Protein AF-A0A926VWY4-F1 (afdb_monomer)

Nearest PDB structures (foldseek):
  1dct-assembly2_B  TM=6.879E-01  e=4.043E-22  Haemophilus influenzae biotype aegyptius
  2uyc-assembly1_A  TM=7.105E-01  e=2.912E-19  Haemophilus haemolyticus
  2uz4-assembly1_A  TM=7.169E-01  e=7.790E-19  Haemophilus parahaemolyticus
  2z6u-assembly1_A  TM=7.206E-01  e=7.127E-18  Haemophilus parahaemolyticus
  10mh-assembly1_A  TM=6.781E-01  e=3.293E-19  Haemophilus haemolyticus

Sequence (406 aa):
MQIKHINSSSYYQRINQSSPTCIDLFCGAGGLTLGFCQAGGIPVGAVDSDKISIATYRQMFPMCQEVHCGSIEAWQPNTKIEQVDVVIGGPPCQGFSQARGLRFVDDPRNHLYKHFVRLVNHFQPTWIVMENVPGIKSIGKGVILQQIYEDFEAIGYWLDCKVINMADYGVPQSRKRAIFVGSRIATSFNWPEPTHHPRKKIISPDDSTQLSLFENKLPYQSVLDALGDLPWPMGQYFSHRANSQMRGPRNRKVDTEPAFTLRIRGDEFALCQFPAQGAFIPGALPDVDFVYRYTTNSFQQMMREEPPAWIEGYVQPPVCNRAIEELIGTRRLAVREQARLQTFPDWYTFTGNPYAQGKQIGNAVPPLFAKQLFEAIFKQLGNSKRIQRQICGTTESILQEVLVST

pLDDT: mean 75.48, std 20.29, range [22.09, 98.5]

Radius of gyration: 23.61 Å; Cα contacts (8 Å, |Δi|>4): 722; chains: 1; bounding box: 56×58×90 Å

Solvent-accessible surface area (backbone atoms only — not comparable to full-atom values): 22960 Å² total; per-residue (Å²): 133,85,83,71,87,70,80,60,56,78,47,55,75,71,52,56,98,80,46,51,28,27,32,30,41,53,33,48,49,28,25,49,57,47,4,32,41,74,48,56,31,44,56,45,34,35,32,28,63,50,65,48,27,44,54,22,28,48,69,77,41,72,75,37,75,40,76,48,78,35,58,72,83,79,60,71,87,63,88,81,71,84,73,44,43,26,39,36,33,41,58,79,72,76,47,60,84,72,57,77,89,62,63,65,87,77,38,80,59,42,52,64,50,54,50,50,54,51,48,46,63,70,58,61,31,52,32,38,38,41,44,42,58,53,60,54,60,59,34,65,83,28,52,52,43,51,49,52,51,50,60,37,43,76,69,55,28,39,73,49,77,49,76,44,50,40,22,29,50,55,35,24,18,56,35,64,29,26,41,34,43,31,19,59,83,44,93,72,78,76,71,68,75,70,48,21,39,83,58,74,75,93,71,70,93,82,56,62,82,59,53,70,78,42,76,87,44,42,61,32,29,8,27,30,59,62,45,65,41,53,54,85,54,51,62,70,62,27,70,56,27,69,93,78,88,66,92,57,56,80,36,67,82,29,70,59,38,42,27,72,60,65,53,55,72,35,72,49,41,42,64,49,97,70,91,55,93,51,77,73,68,82,30,60,71,38,51,86,65,75,62,63,49,72,74,86,48,71,65,44,42,61,33,60,52,81,69,60,80,81,58,77,83,88,88,83,86,76,80,91,83,72,82,79,72,86,77,70,28,31,31,36,51,40,63,69,57,51,29,35,43,35,47,44,40,72,81,64,74,71,42,72,56,72,52,55,32,20,26,36,50,31,68,39,49,38,19,58,49,32,18,50,49,37,43,38,48,48,57,53,52,53,53,52,55,50,51,52,51,53,52,52,54,48,52,52,50,53,52,50,56,55,66,75,74,111

Mean predicted aligned error: 11.75 Å

Secondary structure (DSSP, 8-state):
-------THHHHTTS-TTPPEEEEET-TT-HHHHHHHHTT-EEEEEEES-HHHHHHHHHH-TT-SEEEES-TTT----TT----SEEEE----GGGGG-SSS-GGG-GGGHHHHHHHHHHHHH--SEEEEEE-GGGGTGGGGHHHHHHHHHHHHTT-EEEEEEEEGGGGT-SEE-EEEEEEEESS-S---PPPP-EEPPPP---TT-HHHHGGGTT-EEPPPHHHHHTTSPPPSS--B-----SS------TT-SS-PEEPPPTT---EE--SS---S---PPPPPP----PPPP-SHHHHHHTSPPPTTS-----------------SBEEPPHHHHHHHTT--TT----S-HHHHHHHHHHSPPHHHHHHHHHHHHHHHHHHHHHHHHHHHHHHHHHHHHHH--

Foldseek 3Di:
DDDPPDPLVVVVVVQDPPAAEEEEEQCFLNQLVLLLVLLRHAYQYYEHQDPQSLVNNCQQRVVHNYYYHRQLVPDDDDPPCPAHQEYEYEQDPQQQPDPDPDQLVPPPRNVSVVSSLVVCLVRVHQKYKYKFAPCQCPGPNRSSVVVVQVSQVVSQKAKDWDFDQCLLLQQLERGTMIMMMIGNPDNDFDFQGRQEDADDPPDDPPPVVVCVVCVRHHYGQALCLLPVQWADFAFDFDADDDPDPDPAADGNPPRGHGGYQQDLQLQHKHDDDDDDDDDDDAGDAGDQDIFTHPNPDPLLVLLAPDRNPSQDDDDDDDDPDDDRDRDHHMHGDFLQSLCSSLQHHPSRDGGDDRRSSSNSSSPHRRSSSSNSRSNSVVVVVVVVVVVVVVVVVVVVVVVVVVVVVD

Structure (mmCIF, N/CA/C/O backbone):
data_AF-A0A926VWY4-F1
#
_entry.id   AF-A0A926VWY4-F1
#
loop_
_atom_site.group_PDB
_atom_site.id
_atom_site.type_symbol
_atom_site.label_atom_id
_atom_site.label_alt_id
_atom_site.label_comp_id
_atom_site.label_asym_id
_atom_site.label_entity_id
_atom_site.label_seq_id
_atom_site.pdbx_PDB_ins_code
_atom_site.Cartn_x
_atom_site.Cartn_y
_atom_site.Cartn_z
_atom_site.occupancy
_atom_site.B_iso_or_equiv
_atom_site.auth_seq_id
_atom_site.auth_comp_id
_atom_site.auth_asym_id
_atom_site.auth_atom_id
_atom_site.pdbx_PDB_model_num
ATOM 1 N N . MET A 1 1 ? -3.341 -28.690 -12.240 1.00 31.02 1 MET A N 1
ATOM 2 C CA . MET A 1 1 ? -2.192 -28.807 -11.321 1.00 31.02 1 MET A CA 1
ATOM 3 C C . MET A 1 1 ? -2.778 -28.919 -9.922 1.00 31.02 1 MET A C 1
ATOM 5 O O . MET A 1 1 ? -3.416 -27.977 -9.477 1.00 31.02 1 MET A O 1
ATOM 9 N N . GLN A 1 2 ? -2.756 -30.118 -9.333 1.00 22.09 2 GLN A N 1
ATOM 10 C CA . GLN A 1 2 ? -3.337 -30.370 -8.009 1.00 22.09 2 GLN A CA 1
ATOM 11 C C . GLN A 1 2 ? -2.581 -29.534 -6.973 1.00 22.09 2 GLN A C 1
ATOM 13 O O . GLN A 1 2 ? -1.359 -29.638 -6.888 1.00 22.09 2 GLN A O 1
ATOM 18 N N . ILE A 1 3 ? -3.313 -28.702 -6.231 1.00 25.59 3 ILE A N 1
ATOM 19 C CA . ILE A 1 3 ? -2.804 -27.935 -5.093 1.00 25.59 3 ILE A CA 1
ATOM 20 C C . ILE A 1 3 ? -2.349 -28.970 -4.065 1.00 25.59 3 ILE A C 1
ATOM 22 O O . ILE A 1 3 ? -3.174 -29.619 -3.420 1.00 25.59 3 ILE A O 1
ATOM 26 N N . LYS A 1 4 ? -1.039 -29.209 -3.978 1.00 29.47 4 LYS A N 1
ATOM 27 C CA . LYS A 1 4 ? -0.486 -30.023 -2.901 1.00 29.47 4 LYS A CA 1
ATOM 28 C C . LYS A 1 4 ? -0.718 -29.236 -1.617 1.00 29.47 4 LYS A C 1
ATOM 30 O O . LYS A 1 4 ? -0.356 -28.069 -1.537 1.00 29.47 4 LYS A O 1
ATOM 35 N N . HIS A 1 5 ? -1.354 -29.864 -0.633 1.00 32.44 5 HIS A N 1
ATOM 36 C CA . HIS A 1 5 ? -1.450 -29.329 0.720 1.00 32.44 5 HIS A CA 1
ATOM 37 C C . HIS A 1 5 ? -0.031 -29.147 1.271 1.00 32.44 5 HIS A C 1
ATOM 39 O O . HIS A 1 5 ? 0.561 -30.087 1.798 1.00 32.44 5 HIS A O 1
ATOM 45 N N . ILE A 1 6 ? 0.541 -27.955 1.107 1.00 36.84 6 ILE A N 1
ATOM 46 C CA . ILE A 1 6 ? 1.761 -27.585 1.809 1.00 36.84 6 ILE A CA 1
ATOM 47 C C . ILE A 1 6 ? 1.380 -27.249 3.240 1.00 36.84 6 ILE A C 1
ATOM 49 O O . ILE A 1 6 ? 0.461 -26.478 3.515 1.00 36.84 6 ILE A O 1
ATOM 53 N N . ASN A 1 7 ? 2.102 -27.893 4.147 1.00 37.28 7 ASN A N 1
ATOM 54 C CA . ASN A 1 7 ? 1.994 -27.727 5.579 1.00 37.28 7 ASN A CA 1
ATOM 55 C C . ASN A 1 7 ? 2.410 -26.287 5.916 1.00 37.28 7 ASN A C 1
ATOM 57 O O . ASN A 1 7 ? 3.594 -25.961 5.977 1.00 37.28 7 ASN A O 1
ATOM 61 N N . SER A 1 8 ? 1.422 -25.414 6.091 1.00 44.34 8 SER A N 1
ATOM 62 C CA . SER A 1 8 ? 1.573 -23.986 6.380 1.00 44.34 8 SER A CA 1
ATOM 63 C C . SER A 1 8 ? 2.276 -23.699 7.721 1.00 44.34 8 SER A C 1
ATOM 65 O O . SER A 1 8 ? 2.591 -22.558 8.041 1.00 44.34 8 SER A O 1
ATOM 67 N N . SER A 1 9 ? 2.601 -24.735 8.492 1.00 41.34 9 SER A N 1
ATOM 68 C CA . SER A 1 9 ? 3.060 -24.709 9.880 1.00 41.34 9 SER A CA 1
ATOM 69 C C . SER A 1 9 ? 4.358 -23.932 10.169 1.00 41.34 9 SER A C 1
ATOM 71 O O . SER A 1 9 ? 4.504 -23.425 11.278 1.00 41.34 9 SER A O 1
ATOM 73 N N . SER A 1 10 ? 5.287 -23.754 9.221 1.00 41.62 10 SER A N 1
ATOM 74 C CA . SER A 1 10 ? 6.591 -23.112 9.508 1.00 41.62 10 SER A CA 1
ATOM 75 C C . SER A 1 10 ? 6.549 -21.577 9.609 1.00 41.62 10 SER A C 1
ATOM 77 O O . SER A 1 10 ? 7.376 -20.980 10.303 1.00 41.62 10 SER A O 1
ATOM 79 N N . TYR A 1 11 ? 5.570 -20.914 8.982 1.00 40.91 11 TYR A N 1
ATOM 80 C CA . TYR A 1 11 ? 5.253 -19.515 9.300 1.00 40.91 11 TYR A CA 1
ATOM 81 C C . TYR A 1 11 ? 4.360 -19.411 10.533 1.00 40.91 11 TYR A C 1
ATOM 83 O O . TYR A 1 11 ? 4.587 -18.534 11.359 1.00 40.91 11 TYR A O 1
ATOM 91 N N . TYR A 1 12 ? 3.414 -20.339 10.709 1.00 43.44 12 TYR A N 1
ATOM 92 C CA . TYR A 1 12 ? 2.507 -20.380 11.865 1.00 43.44 12 TYR A CA 1
ATOM 93 C C . TYR A 1 12 ? 3.249 -20.534 13.200 1.00 43.44 12 TYR A C 1
ATOM 95 O O . TYR A 1 12 ? 2.729 -20.126 14.228 1.00 43.44 12 TYR A O 1
ATOM 103 N N . GLN A 1 13 ? 4.476 -21.061 13.201 1.00 41.72 13 GLN A N 1
ATOM 104 C CA . GLN A 1 13 ? 5.339 -21.063 14.388 1.00 41.72 13 GLN A CA 1
ATOM 105 C C . GLN A 1 13 ? 5.922 -19.679 14.730 1.00 41.72 13 GLN A C 1
ATOM 107 O O . GLN A 1 13 ? 6.315 -19.454 15.871 1.00 41.72 13 GLN A O 1
ATOM 112 N N . ARG A 1 14 ? 5.985 -18.747 13.765 1.00 44.28 14 ARG A N 1
ATOM 113 C CA . ARG A 1 14 ? 6.448 -17.361 13.958 1.00 44.28 14 ARG A CA 1
ATOM 114 C C . ARG A 1 14 ? 5.313 -16.365 14.185 1.00 44.28 14 ARG A C 1
ATOM 116 O O . ARG A 1 14 ? 5.540 -15.367 14.864 1.00 44.28 14 ARG A O 1
ATOM 123 N N . ILE A 1 15 ? 4.114 -16.613 13.650 1.00 50.50 15 ILE A N 1
ATOM 124 C CA . ILE A 1 15 ? 2.941 -15.797 13.982 1.00 50.50 15 ILE A CA 1
ATOM 125 C C . ILE A 1 15 ? 2.374 -16.263 15.312 1.00 50.50 15 ILE A C 1
ATOM 127 O O . ILE A 1 15 ? 1.890 -17.383 15.451 1.00 50.50 15 ILE A O 1
ATOM 131 N N . ASN A 1 16 ? 2.435 -15.390 16.302 1.00 55.38 16 ASN A N 1
ATOM 132 C CA . ASN A 1 16 ? 1.881 -15.683 17.607 1.00 55.38 16 ASN A CA 1
ATOM 133 C C . ASN A 1 16 ? 0.344 -15.606 17.530 1.00 55.38 16 ASN A C 1
ATOM 135 O O . ASN A 1 16 ? -0.188 -14.787 16.779 1.00 55.38 16 ASN A O 1
ATOM 139 N N . GLN A 1 17 ? -0.387 -16.375 18.344 1.00 58.16 17 GLN A N 1
ATOM 140 C CA . GLN A 1 17 ? -1.860 -16.271 18.437 1.00 58.16 17 GLN A CA 1
ATOM 141 C C . GLN A 1 17 ? -2.344 -14.848 18.801 1.00 58.16 17 GLN A C 1
ATOM 143 O O . GLN A 1 17 ? -3.520 -14.531 18.678 1.00 58.16 17 GLN A O 1
ATOM 148 N N . SER A 1 18 ? -1.431 -13.974 19.234 1.00 71.81 18 SER A N 1
ATOM 149 C CA . SER A 1 18 ? -1.663 -12.566 19.547 1.00 71.81 18 SER A CA 1
ATOM 150 C C . SER A 1 18 ? -1.438 -11.585 18.385 1.00 71.81 18 SER A C 1
ATOM 152 O O . SER A 1 18 ? -1.490 -10.375 18.626 1.00 71.81 18 SER A O 1
ATOM 154 N N . SER A 1 19 ? -1.105 -12.050 17.176 1.00 86.12 19 SER A N 1
ATOM 155 C CA . SER A 1 19 ? -0.839 -11.154 16.043 1.00 86.12 19 SER A CA 1
ATOM 156 C C . SER A 1 19 ? -2.083 -10.358 15.638 1.00 86.12 19 SER A C 1
ATOM 158 O O . SER A 1 19 ? -3.175 -10.924 15.604 1.00 86.12 19 SER A O 1
ATOM 160 N N . PRO A 1 20 ? -1.939 -9.062 15.301 1.00 92.44 20 PRO A N 1
ATOM 161 C CA . PRO A 1 20 ? -3.075 -8.246 14.899 1.00 92.44 20 PRO A CA 1
ATOM 162 C C . PRO A 1 20 ? -3.738 -8.770 13.626 1.00 92.44 20 PRO A C 1
ATOM 164 O O . PRO A 1 20 ? -3.048 -9.091 12.655 1.00 92.44 20 PRO A O 1
ATOM 167 N N . THR A 1 21 ? -5.067 -8.812 13.613 1.00 94.44 21 THR A N 1
ATOM 168 C CA . THR A 1 21 ? -5.852 -9.222 12.441 1.00 94.44 21 THR A CA 1
ATOM 169 C C . THR A 1 21 ? -6.376 -8.024 11.654 1.00 94.44 21 THR A C 1
ATOM 171 O O . THR A 1 21 ? -6.655 -6.971 12.238 1.00 94.44 21 THR A O 1
ATOM 174 N N . CYS A 1 22 ? -6.545 -8.166 10.335 1.00 96.25 22 CYS A N 1
ATOM 175 C CA . CYS A 1 22 ? -7.210 -7.139 9.534 1.00 96.25 22 CYS A CA 1
ATOM 176 C C . CYS A 1 22 ? -8.236 -7.636 8.520 1.00 96.25 22 CYS A C 1
ATOM 178 O O . CYS A 1 22 ? -8.184 -8.771 8.042 1.00 96.25 22 CYS A O 1
ATOM 180 N N . ILE A 1 23 ? -9.138 -6.721 8.162 1.00 96.94 23 ILE A N 1
ATOM 181 C CA . ILE A 1 23 ? -9.960 -6.812 6.956 1.00 96.94 23 ILE A CA 1
ATOM 182 C C . ILE A 1 23 ? -9.523 -5.732 5.967 1.00 96.94 23 ILE A C 1
ATOM 184 O O . ILE A 1 23 ? -9.471 -4.561 6.343 1.00 96.94 23 ILE A O 1
ATOM 188 N N . ASP A 1 24 ? -9.261 -6.119 4.716 1.00 97.75 24 ASP A N 1
ATOM 189 C CA . ASP A 1 24 ? -8.902 -5.209 3.621 1.00 97.75 24 ASP A CA 1
ATOM 190 C C . ASP A 1 24 ? -10.097 -4.946 2.687 1.00 97.75 24 ASP A C 1
ATOM 192 O O . ASP A 1 24 ? -10.535 -5.808 1.918 1.00 97.75 24 ASP A O 1
ATOM 196 N N . LEU A 1 25 ? -10.653 -3.740 2.779 1.00 97.12 25 LEU A N 1
ATOM 197 C CA . LEU A 1 25 ? -11.761 -3.260 1.963 1.00 97.12 25 LEU A CA 1
ATOM 198 C C . LEU A 1 25 ? -11.216 -2.588 0.700 1.00 97.12 25 LEU A C 1
ATOM 200 O O . LEU A 1 25 ? -10.432 -1.647 0.787 1.00 97.12 25 LEU A O 1
ATOM 204 N N . PHE A 1 26 ? -11.690 -3.004 -0.477 1.00 96.38 26 PHE A N 1
ATOM 205 C CA . PHE A 1 26 ? -11.123 -2.574 -1.766 1.00 96.38 26 PHE A CA 1
ATOM 206 C C . PHE A 1 26 ? -9.661 -3.021 -1.903 1.00 96.38 26 PHE A C 1
ATOM 208 O O . PHE A 1 26 ? -8.770 -2.226 -2.210 1.00 96.38 26 PHE A O 1
ATOM 215 N N . CYS A 1 27 ? -9.414 -4.301 -1.614 1.00 96.81 27 CYS A N 1
ATOM 216 C CA . CYS A 1 27 ? -8.068 -4.816 -1.385 1.00 96.81 27 CYS A CA 1
ATOM 217 C C . CYS A 1 27 ? -7.164 -4.783 -2.626 1.00 96.81 27 CYS A C 1
ATOM 219 O O . CYS A 1 27 ? -5.935 -4.802 -2.501 1.00 96.81 27 CYS A O 1
ATOM 221 N N . GLY A 1 28 ? -7.731 -4.725 -3.835 1.00 96.31 28 GLY A N 1
ATOM 222 C CA . GLY A 1 28 ? -6.988 -4.808 -5.084 1.00 96.31 28 GLY A CA 1
ATOM 223 C C . GLY A 1 28 ? -6.045 -6.013 -5.100 1.00 96.31 28 GLY A C 1
ATOM 224 O O . GLY A 1 28 ? -6.392 -7.113 -4.676 1.00 96.31 28 GLY A O 1
ATOM 225 N N . ALA A 1 29 ? -4.820 -5.809 -5.584 1.00 95.69 29 ALA A N 1
ATOM 226 C CA . ALA A 1 29 ? -3.770 -6.825 -5.513 1.00 95.69 29 ALA A CA 1
ATOM 227 C C . ALA A 1 29 ? -3.087 -6.896 -4.135 1.00 95.69 29 ALA A C 1
ATOM 229 O O . ALA A 1 29 ? -2.033 -7.493 -4.026 1.00 95.69 29 ALA A O 1
ATOM 230 N N . GLY A 1 30 ? -3.626 -6.261 -3.090 1.00 97.19 30 GLY A N 1
ATOM 231 C CA . GLY A 1 30 ? -3.175 -6.422 -1.707 1.00 97.19 30 GLY A CA 1
ATOM 232 C C . GLY A 1 30 ? -1.842 -5.760 -1.357 1.00 97.19 30 GLY A C 1
ATOM 233 O O . GLY A 1 30 ? -1.101 -6.287 -0.534 1.00 97.19 30 GLY A O 1
ATOM 234 N N . GLY A 1 31 ? -1.520 -4.597 -1.934 1.00 97.12 31 GLY A N 1
ATOM 235 C CA . GLY A 1 31 ? -0.318 -3.840 -1.540 1.00 97.12 31 GLY A CA 1
ATOM 236 C C . GLY A 1 31 ? -0.353 -3.359 -0.082 1.00 97.12 31 GLY A C 1
ATOM 237 O O . GLY A 1 31 ? 0.636 -3.483 0.639 1.00 97.12 31 GLY A O 1
ATOM 238 N N . LEU A 1 32 ? -1.520 -2.885 0.378 1.00 97.38 32 LEU A N 1
ATOM 239 C CA . LEU A 1 32 ? -1.731 -2.487 1.773 1.00 97.38 32 LEU A CA 1
ATOM 240 C C . LEU A 1 32 ? -1.717 -3.714 2.701 1.00 97.38 32 LEU A C 1
ATOM 242 O O . LEU A 1 32 ? -0.988 -3.712 3.694 1.00 97.38 32 LEU A O 1
ATOM 246 N N . THR A 1 33 ? -2.426 -4.788 2.322 1.00 98.12 33 THR A N 1
ATOM 247 C CA . THR A 1 33 ? -2.353 -6.093 3.004 1.00 98.12 33 THR A CA 1
ATOM 248 C C . THR A 1 33 ? -0.912 -6.602 3.122 1.00 98.12 33 THR A C 1
ATOM 250 O O . TH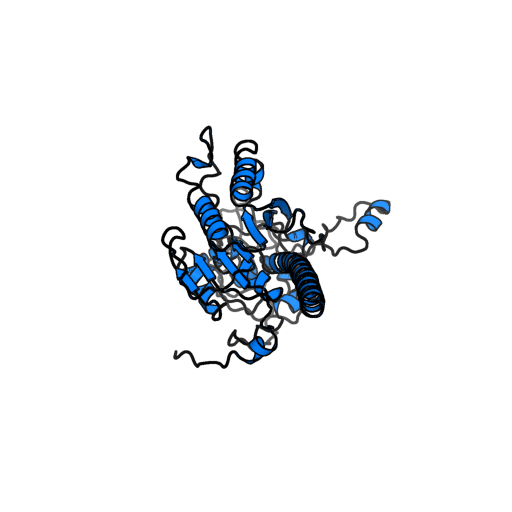R A 1 33 ? -0.521 -7.072 4.189 1.00 98.12 33 THR A O 1
ATOM 253 N N . LEU A 1 34 ? -0.089 -6.506 2.070 1.00 96.75 34 LEU A N 1
ATOM 254 C CA . LEU A 1 34 ? 1.285 -7.003 2.122 1.00 96.75 34 LEU A CA 1
ATOM 255 C C . LEU A 1 34 ? 2.106 -6.269 3.183 1.00 96.75 34 LEU A C 1
ATOM 257 O O . LEU A 1 34 ? 2.781 -6.918 3.978 1.00 96.75 34 LEU A O 1
ATOM 261 N N . GLY A 1 35 ? 2.013 -4.937 3.237 1.00 96.00 35 GLY A N 1
ATOM 262 C CA . GLY A 1 35 ? 2.673 -4.161 4.285 1.00 96.00 35 GLY A CA 1
ATOM 263 C C . GLY A 1 35 ? 2.189 -4.539 5.689 1.00 96.00 35 GLY A C 1
ATOM 264 O O . GLY A 1 35 ? 3.000 -4.667 6.602 1.00 96.00 35 GLY A O 1
ATOM 265 N N . PHE A 1 36 ? 0.888 -4.802 5.857 1.00 96.38 36 PHE A N 1
ATOM 266 C CA . PHE A 1 36 ? 0.321 -5.290 7.121 1.00 96.38 36 PHE A CA 1
ATOM 267 C C . PHE A 1 36 ? 0.923 -6.640 7.543 1.00 96.38 36 PHE A C 1
ATOM 269 O O . PHE A 1 36 ? 1.339 -6.811 8.690 1.00 96.38 36 PHE A O 1
ATOM 276 N N . CYS A 1 37 ? 1.038 -7.580 6.600 1.00 93.44 37 CYS A N 1
ATOM 277 C CA . CYS A 1 37 ? 1.657 -8.886 6.835 1.00 93.44 37 CYS A CA 1
ATOM 278 C C . CYS A 1 37 ? 3.146 -8.751 7.182 1.00 93.44 37 CYS A C 1
ATOM 280 O O . CYS A 1 37 ? 3.634 -9.399 8.106 1.00 93.44 37 CYS A O 1
ATOM 282 N N . GLN A 1 38 ? 3.870 -7.879 6.475 1.00 90.62 38 GLN A N 1
ATOM 283 C CA . GLN A 1 38 ? 5.291 -7.612 6.720 1.00 90.62 38 GLN A CA 1
ATOM 284 C C . GLN A 1 38 ? 5.553 -6.955 8.083 1.00 90.62 38 GLN A C 1
ATOM 286 O O . GLN A 1 38 ? 6.647 -7.109 8.621 1.00 90.62 38 GLN A O 1
ATOM 291 N N . ALA A 1 39 ? 4.568 -6.252 8.648 1.00 92.25 39 ALA A N 1
ATOM 292 C CA . ALA A 1 39 ? 4.615 -5.737 10.016 1.00 92.25 39 ALA A CA 1
ATOM 293 C C . ALA A 1 39 ? 4.309 -6.817 11.081 1.00 92.25 39 ALA A C 1
ATOM 295 O O . ALA A 1 39 ? 4.422 -6.546 12.275 1.00 92.25 39 ALA A O 1
ATOM 296 N N . GLY A 1 40 ? 3.923 -8.035 10.673 1.00 90.31 40 GLY A N 1
ATOM 297 C CA . GLY A 1 40 ? 3.622 -9.170 11.559 1.00 90.31 40 GLY A CA 1
ATOM 298 C C . GLY A 1 40 ? 2.129 -9.444 11.793 1.00 90.31 40 GLY A C 1
ATOM 299 O O . GLY A 1 40 ? 1.786 -10.183 12.721 1.00 90.31 40 GLY A O 1
ATOM 300 N N . GLY A 1 41 ? 1.245 -8.838 10.995 1.00 91.56 41 GLY A N 1
ATOM 301 C CA . GLY A 1 41 ? -0.203 -9.024 11.083 1.00 91.56 41 GLY A CA 1
ATOM 302 C C . GLY A 1 41 ? -0.741 -10.145 10.189 1.00 91.56 41 GLY A C 1
ATOM 303 O O . GLY A 1 41 ? -0.041 -10.660 9.320 1.00 91.56 41 GLY A O 1
ATOM 304 N N . ILE A 1 42 ? -2.008 -10.509 10.394 1.00 92.44 42 ILE A N 1
ATOM 305 C CA . ILE A 1 42 ? -2.722 -11.556 9.651 1.00 92.44 42 ILE A CA 1
ATOM 306 C C . ILE A 1 42 ? -3.968 -10.976 8.953 1.00 92.44 42 ILE A C 1
ATOM 308 O O . ILE A 1 42 ? -4.858 -10.465 9.636 1.00 92.44 42 ILE A O 1
ATOM 312 N N . PRO A 1 43 ? -4.108 -11.082 7.622 1.00 94.06 43 PRO A N 1
ATOM 313 C CA . PRO A 1 43 ? -5.361 -10.759 6.952 1.00 94.06 43 PRO A CA 1
ATOM 314 C C . PRO A 1 43 ? -6.380 -11.878 7.180 1.00 94.06 43 PRO A C 1
ATOM 316 O O . PRO A 1 43 ? -6.080 -13.051 6.955 1.00 94.06 43 PRO A O 1
ATOM 319 N N . VAL A 1 44 ? -7.587 -11.522 7.620 1.00 94.25 44 VAL A N 1
ATOM 320 C CA . VAL A 1 44 ? -8.682 -12.474 7.883 1.00 94.25 44 VAL A CA 1
ATOM 321 C C . VAL A 1 44 ? -9.867 -12.293 6.938 1.00 94.25 44 VAL A C 1
ATOM 323 O O . VAL A 1 44 ? -10.578 -13.260 6.675 1.00 94.25 44 VAL A O 1
ATOM 326 N N . GLY A 1 45 ? -10.044 -11.095 6.379 1.00 95.19 45 GLY A N 1
ATOM 327 C CA . GLY A 1 45 ? -11.084 -10.810 5.395 1.00 95.19 45 GLY A CA 1
ATOM 328 C C . GLY A 1 45 ? -10.604 -9.859 4.304 1.00 95.19 45 GLY A C 1
ATOM 329 O O . GLY A 1 45 ? -9.788 -8.975 4.556 1.00 95.19 45 GLY A O 1
ATOM 330 N N . ALA A 1 46 ? -11.123 -10.008 3.090 1.00 96.81 46 ALA A N 1
ATOM 331 C CA . ALA A 1 46 ? -10.861 -9.076 2.002 1.00 96.81 46 ALA A CA 1
ATOM 332 C C . ALA A 1 46 ? -12.025 -8.994 1.013 1.00 96.81 46 ALA A C 1
ATOM 334 O O . ALA A 1 46 ? -12.709 -9.989 0.762 1.00 96.81 46 ALA A O 1
ATOM 335 N N . VAL A 1 47 ? -12.216 -7.822 0.406 1.00 96.44 47 VAL A N 1
ATOM 336 C CA . VAL A 1 47 ? -13.239 -7.610 -0.625 1.00 96.44 47 VAL A CA 1
ATOM 337 C C . VAL A 1 47 ? -12.74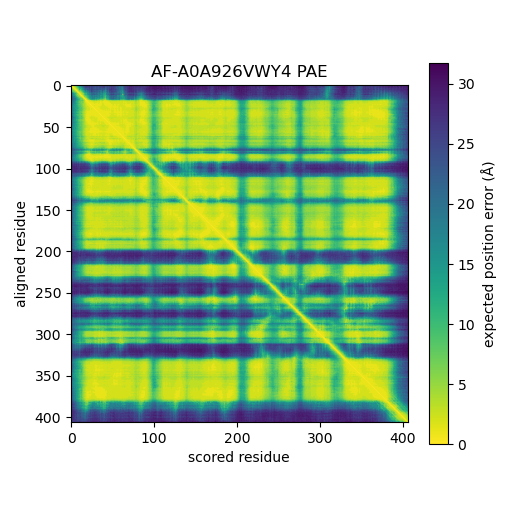4 -6.706 -1.748 1.00 96.44 47 VAL A C 1
ATOM 339 O O . VAL A 1 47 ? -12.213 -5.624 -1.506 1.00 96.44 47 VAL A O 1
ATOM 342 N N . ASP A 1 48 ? -12.971 -7.133 -2.988 1.00 96.94 48 ASP A N 1
ATOM 343 C CA . ASP A 1 48 ? -12.801 -6.316 -4.189 1.00 96.94 48 ASP A CA 1
ATOM 344 C C . ASP A 1 48 ? -13.711 -6.827 -5.319 1.00 96.94 48 ASP A C 1
ATOM 346 O O . ASP A 1 48 ? -14.058 -8.009 -5.400 1.00 96.94 48 ASP A O 1
ATOM 350 N N . SER A 1 49 ? -14.085 -5.917 -6.215 1.00 95.31 49 SER A N 1
ATOM 351 C CA . SER A 1 49 ? -14.926 -6.194 -7.383 1.00 95.31 49 SER A CA 1
ATOM 352 C C . SER A 1 49 ? -14.126 -6.661 -8.609 1.00 95.31 49 SER A C 1
ATOM 354 O O . SER A 1 49 ? -14.681 -7.299 -9.509 1.00 95.31 49 SER A O 1
ATOM 356 N N . ASP A 1 50 ? -12.822 -6.374 -8.664 1.00 95.06 50 ASP A N 1
ATOM 357 C CA . ASP A 1 50 ? -11.942 -6.724 -9.776 1.00 95.06 50 ASP A CA 1
ATOM 358 C C . ASP A 1 50 ? -11.465 -8.180 -9.657 1.00 95.06 50 ASP A C 1
ATOM 360 O O . ASP A 1 50 ? -10.588 -8.529 -8.867 1.00 95.06 50 ASP A O 1
ATOM 364 N N . LYS A 1 51 ? -12.044 -9.050 -10.492 1.00 97.00 51 LYS A N 1
ATOM 365 C CA . LYS A 1 51 ? -11.791 -10.503 -10.478 1.00 97.00 51 LYS A CA 1
ATOM 366 C C . LYS A 1 51 ? -10.310 -10.871 -10.623 1.00 97.00 51 LYS A C 1
ATOM 368 O O . LYS A 1 51 ? -9.876 -11.863 -10.044 1.00 97.00 51 LYS A O 1
ATOM 373 N N . ILE A 1 52 ? -9.551 -10.099 -11.404 1.00 96.50 52 ILE A N 1
ATOM 374 C CA . ILE A 1 52 ? -8.120 -10.343 -11.636 1.00 96.50 52 ILE A CA 1
ATOM 375 C C . ILE A 1 52 ? -7.328 -9.993 -10.373 1.00 96.50 52 ILE A C 1
ATOM 377 O O . ILE A 1 52 ? -6.538 -10.800 -9.895 1.00 96.50 52 ILE A O 1
ATOM 381 N N . SER A 1 53 ? -7.599 -8.833 -9.777 1.00 96.81 53 SER A N 1
ATOM 382 C CA . SER A 1 53 ? -7.003 -8.433 -8.501 1.00 96.81 53 SER A CA 1
ATOM 383 C C . SER A 1 53 ? -7.280 -9.452 -7.392 1.00 96.81 53 SER A C 1
ATOM 385 O O . SER A 1 53 ? -6.356 -9.851 -6.692 1.00 96.81 53 SER A O 1
ATOM 387 N N . ILE A 1 54 ? -8.510 -9.971 -7.300 1.00 97.56 54 ILE A N 1
ATOM 388 C CA . ILE A 1 54 ? -8.858 -11.027 -6.337 1.00 97.56 54 ILE A CA 1
ATOM 389 C C . ILE A 1 54 ? -8.117 -12.339 -6.610 1.00 97.56 54 ILE A C 1
ATOM 391 O O . ILE A 1 54 ? -7.724 -13.023 -5.664 1.00 97.56 54 ILE A O 1
ATOM 395 N N . ALA A 1 55 ? -7.911 -12.713 -7.875 1.00 96.75 55 ALA A N 1
ATOM 396 C CA . ALA A 1 55 ? -7.120 -13.896 -8.206 1.00 96.75 55 ALA A CA 1
ATOM 397 C C . ALA A 1 55 ? -5.673 -13.751 -7.706 1.00 96.75 55 ALA A C 1
ATOM 399 O O . ALA A 1 55 ? -5.158 -14.668 -7.068 1.00 96.75 55 ALA A O 1
ATOM 400 N N . THR A 1 56 ? -5.064 -12.576 -7.898 1.00 96.38 56 THR A N 1
ATOM 401 C CA . THR A 1 56 ? -3.758 -12.242 -7.311 1.00 96.38 56 THR A CA 1
ATOM 402 C C . THR A 1 56 ? -3.803 -12.279 -5.784 1.00 96.38 56 THR A C 1
ATOM 404 O O . THR A 1 56 ? -2.983 -12.946 -5.164 1.00 96.38 56 THR A O 1
ATOM 407 N N . TYR A 1 57 ? -4.791 -11.631 -5.163 1.00 97.19 57 TYR A N 1
ATOM 408 C CA . TYR A 1 57 ? -4.926 -11.580 -3.707 1.00 97.19 57 TYR A CA 1
ATOM 409 C C . TYR A 1 57 ? -4.995 -12.985 -3.092 1.00 97.19 57 TYR A C 1
ATOM 411 O O . TYR A 1 57 ? -4.257 -13.292 -2.162 1.00 97.19 57 TYR A O 1
ATOM 419 N N . ARG A 1 58 ? -5.831 -13.876 -3.642 1.00 95.25 58 ARG A N 1
ATOM 420 C CA . ARG A 1 58 ? -5.969 -15.261 -3.158 1.00 95.25 58 ARG A CA 1
ATOM 421 C C . ARG A 1 58 ? -4.679 -16.063 -3.288 1.00 95.25 58 ARG A C 1
ATOM 423 O O . ARG A 1 58 ? -4.385 -16.864 -2.409 1.00 95.25 58 ARG A O 1
ATOM 430 N N . GLN A 1 59 ? -3.925 -15.851 -4.366 1.00 92.00 59 GLN A N 1
ATOM 431 C CA . GLN A 1 59 ? -2.632 -16.505 -4.557 1.00 92.00 59 GLN A CA 1
ATOM 432 C C . GLN A 1 59 ? -1.608 -16.039 -3.514 1.00 92.00 59 GLN A C 1
ATOM 434 O O . GLN A 1 59 ? -0.842 -16.847 -3.000 1.00 92.00 59 GLN A O 1
ATOM 439 N N . MET A 1 60 ? -1.601 -14.744 -3.196 1.00 92.69 60 MET A N 1
ATOM 440 C CA . MET A 1 60 ? -0.584 -14.141 -2.331 1.00 92.69 60 MET A CA 1
ATOM 441 C C . MET A 1 60 ? -0.918 -14.241 -0.835 1.00 92.69 60 MET A C 1
ATOM 443 O O . MET A 1 60 ? -0.010 -14.278 -0.001 1.00 92.69 60 MET A O 1
ATOM 447 N N . PHE A 1 61 ? -2.206 -14.343 -0.494 1.00 93.31 61 PHE A N 1
ATOM 448 C CA . PHE A 1 61 ? -2.716 -14.441 0.876 1.00 93.31 61 PHE A CA 1
ATOM 449 C C . PHE A 1 61 ? -3.645 -15.659 1.046 1.00 93.31 61 PHE A C 1
ATOM 451 O O . PHE A 1 61 ? -4.813 -15.496 1.407 1.00 93.31 61 PHE A O 1
ATOM 458 N N . PRO A 1 62 ? -3.152 -16.897 0.830 1.00 90.00 62 PRO A N 1
ATOM 459 C CA . PRO A 1 62 ? -3.971 -18.113 0.918 1.00 90.00 62 PRO A CA 1
ATOM 460 C C . PRO A 1 62 ? -4.531 -18.375 2.326 1.00 90.00 62 PRO A C 1
ATOM 462 O O . PRO A 1 62 ? -5.456 -19.164 2.488 1.00 90.00 62 PRO A O 1
ATOM 465 N N . MET A 1 63 ? -3.974 -17.713 3.343 1.00 83.50 63 MET A N 1
ATOM 466 C CA . MET A 1 63 ? -4.428 -17.778 4.734 1.00 83.50 63 MET A CA 1
ATOM 467 C C . MET A 1 63 ? -5.620 -16.864 5.053 1.00 83.50 63 MET A C 1
ATOM 469 O O . MET A 1 63 ? -6.204 -16.997 6.126 1.00 83.50 63 MET A O 1
ATOM 473 N N . CYS A 1 64 ? -5.963 -15.928 4.161 1.00 90.94 64 CYS A N 1
ATOM 474 C CA . CYS A 1 64 ? -7.097 -15.037 4.367 1.00 90.94 64 CYS A CA 1
ATOM 475 C C . CYS A 1 64 ? -8.392 -15.857 4.346 1.00 90.94 64 CYS A C 1
ATOM 477 O O . CYS A 1 64 ? -8.705 -16.515 3.351 1.00 90.94 64 CYS A O 1
ATOM 479 N N . GLN A 1 65 ? -9.113 -15.854 5.468 1.00 89.25 65 GLN A N 1
ATOM 480 C CA . GLN A 1 65 ? -10.213 -16.788 5.720 1.00 89.25 65 GLN A CA 1
ATOM 481 C C . GLN A 1 65 ? -11.389 -16.549 4.773 1.00 89.25 65 GLN A C 1
ATOM 483 O O . GLN A 1 65 ? -12.023 -17.497 4.305 1.00 89.25 65 GLN A O 1
ATOM 488 N N . GLU A 1 66 ? -11.669 -15.279 4.484 1.00 92.00 66 GLU A N 1
ATOM 489 C CA . GLU A 1 66 ? -12.767 -14.877 3.621 1.00 92.00 66 GLU A CA 1
ATOM 490 C C . GLU A 1 66 ? -12.307 -13.850 2.584 1.00 92.00 66 GLU A C 1
ATOM 492 O O . GLU A 1 66 ? -11.905 -12.740 2.915 1.00 92.00 66 GLU A O 1
ATOM 497 N N . VAL A 1 67 ? -12.401 -14.206 1.300 1.00 94.44 67 VAL A N 1
ATOM 498 C CA . VAL A 1 67 ? -12.081 -13.298 0.189 1.00 94.44 67 VAL A CA 1
ATOM 499 C C . VAL A 1 67 ? -13.282 -13.187 -0.744 1.00 94.44 67 VAL A C 1
ATOM 501 O O . VAL A 1 67 ? -13.531 -14.083 -1.566 1.00 94.44 67 VAL A O 1
ATOM 504 N N . HIS A 1 68 ? -14.015 -12.080 -0.636 1.00 95.19 68 HIS A N 1
ATOM 505 C CA . HIS A 1 68 ? -15.186 -11.790 -1.454 1.00 95.19 68 HIS A CA 1
ATOM 506 C C . HIS A 1 68 ? -14.790 -11.180 -2.802 1.00 95.19 68 HIS A C 1
ATOM 508 O O . HIS A 1 68 ? -14.116 -10.156 -2.873 1.00 95.19 68 HIS A O 1
ATOM 514 N N . CYS A 1 69 ? -15.249 -11.813 -3.884 1.00 95.69 69 CYS A N 1
ATOM 515 C CA . CYS A 1 69 ? -15.090 -11.314 -5.245 1.00 95.69 69 CYS A CA 1
ATOM 516 C C . CYS A 1 69 ? -16.412 -10.703 -5.711 1.00 95.69 69 CYS A C 1
ATOM 518 O O . CYS A 1 69 ? -17.271 -11.418 -6.231 1.00 95.69 69 CYS A O 1
ATOM 520 N N . GLY A 1 70 ? -16.582 -9.400 -5.532 1.00 93.69 70 GLY A N 1
ATOM 521 C CA . GLY A 1 70 ? -17.848 -8.734 -5.802 1.00 93.69 70 GLY A CA 1
ATOM 522 C C . GLY A 1 70 ? -17.906 -7.324 -5.236 1.00 93.69 70 GLY A C 1
ATOM 523 O O . GLY A 1 70 ? -16.914 -6.773 -4.763 1.00 93.69 70 GLY A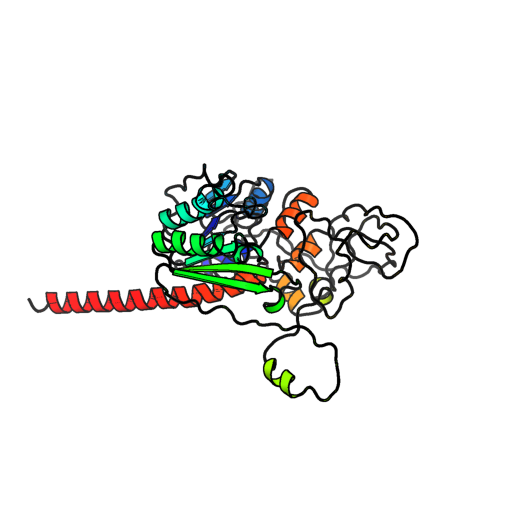 O 1
ATOM 524 N N . SER A 1 71 ? -19.085 -6.723 -5.334 1.00 92.38 71 SER A N 1
ATOM 525 C CA . SER A 1 71 ? -19.333 -5.397 -4.780 1.00 92.38 71 SER A CA 1
ATOM 526 C C . SER A 1 71 ? -19.395 -5.475 -3.248 1.00 92.38 71 SER A C 1
ATOM 528 O O . SER A 1 71 ? -19.946 -6.416 -2.674 1.00 92.38 71 SER A O 1
ATOM 530 N N . ILE A 1 72 ? -18.825 -4.472 -2.579 1.00 92.56 72 ILE A N 1
ATOM 531 C CA . ILE A 1 72 ? -18.806 -4.379 -1.112 1.00 92.56 72 ILE A CA 1
ATOM 532 C C . ILE A 1 72 ? -20.222 -4.256 -0.527 1.00 92.56 72 ILE A C 1
ATOM 534 O O . ILE A 1 72 ? -20.475 -4.644 0.613 1.00 92.56 72 ILE A O 1
ATOM 538 N N . GLU A 1 73 ? -21.165 -3.742 -1.315 1.00 91.44 73 GLU A N 1
ATOM 539 C CA . GLU A 1 73 ? -22.574 -3.598 -0.956 1.00 91.44 73 GLU A CA 1
ATOM 540 C C . GLU A 1 73 ? -23.238 -4.957 -0.725 1.00 91.44 73 GLU A C 1
ATOM 542 O O . GLU A 1 73 ? -23.963 -5.123 0.259 1.00 91.44 73 GLU A O 1
ATOM 547 N N . ALA A 1 74 ? -22.937 -5.920 -1.603 1.00 88.81 74 ALA A N 1
ATOM 548 C CA . ALA A 1 74 ? -23.449 -7.286 -1.555 1.00 88.81 74 ALA A CA 1
ATOM 549 C C . ALA A 1 74 ? -22.690 -8.181 -0.566 1.00 88.81 74 ALA A C 1
ATOM 551 O O . ALA A 1 74 ? -23.171 -9.263 -0.224 1.00 88.81 74 ALA A O 1
ATOM 552 N N . TRP A 1 75 ? -21.512 -7.753 -0.108 1.00 89.94 75 TRP A N 1
ATOM 553 C CA . TRP A 1 75 ? -20.746 -8.532 0.848 1.00 89.94 75 TRP A CA 1
ATOM 554 C C . TRP A 1 75 ? -21.388 -8.479 2.238 1.00 89.94 75 TRP A C 1
ATOM 556 O O . TRP A 1 75 ? -21.507 -7.416 2.855 1.00 89.94 75 TRP A O 1
ATOM 566 N N . GLN A 1 76 ? -21.791 -9.654 2.717 1.00 84.81 76 GLN A N 1
ATOM 567 C CA . GLN A 1 76 ? -22.192 -9.916 4.093 1.00 84.81 76 GLN A CA 1
ATOM 568 C C . GLN A 1 76 ? -21.130 -10.834 4.698 1.00 84.81 76 GLN A C 1
ATOM 570 O O . GLN A 1 76 ? -21.084 -12.007 4.321 1.00 84.81 76 GLN A O 1
ATOM 575 N N . PRO A 1 77 ? -20.245 -10.308 5.559 1.00 77.69 77 PRO A N 1
ATOM 576 C CA . PRO A 1 77 ? -19.190 -11.111 6.153 1.00 77.69 77 PRO A CA 1
ATOM 577 C C . PRO A 1 77 ? -19.767 -12.290 6.936 1.00 77.69 77 PRO A C 1
ATOM 579 O O . PRO A 1 77 ? -20.764 -12.142 7.644 1.00 77.69 77 PRO A O 1
ATOM 582 N N . ASN A 1 78 ? -19.161 -13.466 6.790 1.00 72.44 78 ASN A N 1
ATOM 583 C CA . ASN A 1 78 ? -19.631 -14.676 7.451 1.00 72.44 78 ASN A CA 1
ATOM 584 C C . ASN A 1 78 ? -19.231 -14.690 8.940 1.00 72.44 78 ASN A C 1
ATOM 586 O O . ASN A 1 78 ? -18.295 -14.012 9.360 1.00 72.44 78 ASN A O 1
ATOM 590 N N . THR A 1 79 ? -19.866 -15.555 9.735 1.00 62.25 79 THR A N 1
ATOM 591 C CA . THR A 1 79 ? -19.580 -15.754 11.170 1.00 62.25 79 THR A CA 1
ATOM 592 C C . THR A 1 79 ? -18.173 -16.285 11.468 1.00 62.25 79 THR A C 1
ATOM 594 O O . THR A 1 79 ? -17.809 -16.417 12.630 1.00 62.25 79 THR A O 1
ATOM 597 N N . LYS A 1 80 ? -17.374 -16.608 10.442 1.00 71.25 80 LYS A N 1
ATOM 598 C CA . LYS A 1 80 ? -16.013 -17.139 10.601 1.00 71.25 80 LYS A CA 1
ATOM 599 C C . LYS A 1 80 ? -15.005 -16.083 11.057 1.00 71.25 80 LYS A C 1
ATOM 601 O O . LYS A 1 80 ? -13.980 -16.445 11.624 1.00 71.25 80 LYS A O 1
ATOM 606 N N . ILE A 1 81 ? -15.278 -14.800 10.811 1.00 81.12 81 ILE A N 1
ATOM 607 C CA . ILE A 1 81 ? -14.410 -13.712 11.263 1.00 81.12 81 ILE A CA 1
ATOM 608 C C . ILE A 1 81 ? -14.798 -13.344 12.697 1.00 81.12 81 ILE A C 1
ATOM 610 O O . ILE A 1 81 ? -15.733 -12.583 12.920 1.00 81.12 81 ILE A O 1
ATOM 614 N N . GLU A 1 82 ? -14.069 -13.887 13.669 1.00 74.19 82 GLU A N 1
ATOM 615 C CA . GLU A 1 82 ? -14.371 -13.685 15.094 1.00 74.19 82 GLU A CA 1
ATOM 616 C C . GLU A 1 82 ? -13.828 -12.356 15.644 1.00 74.19 82 GLU A C 1
ATOM 618 O O . GLU A 1 82 ? -14.487 -11.698 16.446 1.00 74.19 82 GLU A O 1
ATOM 623 N N . GLN A 1 83 ? -12.630 -11.940 15.212 1.00 82.31 83 GLN A N 1
ATOM 624 C CA . GLN A 1 83 ? -11.961 -10.742 15.723 1.00 82.31 83 GLN A CA 1
ATOM 625 C C . GLN A 1 83 ? -11.233 -9.974 14.619 1.00 82.31 83 GLN A C 1
ATOM 627 O O . GLN A 1 83 ? -10.430 -10.533 13.865 1.00 82.31 83 GLN A O 1
ATOM 632 N N . VAL A 1 84 ? -11.451 -8.658 14.591 1.00 92.44 84 VAL A N 1
ATOM 633 C CA . VAL A 1 84 ? -10.780 -7.720 13.686 1.00 92.44 84 VAL A CA 1
ATOM 634 C C . VAL A 1 84 ? -10.111 -6.631 14.515 1.00 92.44 84 VAL A C 1
ATOM 636 O O . VAL A 1 84 ? -10.783 -5.803 15.124 1.00 92.44 84 VAL A O 1
ATOM 639 N N . ASP A 1 85 ? -8.779 -6.610 14.550 1.00 94.50 85 ASP A N 1
ATOM 640 C CA . ASP A 1 85 ? -8.053 -5.540 15.241 1.00 94.50 85 ASP A CA 1
ATOM 641 C C . ASP A 1 85 ? -7.975 -4.263 14.387 1.00 94.50 85 ASP A C 1
ATOM 643 O O . ASP A 1 85 ? -7.996 -3.158 14.941 1.00 94.50 85 ASP A O 1
ATOM 647 N N . VAL A 1 86 ? -7.895 -4.403 13.055 1.00 97.25 86 VAL A N 1
ATOM 648 C CA . VAL A 1 86 ? -7.726 -3.283 12.117 1.00 97.25 86 VAL A CA 1
ATOM 649 C C . VAL A 1 86 ? -8.600 -3.433 10.865 1.00 97.25 86 VAL A C 1
ATOM 651 O O . VAL A 1 86 ? -8.585 -4.476 10.219 1.00 97.25 86 VAL A O 1
ATOM 654 N N . VAL A 1 87 ? -9.312 -2.383 10.452 1.00 98.19 87 VAL A N 1
ATOM 655 C CA . VAL A 1 87 ? -9.907 -2.316 9.098 1.00 98.19 87 VAL A CA 1
ATOM 656 C C . VAL A 1 87 ? -9.056 -1.409 8.221 1.00 98.19 87 VAL A C 1
ATOM 658 O O . VAL A 1 87 ? -8.747 -0.280 8.596 1.00 98.19 87 VAL A O 1
ATOM 661 N N . ILE A 1 88 ? -8.660 -1.901 7.054 1.00 98.50 88 ILE A N 1
ATOM 662 C CA . ILE A 1 88 ? -7.797 -1.192 6.108 1.00 98.50 88 ILE A CA 1
ATOM 663 C C . ILE A 1 88 ? -8.510 -1.076 4.758 1.00 98.50 88 ILE A C 1
ATOM 665 O O . ILE A 1 88 ? -9.383 -1.888 4.460 1.00 98.50 88 ILE A O 1
ATOM 669 N N . GLY A 1 89 ? -8.186 -0.074 3.941 1.00 96.94 89 GLY A N 1
ATOM 6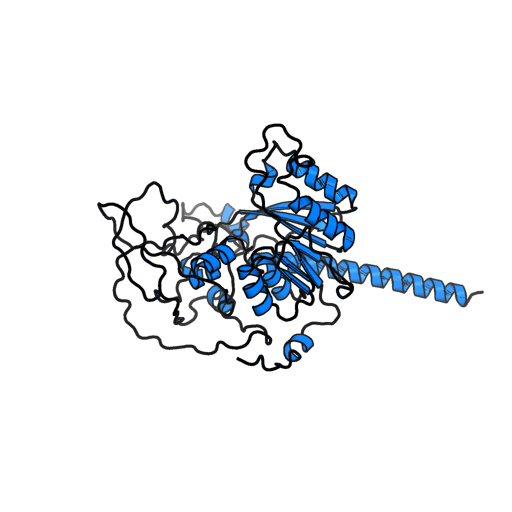70 C CA . GLY A 1 89 ? -8.698 -0.029 2.572 1.00 96.94 89 GLY A CA 1
ATOM 671 C C . GLY A 1 89 ? -8.607 1.318 1.867 1.00 96.94 89 GLY A C 1
ATOM 672 O O . GLY A 1 89 ? -8.304 2.344 2.474 1.00 96.94 89 GLY A O 1
ATOM 673 N N . GLY A 1 90 ? -8.884 1.313 0.564 1.00 93.56 90 GLY A N 1
ATOM 674 C CA . GLY A 1 90 ? -8.815 2.497 -0.299 1.00 93.56 90 GLY A CA 1
ATOM 675 C C . GLY A 1 90 ? -10.088 2.685 -1.126 1.00 93.56 90 GLY A C 1
ATOM 676 O O . GLY A 1 90 ? -10.099 2.306 -2.300 1.00 93.56 90 GLY A O 1
ATOM 677 N N . PRO A 1 91 ? -11.179 3.242 -0.561 1.00 91.38 91 PRO A N 1
ATOM 678 C CA . PRO A 1 91 ? -12.426 3.424 -1.297 1.00 91.38 91 PRO A CA 1
ATOM 679 C C . PRO A 1 91 ? -12.212 4.323 -2.528 1.00 91.38 91 PRO A C 1
ATOM 681 O O . PRO A 1 91 ? -11.607 5.399 -2.422 1.00 91.38 91 PRO A O 1
ATOM 684 N N . PRO A 1 92 ? -12.715 3.929 -3.712 1.00 83.62 92 PRO A N 1
ATOM 685 C CA . PRO A 1 92 ? -12.430 4.642 -4.948 1.00 83.62 92 PRO A CA 1
ATOM 686 C C . PRO A 1 92 ? -13.048 6.045 -4.962 1.00 83.62 92 PRO A C 1
ATOM 688 O O . PRO A 1 92 ? -14.190 6.276 -4.571 1.00 83.62 92 PRO A O 1
ATOM 691 N N . CYS A 1 93 ? -12.285 6.996 -5.501 1.00 70.31 93 CYS A N 1
ATOM 692 C CA . CYS A 1 93 ? -12.577 8.427 -5.448 1.00 70.31 93 CYS A CA 1
ATOM 693 C C . CYS A 1 93 ? -13.373 8.937 -6.679 1.00 70.31 93 CYS A C 1
ATOM 695 O O . CYS A 1 93 ? -13.095 10.012 -7.211 1.00 70.31 93 CYS A O 1
ATOM 697 N N . GLN A 1 94 ? -14.349 8.170 -7.190 1.00 57.25 94 GLN A N 1
ATOM 698 C CA . GLN A 1 94 ? -15.015 8.481 -8.473 1.00 57.25 94 GLN A CA 1
ATOM 699 C C . GLN A 1 94 ? -16.002 9.668 -8.405 1.00 57.25 94 GLN A C 1
ATOM 701 O O . GLN A 1 94 ? -16.073 10.448 -9.356 1.00 57.25 94 GLN A O 1
ATOM 706 N N . GLY A 1 95 ? -16.703 9.878 -7.284 1.00 51.22 95 GLY A N 1
ATOM 707 C CA . GLY A 1 95 ? -17.638 11.004 -7.097 1.00 51.22 95 GLY A CA 1
ATOM 708 C C . GLY A 1 95 ? -16.990 12.363 -6.799 1.00 51.22 95 GLY A C 1
ATOM 709 O O . GLY A 1 95 ? -17.651 13.399 -6.824 1.00 51.22 95 GLY A O 1
ATOM 710 N N . PHE A 1 96 ? -15.681 12.400 -6.559 1.00 54.34 96 PHE A N 1
ATOM 711 C CA . PHE A 1 96 ? -15.024 13.547 -5.932 1.00 54.34 96 PHE A CA 1
ATOM 712 C C . PHE A 1 96 ? -14.489 14.577 -6.948 1.00 54.34 96 PHE A C 1
ATOM 714 O O . PHE A 1 96 ? -14.202 15.716 -6.594 1.00 54.34 96 PHE A O 1
ATOM 721 N N . SER A 1 97 ? -14.375 14.222 -8.234 1.00 46.19 97 SER A N 1
ATOM 722 C CA . SER A 1 97 ? -13.785 15.102 -9.262 1.00 46.19 97 SER A CA 1
ATOM 723 C C . SER A 1 97 ? -14.723 16.201 -9.796 1.00 46.19 97 SER A C 1
ATOM 725 O O . SER A 1 97 ? -14.254 17.115 -10.472 1.00 46.19 97 SER A O 1
ATOM 727 N N . GLN A 1 98 ? -16.030 16.152 -9.493 1.00 43.84 98 GLN A N 1
ATOM 728 C CA . GLN A 1 98 ? -17.042 17.062 -10.065 1.00 43.84 98 GLN A CA 1
ATOM 729 C C . GLN A 1 98 ? -18.093 17.571 -9.060 1.00 43.84 98 GLN A C 1
ATOM 731 O O . GLN A 1 98 ? -19.187 17.966 -9.464 1.00 43.84 98 GLN A O 1
ATOM 736 N N . ALA A 1 99 ? -17.806 17.577 -7.755 1.00 44.38 99 ALA A N 1
ATOM 737 C CA . ALA A 1 99 ? -18.754 18.052 -6.744 1.00 44.38 99 ALA A CA 1
ATOM 738 C C . ALA A 1 99 ? -18.909 19.591 -6.787 1.00 44.38 99 ALA A C 1
ATOM 740 O O . ALA A 1 99 ? -18.319 20.330 -6.000 1.00 44.38 99 ALA A O 1
ATOM 741 N N . ARG A 1 100 ? -19.698 20.090 -7.747 1.00 41.34 100 ARG A N 1
ATOM 742 C CA . ARG A 1 100 ? -20.295 21.430 -7.728 1.00 41.34 100 ARG A CA 1
ATOM 743 C C . ARG A 1 100 ? -21.636 21.339 -6.991 1.00 41.34 100 ARG A C 1
ATOM 745 O O . ARG A 1 100 ? -22.612 20.874 -7.561 1.00 41.34 100 ARG A O 1
ATOM 752 N N . GLY A 1 101 ? -21.683 21.789 -5.738 1.00 47.47 101 GLY A N 1
ATOM 753 C CA . GLY A 1 101 ? -22.928 22.221 -5.081 1.00 47.47 101 GLY A CA 1
ATOM 754 C C . GLY A 1 101 ? -23.848 21.166 -4.446 1.00 47.47 101 GLY A C 1
ATOM 755 O O . GLY A 1 101 ? -24.785 21.571 -3.769 1.00 47.47 101 GLY A O 1
ATOM 756 N N . LEU A 1 102 ? -23.600 19.860 -4.587 1.00 46.03 102 LEU A N 1
ATOM 757 C CA . LEU A 1 102 ? -24.327 18.811 -3.847 1.00 46.03 102 LEU A CA 1
ATOM 758 C C . LEU A 1 102 ? -23.561 18.408 -2.575 1.00 46.03 102 LEU A C 1
ATOM 760 O O . LEU A 1 102 ? -22.327 18.360 -2.590 1.00 46.03 102 LEU A O 1
ATOM 764 N N . ARG A 1 103 ? -24.278 18.104 -1.480 1.00 51.66 103 ARG A N 1
ATOM 765 C CA . ARG A 1 103 ? -23.678 17.474 -0.291 1.00 51.66 103 ARG A CA 1
ATOM 766 C C . ARG A 1 103 ? -23.077 16.129 -0.704 1.00 51.66 103 ARG A C 1
ATOM 768 O O . ARG A 1 103 ? -23.723 15.340 -1.385 1.00 51.66 103 ARG A O 1
ATOM 775 N N . PHE A 1 104 ? -21.844 15.870 -0.274 1.00 52.72 104 PHE A N 1
ATOM 776 C CA . PHE A 1 104 ? -21.081 14.653 -0.579 1.00 52.72 104 PHE A CA 1
ATOM 777 C C . PHE A 1 104 ? -21.857 13.357 -0.280 1.00 52.72 104 PHE A C 1
ATOM 779 O O . PHE A 1 104 ? -21.768 12.390 -1.033 1.00 52.72 104 PHE A O 1
ATOM 786 N N . VAL A 1 105 ? -22.651 13.377 0.792 1.00 49.91 105 VAL A N 1
ATOM 787 C CA . VAL A 1 105 ? -23.468 12.265 1.297 1.00 49.91 105 VAL A CA 1
ATOM 788 C C . VAL A 1 105 ? -24.633 11.916 0.367 1.00 49.91 105 VAL A C 1
ATOM 790 O O . VAL A 1 105 ? -24.983 10.741 0.268 1.00 49.91 105 VAL A O 1
ATOM 793 N N . ASP A 1 106 ? -25.213 12.893 -0.326 1.00 54.91 106 ASP A N 1
ATOM 794 C CA . ASP A 1 106 ? -26.398 12.691 -1.176 1.00 54.91 106 ASP A CA 1
ATOM 795 C C . ASP A 1 106 ? -26.026 12.333 -2.616 1.00 54.91 106 ASP A C 1
ATOM 797 O O . ASP A 1 106 ? -26.884 12.020 -3.441 1.00 54.91 106 ASP A O 1
ATOM 801 N N . ASP A 1 107 ? -24.731 12.362 -2.928 1.00 60.53 107 ASP A N 1
ATOM 802 C CA . ASP A 1 107 ? -24.239 11.953 -4.224 1.00 60.53 107 ASP A CA 1
ATOM 803 C C . ASP A 1 107 ? -24.185 10.416 -4.296 1.00 60.53 107 ASP A C 1
ATOM 805 O O . ASP A 1 107 ? -23.367 9.790 -3.604 1.00 60.53 107 ASP A O 1
ATOM 809 N N . PRO A 1 108 ? -24.995 9.779 -5.163 1.00 57.38 108 PRO A N 1
ATOM 810 C CA . PRO A 1 108 ? -24.984 8.330 -5.331 1.00 57.38 108 PRO A CA 1
ATOM 811 C C . PRO A 1 108 ? -23.605 7.803 -5.750 1.00 57.38 108 PRO A C 1
ATOM 813 O O . PRO A 1 108 ? -23.344 6.615 -5.615 1.00 57.38 108 PRO A O 1
ATOM 816 N N . ARG A 1 109 ? -22.679 8.657 -6.205 1.00 57.59 109 ARG A N 1
ATOM 817 C CA . ARG A 1 109 ? -21.299 8.291 -6.559 1.00 57.59 109 ARG A CA 1
ATOM 818 C C . ARG A 1 109 ? -20.380 8.051 -5.351 1.00 57.59 109 ARG A C 1
ATOM 820 O O . ARG A 1 109 ? -19.303 7.495 -5.542 1.00 57.59 109 ARG A O 1
ATOM 827 N N . ASN A 1 110 ? -20.786 8.419 -4.132 1.00 68.75 110 ASN A N 1
ATOM 828 C CA . ASN A 1 110 ? -19.988 8.257 -2.902 1.00 68.75 110 ASN A CA 1
ATOM 829 C C . ASN A 1 110 ? -20.470 7.101 -2.004 1.00 68.75 110 ASN A C 1
ATOM 831 O O . ASN A 1 110 ? -20.009 6.948 -0.872 1.00 68.75 110 ASN A O 1
ATOM 835 N N . HIS A 1 111 ? -21.370 6.253 -2.514 1.00 77.56 111 HIS A N 1
ATOM 836 C CA . HIS A 1 111 ? -21.928 5.103 -1.795 1.00 77.56 111 HIS A CA 1
ATOM 837 C C . HIS A 1 111 ? -20.851 4.145 -1.255 1.00 77.56 111 HIS A C 1
ATOM 839 O O . HIS A 1 111 ? -20.960 3.682 -0.123 1.00 77.56 111 HIS A O 1
ATOM 845 N N . LEU A 1 112 ? -19.773 3.901 -2.010 1.00 87.62 112 LEU A N 1
ATOM 846 C CA . LEU A 1 112 ? -18.717 2.957 -1.620 1.00 87.62 112 LEU A CA 1
ATOM 847 C C . LEU A 1 112 ? -18.002 3.358 -0.321 1.00 87.62 112 LEU A C 1
ATOM 849 O O . LEU A 1 112 ? -17.695 2.494 0.499 1.00 87.62 112 LEU A O 1
ATOM 853 N N . TYR A 1 113 ? -17.802 4.658 -0.085 1.00 89.50 113 TYR A N 1
ATOM 854 C CA . TYR A 1 113 ? -17.254 5.152 1.181 1.00 89.50 113 TYR A CA 1
ATOM 855 C C . TYR A 1 113 ? -18.202 4.868 2.358 1.00 89.50 113 TYR A C 1
ATOM 857 O O . TYR A 1 113 ? -17.762 4.406 3.406 1.00 89.50 113 TYR A O 1
ATOM 865 N N . LYS A 1 114 ? -19.518 5.033 2.184 1.00 89.19 114 LYS A N 1
ATOM 866 C CA . LYS A 1 114 ? -20.483 4.703 3.247 1.00 89.19 114 LYS A CA 1
ATOM 867 C C . LYS A 1 114 ? -20.464 3.219 3.604 1.00 89.19 114 LYS A C 1
ATOM 869 O O . LYS A 1 114 ? -20.629 2.872 4.768 1.00 89.19 114 LYS A O 1
ATOM 874 N N . HIS A 1 115 ? -20.224 2.336 2.634 1.00 92.81 115 HIS A N 1
ATOM 875 C CA . HIS A 1 115 ? -20.053 0.909 2.911 1.00 92.81 115 HIS A CA 1
ATOM 876 C C . HIS A 1 115 ? -18.749 0.598 3.656 1.00 92.81 115 HIS A C 1
ATOM 878 O O . HIS A 1 115 ? -18.742 -0.328 4.468 1.00 92.81 115 HIS A O 1
ATOM 884 N N . PHE A 1 116 ? -17.692 1.395 3.457 1.00 95.06 116 PHE A N 1
ATOM 885 C CA . PHE A 1 116 ? -16.497 1.351 4.304 1.00 95.06 116 PHE A CA 1
ATOM 886 C C . PHE A 1 116 ? -16.862 1.673 5.761 1.00 95.06 116 PHE A C 1
ATOM 888 O O . PHE A 1 116 ? -16.629 0.849 6.643 1.00 95.06 116 PHE A O 1
ATOM 895 N N . VAL A 1 117 ? -17.523 2.812 6.008 1.00 95.00 117 VAL A N 1
ATOM 896 C CA . VAL A 1 117 ? -17.964 3.227 7.358 1.00 95.00 117 VAL A CA 1
ATOM 897 C C . VAL A 1 117 ? -18.922 2.200 7.977 1.00 95.00 117 VAL A C 1
ATOM 899 O O . VAL A 1 117 ? -18.757 1.824 9.134 1.00 95.00 117 VAL A O 1
ATOM 902 N N . ARG A 1 118 ? -19.871 1.661 7.197 1.00 94.12 118 ARG A N 1
ATOM 903 C CA . ARG A 1 118 ? -20.793 0.589 7.621 1.00 94.12 118 ARG A CA 1
ATOM 904 C C . ARG A 1 118 ? -20.038 -0.624 8.161 1.00 94.12 118 ARG A C 1
ATOM 906 O O . ARG A 1 118 ? -20.420 -1.158 9.196 1.00 94.12 118 ARG A O 1
ATOM 913 N N . LEU A 1 119 ? -19.007 -1.084 7.450 1.00 94.62 119 LEU A N 1
ATOM 914 C CA . LEU A 1 119 ? -18.240 -2.261 7.860 1.00 94.62 119 LEU A CA 1
ATOM 915 C C . LEU A 1 119 ? -17.329 -1.964 9.053 1.00 94.62 119 LEU A C 1
ATOM 917 O O . LEU A 1 119 ? -17.209 -2.814 9.928 1.00 94.62 119 LEU A O 1
ATOM 921 N N . VAL A 1 120 ? -16.770 -0.755 9.160 1.00 96.00 120 VAL A N 1
ATOM 922 C CA . VAL A 1 120 ? -16.084 -0.323 10.391 1.00 96.00 120 VAL A CA 1
ATOM 923 C C . VAL A 1 120 ? -17.046 -0.366 11.581 1.00 96.00 120 VAL A C 1
ATOM 925 O O . VAL A 1 120 ? -16.711 -0.943 12.610 1.00 96.00 120 VAL A O 1
ATOM 928 N N . ASN A 1 121 ? -18.267 0.152 11.428 1.00 95.06 121 ASN A N 1
ATOM 929 C CA . ASN A 1 121 ? -19.278 0.117 12.485 1.00 95.06 121 ASN A CA 1
ATOM 930 C C . ASN A 1 121 ? -19.751 -1.311 12.825 1.00 95.06 121 ASN A C 1
ATOM 932 O O . ASN A 1 121 ? -20.155 -1.580 13.952 1.00 95.06 121 ASN A O 1
ATOM 936 N N . HIS A 1 122 ? -19.706 -2.234 11.863 1.00 92.69 122 HIS A N 1
ATOM 937 C CA . HIS A 1 122 ? -20.045 -3.637 12.088 1.00 92.69 122 HIS A CA 1
ATOM 938 C C . HIS A 1 122 ? -18.955 -4.379 12.873 1.00 92.69 122 HIS A C 1
ATOM 940 O O . HIS A 1 122 ? -19.259 -5.042 13.859 1.00 92.69 122 HIS A O 1
ATOM 946 N N . PHE A 1 123 ? -17.693 -4.258 12.451 1.00 93.31 123 PHE A N 1
ATOM 947 C CA . PHE A 1 123 ? -16.577 -5.004 13.043 1.00 93.31 123 PHE A CA 1
ATOM 948 C C . PHE A 1 123 ? -15.969 -4.352 14.283 1.00 93.31 123 PHE A C 1
ATOM 950 O O . PHE A 1 123 ? -15.266 -5.024 15.032 1.00 93.31 123 PHE A O 1
ATOM 957 N N . GLN A 1 124 ? -16.206 -3.055 14.489 1.00 94.19 124 GLN A N 1
ATOM 958 C CA . GLN A 1 124 ? -15.677 -2.281 15.614 1.00 94.19 124 GLN A CA 1
ATOM 959 C C . GLN A 1 124 ? -14.156 -2.469 15.846 1.00 94.19 124 GLN A C 1
ATOM 961 O O . GLN A 1 124 ? -13.728 -2.742 16.976 1.00 94.19 124 GLN A O 1
ATOM 966 N N . PRO A 1 125 ? -13.313 -2.343 14.796 1.00 95.56 125 PRO A N 1
ATOM 967 C CA . PRO A 1 125 ? -11.873 -2.538 14.920 1.00 95.56 125 PRO A CA 1
ATOM 968 C C . PRO A 1 125 ? -11.227 -1.521 15.866 1.00 95.56 125 PRO A C 1
ATOM 970 O O . PRO A 1 125 ? -11.693 -0.407 16.067 1.00 95.56 125 PRO A O 1
ATOM 973 N N . THR A 1 126 ? -10.078 -1.856 16.443 1.00 95.12 126 THR A N 1
ATOM 974 C CA . THR A 1 126 ? -9.375 -0.906 17.320 1.00 95.12 126 THR A CA 1
ATOM 975 C C . THR A 1 126 ? -8.755 0.252 16.538 1.00 95.12 126 THR A C 1
ATOM 977 O O . THR A 1 126 ? -8.735 1.387 17.024 1.00 95.12 126 THR A O 1
ATOM 980 N N . TRP A 1 127 ? -8.280 -0.032 15.325 1.00 97.06 127 TRP A N 1
ATOM 981 C CA . TRP A 1 127 ? -7.720 0.955 14.408 1.00 97.06 127 TRP A CA 1
ATOM 982 C C . TRP A 1 127 ? -8.344 0.845 13.021 1.00 97.06 127 TRP A C 1
ATOM 984 O O . TRP A 1 127 ? -8.745 -0.233 12.587 1.00 97.06 127 TRP A O 1
ATOM 994 N N . ILE A 1 128 ? -8.367 1.955 12.294 1.00 98.06 128 ILE A N 1
ATOM 995 C CA . ILE A 1 128 ? -8.701 1.978 10.873 1.00 98.06 128 ILE A CA 1
ATOM 996 C C . ILE A 1 128 ? -7.620 2.701 10.083 1.00 98.06 128 ILE A C 1
ATOM 998 O O . ILE A 1 128 ? -7.037 3.673 10.565 1.00 98.06 128 ILE A O 1
ATOM 1002 N N . VAL A 1 129 ? -7.365 2.231 8.865 1.00 98.44 129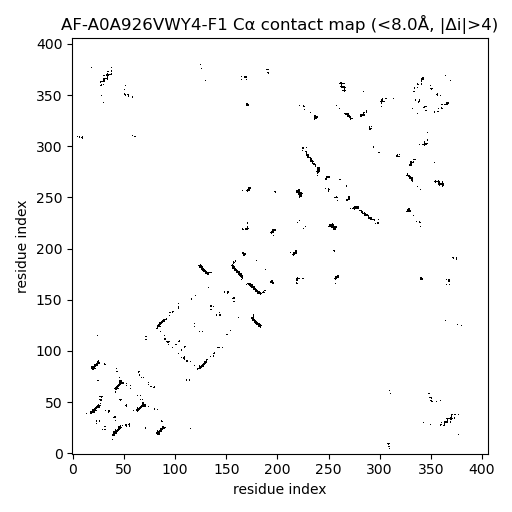 VAL A N 1
ATOM 1003 C CA . VAL A 1 129 ? -6.514 2.912 7.887 1.00 98.44 129 VAL A CA 1
ATOM 1004 C C . VAL A 1 129 ? -7.290 3.067 6.592 1.00 98.44 129 VAL A C 1
ATOM 1006 O O . VAL A 1 129 ? -7.635 2.077 5.951 1.00 98.44 129 VAL A O 1
ATOM 1009 N N . MET A 1 130 ? -7.531 4.308 6.183 1.00 97.38 130 MET A N 1
ATOM 1010 C CA . MET A 1 130 ? -8.158 4.610 4.901 1.00 97.38 130 MET A CA 1
ATOM 1011 C C . MET A 1 130 ? -7.179 5.380 4.014 1.00 97.38 130 MET A C 1
ATOM 1013 O O . MET A 1 130 ? -6.692 6.448 4.383 1.00 97.38 130 MET A O 1
ATOM 1017 N N . GLU A 1 131 ? -6.881 4.842 2.835 1.00 95.50 131 GLU A N 1
ATOM 1018 C CA . GLU A 1 131 ? -6.044 5.504 1.833 1.00 95.50 131 GLU A CA 1
ATOM 1019 C C . GLU A 1 131 ? -6.896 6.240 0.796 1.00 95.50 131 GLU A C 1
ATOM 1021 O O . GLU A 1 131 ? -7.980 5.793 0.415 1.00 95.50 131 GLU A O 1
ATOM 1026 N N . ASN A 1 132 ? -6.417 7.406 0.350 1.00 92.69 132 ASN A N 1
ATOM 1027 C CA . ASN A 1 132 ? -6.982 8.088 -0.804 1.00 92.69 132 ASN A CA 1
ATOM 1028 C C . ASN A 1 132 ? -5.986 9.021 -1.515 1.00 92.69 132 ASN A C 1
ATOM 1030 O O . ASN A 1 132 ? -4.867 9.290 -1.065 1.00 92.69 132 ASN A O 1
ATOM 1034 N N . VAL A 1 133 ? -6.411 9.587 -2.645 1.00 87.94 133 VAL A N 1
ATOM 1035 C CA . VAL A 1 133 ? -5.647 10.597 -3.381 1.00 87.94 133 VAL A CA 1
ATOM 1036 C C . VAL A 1 133 ? -5.548 11.919 -2.597 1.00 87.94 133 VAL A C 1
ATOM 1038 O O . VAL A 1 133 ? -6.488 12.296 -1.900 1.00 87.94 133 VAL A O 1
ATOM 1041 N N . PRO A 1 134 ? -4.457 12.701 -2.749 1.00 86.31 134 PRO A N 1
ATOM 1042 C CA . PRO A 1 134 ? -4.250 13.943 -1.988 1.00 86.31 134 PRO A CA 1
ATOM 1043 C C . PRO A 1 134 ? -5.358 14.986 -2.152 1.00 86.31 134 PRO A C 1
ATOM 1045 O O . PRO A 1 134 ? -5.593 15.786 -1.249 1.00 86.31 134 PRO A O 1
ATOM 1048 N N . GLY A 1 135 ? -6.028 14.984 -3.310 1.00 81.12 135 GLY A N 1
ATOM 1049 C CA . GLY A 1 135 ? -7.101 15.925 -3.624 1.00 81.12 135 GLY A CA 1
ATOM 1050 C C . GLY A 1 135 ? -8.277 15.855 -2.652 1.00 81.12 135 GLY A C 1
ATOM 1051 O O . GLY A 1 135 ? -8.977 16.848 -2.500 1.00 81.12 135 GLY A O 1
ATOM 1052 N N . ILE A 1 136 ? -8.461 14.746 -1.928 1.00 80.12 136 ILE A N 1
ATOM 1053 C CA . ILE A 1 136 ? -9.573 14.589 -0.981 1.00 80.12 136 ILE A CA 1
ATOM 1054 C C . ILE A 1 136 ? -9.627 15.697 0.087 1.00 80.12 136 ILE A C 1
ATOM 1056 O O . ILE A 1 136 ? -10.714 16.053 0.528 1.00 80.12 136 ILE A O 1
ATOM 1060 N N . LYS A 1 137 ? -8.486 16.315 0.442 1.00 74.25 137 LYS A N 1
ATOM 1061 C CA . LYS A 1 137 ? -8.442 17.431 1.406 1.00 74.25 137 LYS A CA 1
ATOM 1062 C C . LYS A 1 137 ? -8.962 18.760 0.848 1.00 74.25 137 LYS A C 1
ATOM 1064 O O . LYS A 1 137 ? -9.389 19.608 1.622 1.00 74.25 137 LYS A O 1
ATOM 1069 N N . SER A 1 138 ? -8.881 18.979 -0.464 1.00 70.12 138 SER A N 1
ATOM 1070 C CA . SER A 1 138 ? -9.216 20.265 -1.097 1.00 70.12 138 SER A CA 1
ATOM 1071 C C . SER A 1 138 ? -10.539 20.251 -1.865 1.00 70.12 138 SER A C 1
ATOM 1073 O O . SER A 1 138 ? -11.068 21.313 -2.206 1.00 70.12 138 SER A O 1
ATOM 1075 N N . ILE A 1 139 ? -11.099 19.070 -2.133 1.00 63.50 139 ILE A N 1
ATOM 1076 C CA . ILE A 1 139 ? -12.368 18.931 -2.851 1.00 63.50 139 ILE A CA 1
ATOM 1077 C C . ILE A 1 139 ? -13.519 19.486 -2.001 1.00 63.50 139 ILE A C 1
ATOM 1079 O O . ILE A 1 139 ? -13.563 19.331 -0.780 1.00 63.50 139 ILE A O 1
ATOM 1083 N N . GLY A 1 140 ? -14.443 20.193 -2.660 1.00 57.62 140 GLY A N 1
ATOM 1084 C CA . GLY A 1 140 ? -15.589 20.814 -1.996 1.00 57.62 140 GLY A CA 1
ATOM 1085 C C . GLY A 1 140 ? -15.192 21.871 -0.961 1.00 57.62 140 GLY A C 1
ATOM 1086 O O . GLY A 1 140 ? -15.931 22.072 -0.007 1.00 57.62 140 GLY A O 1
ATOM 1087 N N . LYS A 1 141 ? -14.017 22.510 -1.107 1.00 66.81 141 LYS A N 1
ATOM 1088 C CA . LYS A 1 141 ? -13.451 23.464 -0.130 1.00 66.81 141 LYS A CA 1
ATOM 1089 C C . LYS A 1 141 ? -13.289 22.875 1.286 1.00 66.81 141 LYS A C 1
ATOM 1091 O O . LYS A 1 141 ? -13.385 23.606 2.263 1.00 66.81 141 LYS A O 1
ATOM 1096 N N . GLY A 1 142 ? -13.055 21.564 1.394 1.00 73.12 142 GLY A N 1
ATOM 1097 C CA . GLY A 1 142 ? -12.870 20.869 2.674 1.00 73.12 142 GLY A CA 1
ATOM 1098 C C . GLY A 1 142 ? -14.145 20.261 3.268 1.00 73.12 142 GLY A C 1
ATOM 1099 O O . GLY A 1 142 ? -14.048 19.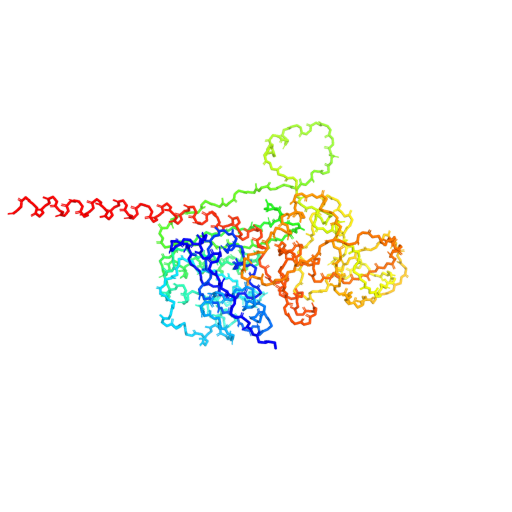518 4.237 1.00 73.12 142 GLY A O 1
ATOM 1100 N N . VAL A 1 143 ? -15.319 20.478 2.660 1.00 74.69 143 VAL A N 1
ATOM 1101 C CA . VAL A 1 143 ? -16.596 19.904 3.134 1.00 74.69 143 VAL A CA 1
ATOM 1102 C C . VAL A 1 143 ? -16.564 18.375 3.168 1.00 74.69 143 VAL A C 1
ATOM 1104 O O . VAL A 1 143 ? -17.078 17.771 4.100 1.00 74.69 143 VAL A O 1
ATOM 1107 N N . ILE A 1 144 ? -15.928 17.735 2.182 1.00 77.56 144 ILE A N 1
ATOM 1108 C CA . ILE A 1 144 ? -15.804 16.269 2.150 1.00 77.56 144 ILE A CA 1
ATOM 1109 C C . ILE A 1 144 ? -14.967 15.770 3.322 1.00 77.56 144 ILE A C 1
ATOM 1111 O O . ILE A 1 144 ? -15.323 14.797 3.972 1.00 77.56 144 ILE A O 1
ATOM 1115 N N . LEU A 1 145 ? -13.844 16.440 3.577 1.00 84.12 145 LEU A N 1
ATOM 1116 C CA . LEU A 1 145 ? -12.958 16.073 4.667 1.00 84.12 145 LEU A CA 1
ATOM 1117 C C . LEU A 1 145 ? -13.682 16.203 6.013 1.00 84.12 145 LEU A C 1
ATOM 1119 O O . LEU A 1 145 ? -13.591 15.297 6.832 1.00 84.12 145 LEU A O 1
ATOM 1123 N N . GLN A 1 146 ? -14.439 17.286 6.198 1.00 86.38 146 GLN A N 1
ATOM 1124 C CA . GLN A 1 146 ? -15.254 17.511 7.389 1.00 86.38 146 GLN A CA 1
ATOM 1125 C C . GLN A 1 146 ? -16.320 16.421 7.572 1.00 86.38 146 GLN A C 1
ATOM 1127 O O . GLN A 1 146 ? -16.429 15.861 8.655 1.00 86.38 146 GLN A O 1
ATOM 1132 N N . GLN A 1 147 ? -17.027 16.045 6.502 1.00 85.56 147 GLN A N 1
ATOM 1133 C CA . GLN A 1 147 ? -18.002 14.953 6.556 1.00 85.56 147 GLN A CA 1
ATOM 1134 C C . GLN A 1 147 ? -17.357 13.619 6.945 1.00 85.56 147 GLN A C 1
ATOM 1136 O O . GLN A 1 147 ? -17.938 12.862 7.707 1.00 85.56 147 GLN A O 1
ATOM 1141 N N . ILE A 1 148 ? -16.153 13.327 6.440 1.00 91.00 148 ILE A N 1
ATOM 1142 C CA . ILE A 1 148 ? -15.431 12.104 6.815 1.00 91.00 148 ILE A CA 1
ATOM 1143 C C . ILE A 1 148 ? -15.148 12.096 8.322 1.00 91.00 148 ILE A C 1
ATOM 1145 O O . ILE A 1 148 ? -15.326 11.062 8.959 1.00 91.00 148 ILE A O 1
ATOM 1149 N N . TYR A 1 149 ? -14.729 13.228 8.897 1.00 93.31 149 TYR A N 1
ATOM 1150 C CA . TYR A 1 149 ? -14.546 13.342 10.346 1.00 93.31 149 TYR A CA 1
ATOM 1151 C C . TYR A 1 149 ? -15.857 13.098 11.102 1.00 93.31 149 TYR A C 1
ATOM 1153 O O . TYR A 1 149 ? -15.871 12.272 12.008 1.00 93.31 149 TYR A O 1
ATOM 1161 N N . GLU A 1 150 ? -16.950 13.741 10.686 1.00 93.56 150 GLU A N 1
ATOM 1162 C CA . GLU A 1 150 ? -18.275 13.595 11.307 1.00 93.56 150 GLU A CA 1
ATOM 1163 C C . GLU A 1 150 ? -18.809 12.155 11.223 1.00 93.56 150 GLU A C 1
ATOM 1165 O O . GLU A 1 150 ? -19.318 11.626 12.208 1.00 93.56 150 GLU A O 1
ATOM 1170 N N . ASP A 1 151 ? -18.654 11.489 10.076 1.00 93.44 151 ASP A N 1
ATOM 1171 C CA . ASP A 1 151 ? -19.136 10.122 9.856 1.00 93.44 151 ASP A CA 1
ATOM 1172 C C . ASP A 1 151 ? -18.386 9.103 10.731 1.00 93.44 151 ASP A C 1
ATOM 1174 O O . ASP A 1 151 ? -18.996 8.160 11.236 1.00 93.44 151 ASP A O 1
ATOM 1178 N N . PHE A 1 152 ? -17.073 9.283 10.932 1.00 96.12 152 PHE A N 1
ATOM 1179 C CA . PHE A 1 152 ? -16.284 8.438 11.836 1.00 96.12 152 PHE A CA 1
ATOM 1180 C C . PHE A 1 152 ? -16.516 8.783 13.313 1.00 96.12 152 PHE A C 1
ATOM 1182 O O . PHE A 1 152 ? -16.617 7.871 14.135 1.00 96.12 152 PHE A O 1
ATOM 1189 N N . GLU A 1 153 ? -16.668 10.063 13.655 1.00 95.88 153 GLU A N 1
ATOM 1190 C CA . GLU A 1 153 ? -17.010 10.501 15.011 1.00 95.88 153 GLU A CA 1
ATOM 1191 C C . GLU A 1 153 ? -18.374 9.944 15.442 1.00 95.88 153 GLU A C 1
ATOM 1193 O O . GLU A 1 153 ? -18.510 9.427 16.551 1.00 95.88 153 GLU A O 1
ATOM 1198 N N . ALA A 1 154 ? -19.358 9.931 14.535 1.00 96.56 154 ALA A N 1
ATOM 1199 C CA . ALA A 1 154 ? -20.691 9.382 14.779 1.00 96.56 154 ALA A CA 1
ATOM 1200 C C . ALA A 1 154 ? -20.688 7.884 15.130 1.00 96.56 154 ALA A C 1
ATOM 1202 O O . ALA A 1 154 ? -21.588 7.418 15.829 1.00 96.56 154 ALA A O 1
ATOM 1203 N N . ILE A 1 155 ? -19.684 7.129 14.670 1.00 96.69 155 ILE A N 1
ATOM 1204 C CA . ILE A 1 155 ? -19.493 5.712 15.023 1.00 96.69 155 ILE A CA 1
ATOM 1205 C C . ILE A 1 155 ? -18.428 5.503 16.114 1.00 96.69 155 ILE A C 1
ATOM 1207 O O . ILE A 1 155 ? -18.020 4.370 16.361 1.00 96.69 155 ILE A O 1
ATOM 1211 N N . GLY A 1 156 ? -17.986 6.577 16.780 1.00 96.69 156 GLY A N 1
ATOM 1212 C CA . GLY A 1 156 ? -17.103 6.529 17.948 1.00 96.69 156 GLY A CA 1
ATOM 1213 C C . GLY A 1 156 ? -15.604 6.480 17.641 1.00 96.69 156 GLY A C 1
ATOM 1214 O O . GLY A 1 156 ? -14.835 6.007 18.478 1.00 96.69 156 GLY A O 1
ATOM 1215 N N . TYR A 1 157 ? -15.171 6.934 16.462 1.00 97.56 157 TYR A N 1
ATOM 1216 C CA . TYR A 1 157 ? -13.761 6.934 16.069 1.00 97.56 157 TYR A CA 1
ATOM 1217 C C . TYR A 1 157 ? -13.199 8.345 16.027 1.00 97.56 157 TYR A C 1
ATOM 1219 O O . TYR A 1 157 ? -13.697 9.222 15.325 1.00 97.56 157 TYR A O 1
ATOM 1227 N N . TRP A 1 158 ? -12.074 8.522 16.709 1.00 96.75 158 TRP A N 1
ATOM 1228 C CA . TRP A 1 158 ? -11.171 9.622 16.426 1.00 96.75 158 TRP A CA 1
ATOM 1229 C C . TRP A 1 158 ? -10.425 9.347 15.114 1.00 96.75 158 TRP A C 1
ATOM 1231 O O . TRP A 1 158 ? -10.130 8.192 14.793 1.00 96.75 158 TRP A O 1
ATOM 1241 N N . LEU A 1 159 ? -10.101 10.401 14.364 1.00 95.81 159 LEU A N 1
ATOM 1242 C CA . LEU A 1 159 ? -9.451 10.313 13.060 1.00 95.81 159 LEU A CA 1
ATOM 1243 C C . LEU A 1 159 ? -8.368 11.390 12.919 1.00 95.81 159 LEU A C 1
ATOM 1245 O O . LEU A 1 159 ? -8.552 12.530 13.336 1.00 95.81 159 LEU A O 1
ATOM 1249 N N . ASP A 1 160 ? -7.270 11.055 12.249 1.00 95.50 160 ASP A N 1
ATOM 1250 C CA . ASP A 1 160 ? -6.254 11.996 11.777 1.00 95.50 160 ASP A CA 1
ATOM 1251 C C . ASP A 1 160 ? -5.911 11.722 10.309 1.00 95.50 160 ASP A C 1
ATOM 1253 O O . ASP A 1 160 ? -5.999 10.590 9.834 1.00 95.50 160 ASP A O 1
ATOM 1257 N N . CYS A 1 161 ? -5.520 12.765 9.574 1.00 95.31 161 CYS A N 1
ATOM 1258 C CA . CYS A 1 161 ? -5.232 12.700 8.146 1.00 95.31 161 CYS A CA 1
ATOM 1259 C C . CYS A 1 161 ? -3.954 13.461 7.774 1.00 95.31 161 CYS A C 1
ATOM 1261 O O . CYS A 1 161 ? -3.913 14.700 7.773 1.00 95.31 161 CYS A O 1
ATOM 1263 N N . LYS A 1 162 ? -2.961 12.733 7.248 1.00 95.19 162 LYS A N 1
ATOM 1264 C CA . LYS A 1 162 ? -1.744 13.316 6.660 1.00 95.19 162 LYS A CA 1
ATOM 1265 C C . LYS A 1 162 ? -1.635 13.043 5.166 1.00 95.19 162 LYS A C 1
ATOM 1267 O O . LYS A 1 162 ? -1.951 11.959 4.686 1.00 95.19 162 LYS A O 1
ATOM 1272 N N . VAL A 1 163 ? -1.163 14.045 4.418 1.00 94.94 163 VAL A N 1
ATOM 1273 C CA . VAL A 1 163 ? -0.728 13.843 3.030 1.00 94.94 163 VAL A CA 1
ATOM 1274 C C . VAL A 1 163 ? 0.744 13.483 3.059 1.00 94.94 163 VAL A C 1
ATOM 1276 O O . VAL A 1 163 ? 1.577 14.313 3.409 1.00 94.94 163 VAL A O 1
ATOM 1279 N N . ILE A 1 164 ? 1.043 12.250 2.679 1.00 95.19 164 ILE A N 1
ATOM 1280 C CA . ILE A 1 164 ? 2.378 11.671 2.729 1.00 95.19 164 ILE A CA 1
ATOM 1281 C C . ILE A 1 164 ? 2.917 11.530 1.314 1.00 95.19 164 ILE A C 1
ATOM 1283 O O . ILE A 1 164 ? 2.200 11.071 0.423 1.00 95.19 164 ILE A O 1
ATOM 1287 N N . ASN A 1 165 ? 4.176 11.918 1.107 1.00 95.62 165 ASN A N 1
ATOM 1288 C CA . ASN A 1 165 ? 4.940 11.524 -0.066 1.00 95.62 165 ASN A CA 1
ATOM 1289 C C . ASN A 1 165 ? 5.711 10.238 0.250 1.00 95.62 165 ASN A C 1
ATOM 1291 O O . ASN A 1 165 ? 6.587 10.232 1.104 1.00 95.62 165 ASN A O 1
ATOM 1295 N N . MET A 1 166 ? 5.418 9.155 -0.464 1.00 95.75 166 MET A N 1
ATOM 1296 C CA . MET A 1 166 ? 6.016 7.843 -0.197 1.00 95.75 166 MET A CA 1
ATOM 1297 C C . MET A 1 166 ? 7.548 7.828 -0.351 1.00 95.75 166 MET A C 1
ATOM 1299 O O . MET A 1 166 ? 8.211 7.000 0.273 1.00 95.75 166 MET A O 1
ATOM 1303 N N . ALA A 1 167 ? 8.122 8.767 -1.117 1.00 93.88 167 ALA A N 1
ATOM 1304 C CA . ALA A 1 167 ? 9.574 8.930 -1.226 1.00 93.88 167 ALA A CA 1
ATOM 1305 C C . ALA A 1 167 ? 10.247 9.268 0.112 1.00 93.88 167 ALA A C 1
ATOM 1307 O O . ALA A 1 167 ? 11.375 8.842 0.340 1.00 93.88 167 ALA A O 1
ATOM 1308 N N . ASP A 1 168 ? 9.536 9.946 1.018 1.00 95.44 168 ASP A N 1
ATOM 1309 C CA . ASP A 1 168 ? 10.004 10.252 2.377 1.00 95.44 168 ASP A CA 1
ATOM 1310 C C . ASP A 1 168 ? 10.198 8.989 3.235 1.00 95.44 168 ASP A C 1
ATOM 1312 O O . ASP A 1 168 ? 10.848 9.036 4.275 1.00 95.44 168 ASP A O 1
ATOM 1316 N N . TYR A 1 169 ? 9.665 7.851 2.782 1.00 96.19 169 TYR A N 1
ATOM 1317 C CA . TYR A 1 169 ? 9.666 6.564 3.477 1.00 96.19 169 TYR A CA 1
ATOM 1318 C C . TYR A 1 169 ? 10.441 5.479 2.711 1.00 96.19 169 TYR A C 1
ATOM 1320 O O . TYR A 1 169 ? 10.260 4.288 2.962 1.00 96.19 169 TYR A O 1
ATOM 1328 N N . GLY A 1 170 ? 11.291 5.879 1.759 1.00 94.06 170 GLY A N 1
ATOM 1329 C CA . GLY A 1 170 ? 12.172 4.971 1.017 1.00 94.06 170 GLY A CA 1
ATOM 1330 C C . GLY A 1 170 ? 11.542 4.301 -0.198 1.00 94.06 170 GLY A C 1
ATOM 1331 O O . GLY A 1 170 ? 12.191 3.492 -0.855 1.00 94.06 170 GLY A O 1
ATOM 1332 N N . VAL A 1 171 ? 10.299 4.639 -0.547 1.00 95.00 171 VAL A N 1
ATOM 1333 C CA . VAL A 1 171 ? 9.719 4.198 -1.819 1.00 95.00 171 VAL A CA 1
ATOM 1334 C C . VAL A 1 171 ? 10.424 4.965 -2.947 1.00 95.00 171 VAL A C 1
ATOM 1336 O O . VAL A 1 171 ? 10.473 6.194 -2.893 1.00 95.00 171 VAL A O 1
ATOM 1339 N N . PRO A 1 172 ? 10.931 4.308 -4.006 1.00 91.94 172 PRO A N 1
ATOM 1340 C CA . PRO A 1 172 ? 11.624 4.961 -5.123 1.00 91.94 172 PRO A CA 1
ATOM 1341 C C . PRO A 1 172 ? 10.637 5.670 -6.070 1.00 91.94 172 PRO A C 1
ATOM 1343 O O . PRO A 1 172 ? 10.751 5.609 -7.295 1.00 91.94 172 PRO A O 1
ATOM 1346 N N . GLN A 1 173 ? 9.623 6.325 -5.504 1.00 88.75 173 GLN A N 1
ATOM 1347 C CA . GLN A 1 173 ? 8.547 6.994 -6.207 1.00 88.75 173 GLN A CA 1
ATOM 1348 C C . GLN A 1 173 ? 8.036 8.210 -5.425 1.00 88.75 173 GLN A C 1
ATOM 1350 O O . GLN A 1 173 ? 7.582 8.104 -4.288 1.00 88.75 173 GLN A O 1
ATOM 1355 N N . SER A 1 174 ? 7.988 9.361 -6.095 1.00 89.00 174 SER A N 1
ATOM 1356 C CA . SER A 1 174 ? 7.243 10.536 -5.652 1.00 89.00 174 SER A CA 1
ATOM 1357 C C . SER A 1 174 ? 5.742 10.287 -5.838 1.00 89.00 174 SER A C 1
ATOM 1359 O O . SER A 1 174 ? 5.160 10.571 -6.893 1.00 89.00 174 SER A O 1
ATOM 1361 N N . ARG A 1 175 ? 5.126 9.668 -4.824 1.00 88.88 175 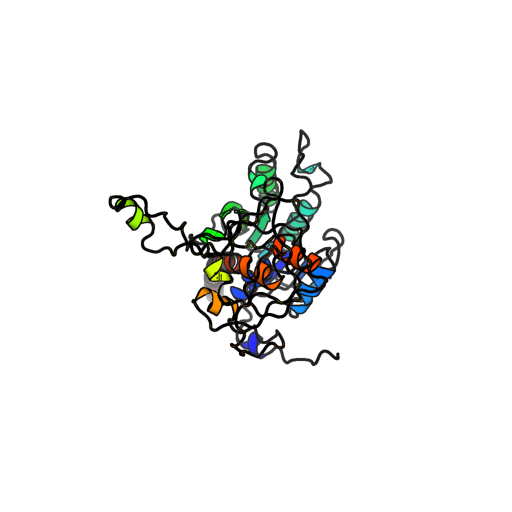ARG A N 1
ATOM 1362 C CA . ARG A 1 175 ? 3.699 9.318 -4.752 1.00 88.88 175 ARG A CA 1
ATOM 1363 C C . ARG A 1 175 ? 3.095 9.986 -3.538 1.00 88.88 175 ARG A C 1
ATOM 1365 O O . ARG A 1 175 ? 3.379 9.597 -2.416 1.00 88.88 175 ARG A O 1
ATOM 1372 N N . LYS A 1 176 ? 2.233 10.976 -3.760 1.00 93.00 176 LYS A N 1
ATOM 1373 C CA . LYS A 1 176 ? 1.486 11.611 -2.671 1.00 93.00 176 LYS A CA 1
ATOM 1374 C C . LYS A 1 176 ? 0.160 10.893 -2.447 1.00 93.00 176 LYS A C 1
ATOM 1376 O O . LYS A 1 176 ? -0.547 10.641 -3.428 1.00 93.00 176 LYS A O 1
ATOM 1381 N N . ARG A 1 177 ? -0.195 10.607 -1.193 1.00 93.88 177 ARG A N 1
ATOM 1382 C CA . ARG A 1 177 ? -1.508 10.077 -0.777 1.00 93.88 177 ARG A CA 1
ATOM 1383 C C . ARG A 1 177 ? -1.978 10.709 0.519 1.00 93.88 177 ARG A C 1
ATOM 1385 O O . ARG A 1 177 ? -1.156 11.046 1.361 1.00 93.88 177 ARG A O 1
ATOM 1392 N N . ALA A 1 178 ? -3.287 10.890 0.644 1.00 95.12 178 ALA A N 1
ATOM 1393 C CA . ALA A 1 178 ? -3.925 11.190 1.912 1.00 95.12 178 ALA A CA 1
ATOM 1394 C C . ALA A 1 178 ? -4.133 9.865 2.650 1.00 95.12 178 ALA A C 1
ATOM 1396 O O . ALA A 1 178 ? -4.809 8.975 2.139 1.00 95.12 178 ALA A O 1
ATOM 1397 N N . ILE A 1 179 ? -3.508 9.731 3.812 1.00 97.62 179 ILE A N 1
ATOM 1398 C CA . ILE A 1 179 ? -3.659 8.578 4.690 1.00 97.62 179 ILE A CA 1
ATOM 1399 C C . ILE A 1 179 ? -4.453 9.045 5.895 1.00 97.62 179 ILE A C 1
ATOM 1401 O O . ILE A 1 179 ? -4.054 9.999 6.566 1.00 97.62 179 ILE A O 1
ATOM 1405 N N . PHE A 1 180 ? -5.568 8.375 6.137 1.00 97.38 180 PHE A N 1
ATOM 1406 C CA . PHE A 1 180 ? -6.379 8.536 7.325 1.00 97.38 180 PHE A CA 1
ATOM 1407 C C . PHE A 1 180 ? -6.069 7.390 8.276 1.00 97.38 180 PHE A C 1
ATOM 1409 O O . PHE A 1 180 ? -6.073 6.229 7.863 1.00 97.38 180 PHE A O 1
ATOM 1416 N N . VAL A 1 181 ? -5.814 7.719 9.534 1.00 97.88 181 VAL A N 1
ATOM 1417 C CA . VAL A 1 181 ? -5.674 6.748 10.616 1.00 97.88 181 VAL A CA 1
ATOM 1418 C C . VAL A 1 181 ? -6.689 7.117 11.675 1.00 97.88 181 VAL A C 1
ATOM 1420 O O . VAL A 1 181 ? -6.752 8.274 12.081 1.00 97.88 181 VAL A O 1
ATOM 1423 N N . GLY A 1 182 ? -7.489 6.151 12.104 1.00 96.88 182 GLY A N 1
ATOM 1424 C CA . GLY A 1 182 ? -8.473 6.369 13.153 1.00 96.88 182 GLY A CA 1
ATOM 1425 C C . GLY A 1 182 ? -8.439 5.286 14.208 1.00 96.88 182 GLY A C 1
ATOM 1426 O O . GLY A 1 182 ? -7.941 4.186 13.970 1.00 96.88 182 GLY A O 1
ATOM 1427 N N . SER A 1 183 ? -8.966 5.603 15.382 1.00 96.12 183 SER A N 1
ATOM 1428 C CA . SER A 1 183 ? -9.045 4.678 16.504 1.00 96.12 183 SER A CA 1
ATOM 1429 C C . SER A 1 183 ? -10.284 4.940 17.342 1.00 96.12 183 SER A C 1
ATOM 1431 O O . SER A 1 183 ? -10.690 6.085 17.522 1.00 96.12 183 SER A O 1
ATOM 1433 N N . ARG A 1 184 ? -10.840 3.867 17.903 1.00 93.31 184 ARG A N 1
ATOM 1434 C CA . ARG A 1 184 ? -11.900 3.943 18.918 1.00 93.31 184 ARG A CA 1
ATOM 1435 C C 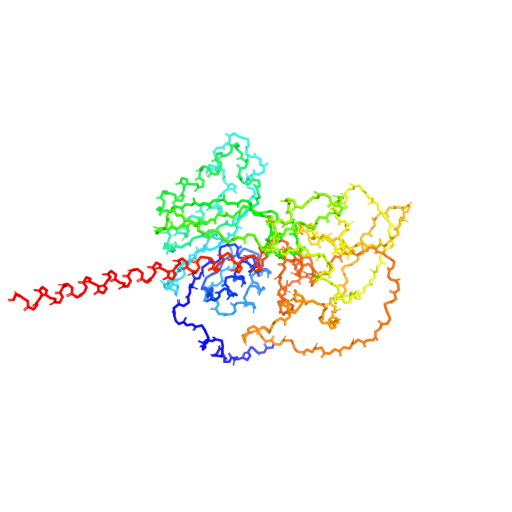. ARG A 1 184 ? -11.368 4.132 20.343 1.00 93.31 184 ARG A C 1
ATOM 1437 O O . ARG A 1 184 ? -12.141 4.393 21.255 1.00 93.31 184 ARG A O 1
ATOM 1444 N N . ILE A 1 185 ? -10.065 3.922 20.559 1.00 88.56 185 ILE A N 1
ATOM 1445 C CA . ILE A 1 185 ? -9.449 3.953 21.899 1.00 88.56 185 ILE A CA 1
ATOM 1446 C C . ILE A 1 185 ? -8.404 5.056 22.074 1.00 88.56 185 ILE A C 1
ATOM 1448 O O . ILE A 1 185 ? -8.074 5.398 23.206 1.00 88.56 185 ILE A O 1
ATOM 1452 N N . ALA A 1 186 ? -7.845 5.577 20.982 1.00 84.81 186 ALA A N 1
ATOM 1453 C CA . ALA A 1 186 ? -6.806 6.597 21.013 1.00 84.81 186 ALA A CA 1
ATOM 1454 C C . ALA A 1 186 ? -7.339 7.924 20.472 1.00 84.81 186 ALA A C 1
ATOM 1456 O O . ALA A 1 186 ? -8.140 7.944 19.544 1.00 84.81 186 ALA A O 1
ATOM 1457 N N . THR A 1 187 ? -6.850 9.028 21.033 1.00 86.19 187 THR A N 1
ATOM 1458 C CA . THR A 1 187 ? -7.157 10.403 20.599 1.00 86.19 187 THR A CA 1
ATOM 1459 C C . THR A 1 187 ? -5.998 11.053 19.840 1.00 86.19 187 THR A C 1
ATOM 1461 O O . THR A 1 187 ? -6.045 12.234 19.500 1.00 86.19 187 THR A O 1
ATOM 1464 N N . SER A 1 188 ? -4.925 10.298 19.605 1.00 91.44 188 SER A N 1
ATOM 1465 C CA . SER A 1 188 ? -3.758 10.718 18.841 1.00 91.44 188 SER A CA 1
ATOM 1466 C C . SER A 1 188 ? -3.078 9.508 18.200 1.00 91.44 188 SER A C 1
ATOM 1468 O O . SER A 1 188 ? -3.253 8.368 18.637 1.00 91.44 188 SER A O 1
ATOM 1470 N N . PHE A 1 189 ? -2.296 9.759 17.150 1.00 94.75 189 PHE A N 1
ATOM 1471 C CA . PHE A 1 189 ? -1.509 8.743 16.463 1.00 94.75 189 PHE A CA 1
ATOM 1472 C C . PHE A 1 189 ? -0.080 9.239 16.255 1.00 94.75 189 PHE A C 1
ATOM 1474 O O . PHE A 1 189 ? 0.157 10.270 15.620 1.00 94.75 189 PHE A O 1
ATOM 1481 N N . ASN A 1 190 ? 0.885 8.468 16.756 1.00 94.75 190 ASN A N 1
ATOM 1482 C CA . ASN A 1 190 ? 2.299 8.708 16.487 1.00 94.75 190 ASN A CA 1
ATOM 1483 C C . ASN A 1 190 ? 2.639 8.185 15.091 1.00 94.75 190 ASN A C 1
ATOM 1485 O O . ASN A 1 190 ? 2.925 7.000 14.906 1.00 94.75 190 ASN A O 1
ATOM 1489 N N . TRP A 1 191 ? 2.566 9.079 14.108 1.00 95.62 191 TRP A N 1
ATOM 1490 C CA . TRP A 1 191 ? 2.937 8.783 12.729 1.00 95.62 191 TRP A CA 1
ATOM 1491 C C . TRP A 1 191 ? 4.391 8.305 12.628 1.00 95.62 191 TRP A C 1
ATOM 1493 O O . TRP A 1 191 ? 5.241 8.812 13.359 1.00 95.62 191 TRP A O 1
ATOM 1503 N N . PRO A 1 192 ? 4.710 7.376 11.706 1.00 95.00 192 PRO A N 1
ATOM 1504 C CA . PRO A 1 192 ? 6.098 7.047 11.422 1.00 95.00 192 PRO A CA 1
ATOM 1505 C C . PRO A 1 192 ? 6.827 8.283 10.881 1.00 95.00 192 PRO A C 1
ATOM 1507 O O . PRO A 1 192 ? 6.323 8.982 9.992 1.00 95.00 192 PRO A O 1
ATOM 1510 N N . GLU A 1 193 ? 8.020 8.538 11.409 1.00 93.75 193 GLU A N 1
ATOM 1511 C CA . GLU A 1 193 ? 8.863 9.646 10.967 1.00 93.75 193 GLU A CA 1
ATOM 1512 C C . GLU A 1 193 ? 9.446 9.382 9.568 1.00 93.75 193 GLU A C 1
ATOM 1514 O O . GLU A 1 193 ? 9.805 8.242 9.259 1.00 93.75 193 GLU A O 1
ATOM 1519 N N . PRO A 1 194 ? 9.575 10.414 8.712 1.00 94.38 194 PRO A N 1
ATOM 1520 C CA . PRO A 1 194 ? 10.282 10.310 7.442 1.00 94.38 194 PRO A CA 1
ATOM 1521 C C . PRO A 1 194 ? 11.698 9.758 7.611 1.00 94.38 194 PRO A C 1
ATOM 1523 O O . PRO A 1 194 ? 12.510 10.327 8.343 1.00 94.38 194 PRO A O 1
ATOM 1526 N N . THR A 1 195 ? 12.013 8.695 6.880 1.00 93.69 195 THR A N 1
ATOM 1527 C CA . THR A 1 195 ? 13.332 8.049 6.887 1.00 93.69 195 THR A CA 1
ATOM 1528 C C . THR A 1 195 ? 14.246 8.575 5.787 1.00 93.69 195 THR A C 1
ATOM 1530 O O . THR A 1 195 ? 15.460 8.400 5.870 1.00 93.69 195 THR A O 1
ATOM 1533 N N . HIS A 1 196 ? 13.679 9.222 4.764 1.00 92.50 196 HIS A N 1
ATOM 1534 C CA . HIS A 1 196 ? 14.418 9.709 3.608 1.00 92.50 196 HIS A CA 1
ATOM 1535 C C . HIS A 1 196 ? 14.171 11.198 3.319 1.00 92.50 196 HIS A C 1
ATOM 1537 O O . HIS A 1 196 ? 13.170 11.776 3.745 1.00 92.50 196 HIS A O 1
ATOM 1543 N N . HIS A 1 197 ? 15.082 11.825 2.572 1.00 89.69 197 HIS A N 1
ATOM 1544 C CA . HIS A 1 197 ? 15.000 13.227 2.158 1.00 89.69 197 HIS A CA 1
ATOM 1545 C C . HIS A 1 197 ? 15.426 13.428 0.688 1.00 89.69 197 HIS A C 1
ATOM 1547 O O . HIS A 1 197 ? 16.177 12.612 0.144 1.00 89.69 197 HIS A O 1
ATOM 1553 N N . PRO A 1 198 ? 14.996 14.515 0.014 1.00 85.44 198 PRO A N 1
ATOM 1554 C CA . PRO A 1 198 ? 15.444 14.816 -1.343 1.00 85.44 198 PRO A CA 1
ATOM 1555 C C . PRO A 1 198 ? 16.968 14.929 -1.423 1.00 85.44 198 PRO A C 1
ATOM 1557 O O . PRO A 1 198 ? 17.584 15.605 -0.595 1.00 85.44 198 PRO A O 1
ATOM 1560 N N . ARG A 1 199 ? 17.582 14.327 -2.450 1.00 75.25 199 ARG A N 1
ATOM 1561 C CA . ARG A 1 199 ? 19.004 14.559 -2.735 1.00 75.25 199 ARG A CA 1
ATOM 1562 C C . ARG A 1 199 ? 19.193 16.030 -3.086 1.00 75.25 199 ARG A C 1
ATOM 1564 O O . ARG A 1 199 ? 18.544 16.536 -4.003 1.00 75.25 199 ARG A O 1
ATOM 1571 N N . LYS A 1 200 ? 20.065 16.733 -2.362 1.00 66.62 200 LYS A N 1
ATOM 1572 C CA . LYS A 1 200 ? 20.447 18.092 -2.749 1.00 66.62 200 LYS A CA 1
ATOM 1573 C C . LYS A 1 200 ? 21.160 18.024 -4.102 1.00 66.62 200 LYS A C 1
ATOM 1575 O O . LYS A 1 200 ? 22.078 17.225 -4.278 1.00 66.62 200 LYS A O 1
ATOM 1580 N N . LYS A 1 201 ? 20.797 18.905 -5.039 1.00 53.66 201 LYS A N 1
ATOM 1581 C CA . LYS A 1 201 ? 21.794 19.369 -6.013 1.00 53.66 201 LYS A CA 1
ATOM 1582 C C . LYS A 1 201 ? 22.844 20.094 -5.183 1.00 53.66 201 LYS A C 1
ATOM 1584 O O . LYS A 1 201 ? 22.460 20.928 -4.369 1.00 53.66 201 LYS A O 1
ATOM 1589 N N . ILE A 1 202 ? 24.122 19.757 -5.324 1.00 48.09 202 ILE A N 1
ATOM 1590 C CA . ILE A 1 202 ? 25.192 20.505 -4.656 1.00 48.09 202 ILE A CA 1
ATOM 1591 C C . ILE A 1 202 ? 25.084 21.949 -5.159 1.00 48.09 202 ILE A C 1
ATOM 1593 O O . ILE A 1 202 ? 25.419 22.239 -6.305 1.00 48.09 202 ILE A O 1
ATOM 1597 N N . ILE A 1 203 ? 24.524 22.832 -4.337 1.00 46.19 203 ILE A N 1
ATOM 1598 C CA . ILE A 1 203 ? 24.408 24.262 -4.600 1.00 46.19 203 ILE A CA 1
ATOM 1599 C C . ILE A 1 203 ? 25.207 24.914 -3.477 1.00 46.19 203 ILE A C 1
ATOM 1601 O O . ILE A 1 203 ? 24.701 25.119 -2.382 1.00 46.19 203 ILE A O 1
ATOM 1605 N N . SER A 1 204 ? 26.474 25.193 -3.777 1.00 49.06 204 SER A N 1
ATOM 1606 C CA . SER A 1 204 ? 27.470 25.915 -2.967 1.00 49.06 204 SER A CA 1
ATOM 1607 C C . SER A 1 204 ? 27.968 25.286 -1.641 1.00 49.06 204 SER A C 1
ATOM 1609 O O . SER A 1 204 ? 27.232 24.550 -0.988 1.00 49.06 204 SER A O 1
ATOM 1611 N N . PRO A 1 205 ? 29.227 25.568 -1.231 1.00 52.19 205 PRO A N 1
ATOM 1612 C CA . PRO A 1 205 ? 29.852 25.018 -0.016 1.00 52.19 205 PRO A CA 1
ATOM 1613 C C . PRO A 1 205 ? 29.335 25.578 1.325 1.00 52.19 205 PRO A C 1
ATOM 1615 O O . PRO A 1 205 ? 29.645 25.000 2.361 1.00 52.19 205 PRO A O 1
ATOM 1618 N N . ASP A 1 206 ? 28.553 26.663 1.330 1.00 54.72 206 ASP A N 1
ATOM 1619 C CA . ASP A 1 206 ? 28.201 27.409 2.557 1.00 54.72 206 ASP A CA 1
ATOM 1620 C C . ASP A 1 206 ? 26.928 26.914 3.279 1.00 54.72 206 ASP A C 1
ATOM 1622 O O . ASP A 1 206 ? 26.493 27.487 4.275 1.00 54.72 206 ASP A O 1
ATOM 1626 N N . ASP A 1 207 ? 26.319 25.821 2.819 1.00 54.31 207 ASP A N 1
ATOM 1627 C CA . ASP A 1 207 ? 24.974 25.386 3.228 1.00 54.31 207 ASP A CA 1
ATOM 1628 C C . ASP A 1 207 ? 24.973 24.440 4.459 1.00 54.31 207 ASP A C 1
ATOM 1630 O O . ASP A 1 207 ? 24.191 23.484 4.556 1.00 54.31 207 ASP A O 1
ATOM 1634 N N . SER A 1 208 ? 25.894 24.682 5.402 1.00 51.81 208 SER A N 1
ATOM 1635 C CA . SER A 1 208 ? 26.187 23.827 6.569 1.00 51.81 208 SER A CA 1
ATOM 1636 C C . SER A 1 208 ? 25.036 23.727 7.579 1.00 51.81 208 SER A C 1
ATOM 1638 O O . SER A 1 208 ? 24.880 22.702 8.241 1.00 51.81 208 SER A O 1
ATOM 1640 N N . THR A 1 209 ? 24.167 24.737 7.652 1.00 50.38 209 THR A N 1
ATOM 1641 C CA . THR A 1 209 ? 23.008 24.788 8.563 1.00 50.38 209 THR A CA 1
ATOM 1642 C C . THR A 1 209 ? 21.875 23.837 8.185 1.00 50.38 209 THR A C 1
ATOM 1644 O O . THR A 1 209 ? 21.054 23.498 9.031 1.00 50.38 209 THR A O 1
ATOM 1647 N N . GLN A 1 210 ? 21.810 23.383 6.932 1.00 49.66 210 GLN A N 1
ATOM 1648 C CA . GLN A 1 210 ? 20.800 22.415 6.498 1.00 49.66 210 GLN A CA 1
ATOM 1649 C C . GLN A 1 210 ? 21.274 20.962 6.580 1.00 49.66 210 GLN A C 1
ATOM 1651 O O . GLN A 1 210 ? 20.434 20.066 6.583 1.00 49.66 210 GLN A O 1
ATOM 1656 N N . LEU A 1 211 ? 22.586 20.708 6.636 1.00 51.66 211 LEU A N 1
ATOM 1657 C CA . LEU A 1 211 ? 23.125 19.355 6.820 1.00 51.66 211 LEU A CA 1
ATOM 1658 C C . LEU A 1 211 ? 22.728 18.779 8.188 1.00 51.66 211 LEU A C 1
ATOM 1660 O O . LEU A 1 211 ? 22.319 17.622 8.246 1.00 51.66 211 LEU A O 1
ATOM 1664 N N . SER A 1 212 ? 22.711 19.607 9.238 1.00 53.16 212 SER A N 1
ATOM 1665 C CA . SER A 1 212 ? 22.318 19.199 10.596 1.00 53.16 212 SER A CA 1
ATOM 1666 C C . SER A 1 212 ? 20.849 18.771 10.724 1.00 53.16 212 SER A C 1
ATOM 1668 O O . SER A 1 212 ? 20.517 17.910 11.533 1.00 53.16 212 SER A O 1
ATOM 1670 N N . LEU A 1 213 ? 19.949 19.298 9.882 1.00 56.19 213 LEU A N 1
ATOM 1671 C CA . LEU A 1 213 ? 18.524 18.922 9.872 1.00 56.19 213 LEU A CA 1
ATOM 1672 C C . LEU A 1 213 ? 18.264 17.513 9.305 1.00 56.19 213 LEU A C 1
ATOM 1674 O O . LEU A 1 213 ? 17.185 16.953 9.523 1.00 56.19 213 LEU A O 1
ATOM 1678 N N . PHE A 1 214 ? 19.223 16.943 8.568 1.00 62.53 214 PHE A N 1
ATOM 1679 C CA . PHE A 1 214 ? 19.093 15.647 7.895 1.00 62.53 214 PHE A CA 1
ATOM 1680 C C . PHE A 1 214 ? 20.112 14.605 8.364 1.00 62.53 214 PHE A C 1
ATOM 1682 O O . PHE A 1 214 ? 20.154 13.532 7.773 1.00 62.53 214 PHE A O 1
ATOM 1689 N N . GLU A 1 215 ? 20.878 14.873 9.428 1.00 60.28 215 GLU A N 1
ATOM 1690 C CA . GLU A 1 215 ? 21.994 14.030 9.906 1.00 60.28 215 GLU A CA 1
ATOM 1691 C C . GLU A 1 215 ? 21.644 12.540 10.099 1.00 60.28 215 GLU A C 1
ATOM 1693 O O . GLU A 1 215 ? 22.532 11.696 10.037 1.00 60.28 215 GLU A O 1
ATOM 1698 N N . ASN A 1 216 ? 20.356 12.198 10.239 1.00 76.75 216 ASN A N 1
ATOM 1699 C CA . ASN A 1 216 ? 19.876 10.825 10.425 1.00 76.75 216 ASN A CA 1
ATOM 1700 C C . ASN A 1 216 ? 18.943 10.294 9.312 1.00 76.75 216 ASN A C 1
ATOM 1702 O O . ASN A 1 216 ? 18.341 9.235 9.490 1.00 76.75 216 ASN A O 1
ATOM 1706 N N . LYS A 1 217 ? 18.763 11.008 8.188 1.00 85.88 217 LYS A N 1
ATOM 1707 C CA . LYS A 1 217 ? 17.870 10.585 7.087 1.00 85.88 217 LYS A CA 1
ATOM 1708 C C . LYS A 1 217 ? 18.668 10.151 5.861 1.00 85.88 217 LYS A C 1
ATOM 1710 O O . LYS A 1 217 ? 19.669 10.762 5.509 1.00 85.88 217 LYS A O 1
ATOM 1715 N N . LEU A 1 218 ? 18.184 9.122 5.171 1.00 89.31 218 LEU A N 1
ATOM 1716 C CA . LEU A 1 218 ? 18.789 8.636 3.932 1.00 89.31 218 LEU A CA 1
ATOM 1717 C C . LEU A 1 218 ? 18.385 9.514 2.734 1.00 89.31 218 LEU A C 1
ATOM 1719 O O . LEU A 1 218 ? 17.288 10.071 2.707 1.00 89.31 218 LEU A O 1
ATOM 1723 N N . PRO A 1 219 ? 19.213 9.638 1.690 1.00 89.12 219 PRO A N 1
ATOM 1724 C CA . PRO A 1 219 ? 18.768 10.260 0.449 1.00 89.12 219 PRO A CA 1
ATOM 1725 C C . PRO A 1 219 ? 17.643 9.435 -0.188 1.00 89.12 219 PRO A C 1
ATOM 1727 O O . PRO A 1 219 ? 17.665 8.211 -0.109 1.00 89.12 219 PRO A O 1
ATOM 1730 N N . TYR A 1 220 ? 16.693 10.078 -0.875 1.00 91.31 220 TYR A N 1
ATOM 1731 C CA . TYR A 1 220 ? 15.643 9.382 -1.626 1.00 91.31 220 TYR A CA 1
ATOM 1732 C C . TYR A 1 220 ? 16.212 8.253 -2.492 1.00 91.31 220 TYR A C 1
ATOM 1734 O O . TYR A 1 220 ? 17.232 8.426 -3.179 1.00 91.31 220 TYR A O 1
ATOM 1742 N N . GLN A 1 221 ? 15.494 7.126 -2.488 1.00 89.81 221 GLN A N 1
ATOM 1743 C CA . GLN A 1 221 ? 15.797 6.009 -3.368 1.00 89.81 221 GLN A CA 1
ATOM 1744 C C . GLN A 1 221 ? 15.562 6.423 -4.811 1.00 89.81 221 GLN A C 1
ATOM 1746 O O . GLN A 1 221 ? 14.489 6.913 -5.178 1.00 89.81 221 GLN A O 1
ATOM 1751 N N . SER A 1 222 ? 16.595 6.250 -5.624 1.00 85.62 222 SER A N 1
ATOM 1752 C CA . SER A 1 222 ? 16.538 6.588 -7.032 1.00 85.62 222 SER A CA 1
ATOM 1753 C C . SER A 1 222 ? 15.919 5.458 -7.849 1.00 85.62 222 SER A C 1
ATOM 1755 O O . SER A 1 222 ? 15.759 4.321 -7.398 1.00 85.62 222 SER A O 1
ATOM 1757 N N . VAL A 1 223 ? 15.604 5.750 -9.106 1.00 82.69 223 VAL A N 1
ATOM 1758 C CA . VAL A 1 223 ? 15.208 4.698 -10.049 1.00 82.69 223 VAL A CA 1
ATOM 1759 C C . VAL A 1 223 ? 16.349 3.712 -10.301 1.00 82.69 223 VAL A C 1
ATOM 1761 O O . VAL A 1 223 ? 16.088 2.523 -10.490 1.00 82.69 223 VAL A O 1
ATOM 1764 N N . LEU A 1 224 ? 17.603 4.177 -10.277 1.00 80.94 224 LEU A N 1
ATOM 1765 C CA . LEU A 1 224 ? 18.766 3.300 -10.395 1.00 80.94 224 LEU A CA 1
ATOM 1766 C C . LEU A 1 224 ? 18.868 2.355 -9.194 1.00 80.94 224 LEU A C 1
ATOM 1768 O O . LEU A 1 224 ? 19.134 1.170 -9.384 1.00 80.94 224 LEU A O 1
ATOM 1772 N N . ASP A 1 225 ? 18.582 2.844 -7.986 1.00 85.19 225 ASP A N 1
ATOM 1773 C CA . ASP A 1 225 ? 18.591 2.007 -6.787 1.00 85.19 225 ASP A CA 1
ATOM 1774 C C . ASP A 1 225 ? 17.575 0.871 -6.898 1.00 85.19 225 ASP A C 1
ATOM 1776 O O . ASP A 1 225 ? 17.885 -0.264 -6.544 1.00 85.19 225 ASP A O 1
ATOM 1780 N N . ALA A 1 226 ? 16.398 1.155 -7.458 1.00 87.75 226 ALA A N 1
ATOM 1781 C CA . ALA A 1 226 ? 15.322 0.183 -7.603 1.00 87.75 226 ALA A CA 1
ATOM 1782 C C . ALA A 1 226 ? 15.499 -0.802 -8.772 1.00 87.75 226 ALA A C 1
ATOM 1784 O O . ALA A 1 226 ? 15.054 -1.948 -8.676 1.00 87.75 226 ALA A O 1
ATOM 1785 N N . LEU A 1 227 ? 16.079 -0.361 -9.894 1.00 85.38 227 LEU A N 1
ATOM 1786 C CA . LEU A 1 227 ? 16.060 -1.108 -11.161 1.00 85.38 227 LEU A CA 1
ATOM 1787 C C . LEU A 1 227 ? 17.451 -1.472 -11.709 1.00 85.38 227 LEU A C 1
ATOM 1789 O O . LEU A 1 227 ? 17.518 -2.165 -12.720 1.00 85.38 227 LEU A O 1
ATOM 1793 N N . GLY A 1 228 ? 18.547 -0.991 -11.116 1.00 80.38 228 GLY A N 1
ATOM 1794 C CA . GLY A 1 228 ? 19.897 -1.061 -11.703 1.00 80.38 228 GLY A CA 1
ATOM 1795 C C . GLY A 1 228 ? 20.471 -2.470 -11.888 1.00 80.38 228 GLY A C 1
ATOM 1796 O O . GLY A 1 228 ? 21.337 -2.692 -12.732 1.00 80.38 228 GLY A O 1
ATOM 1797 N N . ASP A 1 229 ? 19.966 -3.434 -11.132 1.00 81.00 229 ASP A N 1
ATOM 1798 C CA . ASP A 1 229 ? 20.290 -4.858 -11.198 1.00 81.00 229 ASP A CA 1
ATOM 1799 C C . ASP A 1 229 ? 19.377 -5.655 -12.143 1.00 81.00 229 ASP A C 1
ATOM 1801 O O . ASP A 1 229 ? 19.667 -6.821 -12.429 1.00 81.00 229 ASP A O 1
ATOM 1805 N N . LEU A 1 230 ? 18.286 -5.058 -12.635 1.00 78.50 230 LEU A N 1
ATOM 1806 C CA . LEU A 1 230 ? 17.443 -5.680 -13.649 1.00 78.50 230 LEU A CA 1
ATOM 1807 C C . LEU A 1 230 ? 18.112 -5.539 -15.020 1.00 78.50 230 LEU A C 1
ATOM 1809 O O . LEU A 1 230 ? 18.435 -4.425 -15.444 1.00 78.50 230 LEU A O 1
ATOM 1813 N N . PRO A 1 231 ? 18.299 -6.635 -15.770 1.00 71.19 231 PRO A N 1
ATOM 1814 C CA . PRO A 1 231 ? 18.655 -6.537 -17.169 1.00 71.19 231 PRO A CA 1
ATOM 1815 C C . PRO A 1 231 ? 17.481 -5.931 -17.934 1.00 71.19 231 PRO A C 1
ATOM 1817 O O . PRO A 1 231 ? 16.334 -5.895 -17.478 1.00 71.19 231 PRO A O 1
ATOM 1820 N N . TRP A 1 232 ? 17.765 -5.466 -19.139 1.00 66.38 232 TRP A N 1
ATOM 1821 C CA . TRP A 1 232 ? 16.706 -5.052 -20.037 1.00 66.38 232 TRP A CA 1
ATOM 1822 C C . TRP A 1 232 ? 15.892 -6.294 -20.436 1.00 66.38 232 TRP A C 1
ATOM 1824 O O . TRP A 1 232 ? 16.487 -7.281 -20.863 1.00 66.38 232 TRP A O 1
ATOM 1834 N N . PRO A 1 233 ? 14.559 -6.271 -20.279 1.00 64.38 233 PRO A N 1
ATOM 1835 C CA . PRO A 1 233 ? 13.705 -7.383 -20.654 1.00 64.38 233 PRO A CA 1
ATOM 1836 C C . PRO A 1 233 ? 13.720 -7.545 -22.176 1.00 64.38 233 PRO A C 1
ATOM 1838 O O . PRO A 1 233 ? 13.896 -6.565 -22.913 1.00 64.38 233 PRO A O 1
ATOM 1841 N N . MET A 1 234 ? 13.552 -8.776 -22.649 1.00 59.66 234 MET A N 1
ATOM 1842 C CA . MET A 1 234 ? 13.551 -9.062 -24.082 1.00 59.66 234 MET A CA 1
ATOM 1843 C C . MET A 1 234 ? 12.285 -8.505 -24.742 1.00 59.66 234 MET A C 1
ATOM 1845 O O . MET A 1 234 ? 11.211 -8.494 -24.149 1.00 59.66 234 MET A O 1
ATOM 1849 N N . GLY A 1 235 ? 12.400 -8.009 -25.970 1.00 56.50 235 GLY A N 1
ATOM 1850 C CA . GLY A 1 235 ? 11.256 -7.500 -26.725 1.00 56.50 235 GLY A CA 1
ATOM 1851 C C . GLY A 1 235 ? 11.670 -6.553 -27.843 1.00 56.50 235 GLY A C 1
ATOM 1852 O O . GLY A 1 235 ? 12.820 -6.125 -27.912 1.00 56.50 235 GLY A O 1
ATOM 1853 N N . GLN A 1 236 ? 10.730 -6.216 -28.726 1.00 53.22 236 GLN A N 1
ATOM 1854 C CA . GLN A 1 236 ? 10.969 -5.227 -29.777 1.00 53.22 236 GLN A CA 1
ATOM 1855 C C . GLN A 1 236 ? 10.895 -3.807 -29.200 1.00 53.22 236 GLN A C 1
ATOM 1857 O O . GLN A 1 236 ? 9.875 -3.382 -28.652 1.00 53.22 236 GLN A O 1
ATOM 1862 N N . TYR A 1 237 ? 11.996 -3.070 -29.333 1.00 58.81 237 TYR A N 1
ATOM 1863 C CA . TYR A 1 237 ? 12.114 -1.665 -28.953 1.00 58.81 237 TYR A CA 1
ATOM 1864 C C . TYR A 1 237 ? 11.862 -0.793 -30.184 1.00 58.81 237 TYR A C 1
ATOM 1866 O O . TYR A 1 237 ? 12.296 -1.134 -31.280 1.00 58.81 237 TYR A O 1
ATOM 1874 N N . PHE A 1 238 ? 11.172 0.337 -30.018 1.00 56.50 238 PHE A N 1
ATOM 1875 C CA . PHE A 1 238 ? 10.861 1.237 -31.134 1.00 56.50 238 PHE A CA 1
ATOM 1876 C C . PHE A 1 238 ? 11.644 2.547 -31.013 1.00 56.50 238 PHE A C 1
ATOM 1878 O O . PHE A 1 238 ? 11.823 3.085 -29.914 1.00 56.50 238 PHE A O 1
ATOM 1885 N N . SER A 1 239 ? 12.097 3.081 -32.148 1.00 50.09 239 SER A N 1
ATOM 1886 C CA . SER A 1 239 ? 12.821 4.354 -32.231 1.00 50.09 239 SER A CA 1
ATOM 1887 C C . SER A 1 239 ? 11.972 5.554 -31.755 1.00 50.09 239 SER A C 1
ATOM 1889 O O . SER A 1 239 ? 10.765 5.606 -31.969 1.00 50.09 239 SER A O 1
ATOM 1891 N N . HIS A 1 240 ? 12.618 6.524 -31.091 1.00 52.56 240 HIS A N 1
ATOM 1892 C CA . HIS A 1 240 ? 12.059 7.778 -30.524 1.00 52.56 240 HIS A CA 1
ATOM 1893 C C . HIS A 1 240 ? 11.425 8.705 -31.613 1.00 52.56 240 HIS A C 1
ATOM 1895 O O . HIS A 1 240 ? 11.864 8.625 -32.753 1.00 52.56 240 HIS A O 1
ATOM 1901 N N . ARG A 1 241 ? 10.446 9.632 -31.423 1.00 52.47 241 ARG A N 1
ATOM 1902 C CA . ARG A 1 241 ? 10.006 10.555 -30.328 1.00 52.47 241 ARG A CA 1
ATOM 1903 C C . ARG A 1 241 ? 8.563 11.097 -30.580 1.00 52.47 241 ARG A C 1
ATOM 1905 O O . ARG A 1 241 ? 8.037 10.911 -31.657 1.00 52.47 241 ARG A O 1
ATOM 1912 N N . ALA A 1 242 ? 7.960 11.805 -29.607 1.00 35.44 242 ALA A N 1
ATOM 1913 C CA . ALA A 1 242 ? 7.220 13.091 -29.715 1.00 35.44 242 ALA A CA 1
ATOM 1914 C C . ALA A 1 242 ? 6.816 13.530 -28.288 1.00 35.44 242 ALA A C 1
ATOM 1916 O O . ALA A 1 242 ? 6.225 12.761 -27.534 1.00 35.44 242 ALA A O 1
ATOM 1917 N N . ASN A 1 243 ? 7.214 14.737 -27.876 1.00 43.59 243 ASN A N 1
ATOM 1918 C CA . ASN A 1 243 ? 7.634 15.019 -26.494 1.00 43.59 243 ASN A CA 1
ATOM 1919 C C . ASN A 1 243 ? 6.806 16.093 -25.750 1.00 43.59 243 ASN A C 1
ATOM 1921 O O . ASN A 1 243 ? 7.375 16.884 -25.003 1.00 43.59 243 ASN A O 1
ATOM 1925 N N . SER A 1 244 ? 5.481 16.166 -25.923 1.00 36.75 244 SER A N 1
ATOM 1926 C CA . SER A 1 244 ? 4.679 17.186 -25.204 1.00 36.75 244 SER A CA 1
ATOM 1927 C C . SER A 1 244 ? 3.381 16.692 -24.563 1.00 36.75 244 SER A C 1
ATOM 1929 O O . SER A 1 244 ? 2.986 17.231 -23.531 1.00 36.75 244 SER A O 1
ATOM 1931 N N . GLN A 1 245 ? 2.746 15.638 -25.086 1.00 39.03 245 GLN A N 1
ATOM 1932 C CA . GLN A 1 245 ? 1.479 15.134 -24.528 1.00 39.03 245 GLN A CA 1
ATOM 1933 C C . GLN A 1 245 ? 1.642 13.931 -23.588 1.00 39.03 245 GLN A C 1
ATOM 1935 O O . GLN A 1 245 ? 0.716 13.573 -22.862 1.00 39.03 245 GLN A O 1
ATOM 1940 N N . MET A 1 246 ? 2.841 13.346 -23.521 1.00 41.44 246 MET A N 1
ATOM 1941 C CA . MET A 1 246 ? 3.148 12.223 -22.636 1.00 41.44 246 MET A CA 1
ATOM 1942 C C . MET A 1 246 ? 4.051 12.683 -21.495 1.00 41.44 246 MET A C 1
ATOM 1944 O O . MET A 1 246 ? 5.275 12.596 -21.555 1.00 41.44 246 MET A O 1
ATOM 1948 N N . ARG A 1 247 ? 3.441 13.191 -20.419 1.00 43.81 247 ARG A N 1
ATOM 1949 C CA . ARG A 1 247 ? 4.137 13.376 -19.140 1.00 43.81 247 ARG A CA 1
ATOM 1950 C C . ARG A 1 247 ? 4.588 12.004 -18.620 1.00 43.81 247 ARG A C 1
ATOM 1952 O O . ARG A 1 247 ? 3.792 11.293 -18.018 1.00 43.81 247 ARG A O 1
ATOM 1959 N N . GLY A 1 248 ? 5.850 11.648 -18.859 1.00 48.53 248 GLY A N 1
ATOM 1960 C CA . GLY A 1 248 ? 6.554 10.585 -18.137 1.00 48.53 248 GLY A CA 1
ATOM 1961 C C . GLY A 1 248 ? 7.323 9.599 -19.015 1.00 48.53 248 GLY A C 1
ATOM 1962 O O . GLY A 1 248 ? 6.941 8.435 -19.088 1.00 48.53 248 GLY A O 1
ATOM 1963 N N . PRO A 1 249 ? 8.431 10.052 -19.616 1.00 47.84 249 PRO A N 1
ATOM 1964 C CA . PRO A 1 249 ? 9.654 9.266 -19.568 1.00 47.84 249 PRO A CA 1
ATOM 1965 C C . PRO A 1 249 ? 10.774 10.214 -19.112 1.00 47.84 249 PRO A C 1
ATOM 1967 O O . PRO A 1 249 ? 11.217 11.059 -19.882 1.00 47.84 249 PRO A O 1
ATOM 1970 N N . ARG A 1 250 ? 11.186 10.167 -17.837 1.00 50.69 250 ARG A N 1
ATOM 1971 C CA . ARG A 1 250 ? 12.326 10.988 -17.366 1.00 50.69 250 ARG A CA 1
ATOM 1972 C C . ARG A 1 250 ? 13.351 10.272 -16.495 1.00 50.69 250 ARG A C 1
ATOM 1974 O O . ARG A 1 250 ? 14.510 10.649 -16.558 1.00 50.69 250 ARG A O 1
ATOM 1981 N N . ASN A 1 251 ? 12.999 9.215 -15.759 1.00 50.81 251 ASN A N 1
ATOM 1982 C CA . ASN A 1 251 ? 13.819 8.904 -14.580 1.00 50.81 251 ASN A CA 1
ATOM 1983 C C . ASN A 1 251 ? 14.702 7.651 -14.659 1.00 50.81 251 ASN A C 1
ATOM 1985 O O . ASN A 1 251 ? 15.332 7.320 -13.672 1.00 50.81 251 ASN A O 1
ATOM 1989 N N . ARG A 1 252 ? 14.835 6.946 -15.791 1.00 52.28 252 ARG A N 1
ATOM 1990 C CA . ARG A 1 252 ? 15.456 5.604 -15.740 1.00 52.28 252 ARG A CA 1
ATOM 1991 C C . ARG A 1 252 ? 16.984 5.552 -15.591 1.00 52.28 252 ARG A C 1
ATOM 1993 O O . ARG A 1 252 ? 17.494 4.557 -15.096 1.00 52.28 252 ARG A O 1
ATOM 2000 N N . LYS A 1 253 ? 17.706 6.606 -15.974 1.00 49.12 253 LYS A N 1
ATOM 2001 C CA . LYS A 1 253 ? 19.135 6.768 -15.633 1.00 49.12 253 LYS A CA 1
ATOM 2002 C C . LYS A 1 253 ? 19.356 7.816 -14.546 1.00 49.12 253 LYS A C 1
ATOM 2004 O O . LYS A 1 253 ? 20.491 8.225 -14.339 1.00 49.12 253 LYS A O 1
ATOM 2009 N N . VAL A 1 254 ? 18.285 8.277 -13.894 1.00 59.97 254 VAL A N 1
ATOM 2010 C CA . VAL A 1 254 ? 18.440 9.254 -12.824 1.00 59.97 254 VAL A CA 1
ATOM 2011 C C . VAL A 1 254 ? 18.848 8.474 -11.588 1.00 59.97 254 VAL A C 1
ATOM 2013 O O . VAL A 1 254 ? 18.041 7.860 -10.898 1.00 59.97 254 VAL A O 1
ATOM 2016 N N . ASP A 1 255 ? 20.155 8.463 -11.401 1.00 65.44 255 ASP A N 1
ATOM 2017 C CA . ASP A 1 255 ? 20.895 7.977 -10.246 1.00 65.44 255 ASP A CA 1
ATOM 2018 C C . ASP A 1 255 ? 20.480 8.658 -8.942 1.00 65.44 255 ASP A C 1
ATOM 2020 O O . ASP A 1 255 ? 20.760 8.137 -7.870 1.00 65.44 255 ASP A O 1
ATOM 2024 N N . THR A 1 256 ? 19.821 9.814 -9.032 1.00 69.38 256 THR A N 1
ATOM 2025 C CA . THR A 1 256 ? 19.593 10.727 -7.912 1.00 69.38 256 THR A CA 1
ATOM 2026 C C . THR A 1 256 ? 18.130 10.986 -7.560 1.00 69.38 256 THR A C 1
ATOM 2028 O O . THR A 1 256 ? 17.863 11.483 -6.467 1.00 69.38 256 THR A O 1
ATOM 2031 N N . GLU A 1 257 ? 17.171 10.642 -8.421 1.00 76.56 257 GLU A N 1
ATOM 2032 C CA . GLU A 1 257 ? 15.765 11.012 -8.235 1.00 76.56 257 GLU A CA 1
ATOM 2033 C C . GLU A 1 257 ? 14.843 9.788 -8.209 1.00 76.56 257 GLU A C 1
ATOM 2035 O O . GLU A 1 257 ? 15.029 8.849 -8.993 1.00 76.56 257 GLU A O 1
ATOM 2040 N N . PRO A 1 258 ? 13.804 9.806 -7.353 1.00 78.94 258 PRO A N 1
ATOM 2041 C CA .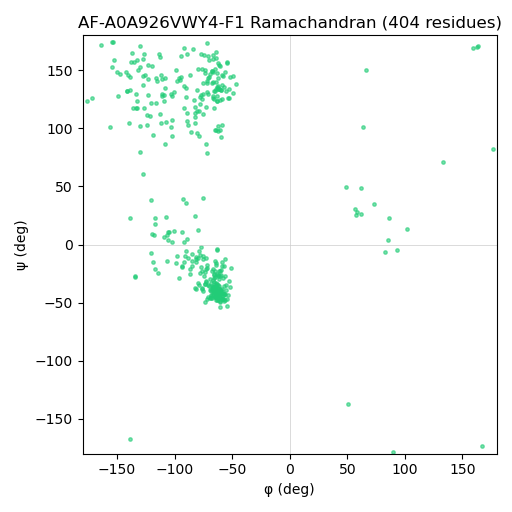 PRO A 1 258 ? 12.762 8.788 -7.369 1.00 78.94 258 PRO A CA 1
ATOM 2042 C C . PRO A 1 258 ? 11.934 8.870 -8.658 1.00 78.94 258 PRO A C 1
ATOM 2044 O O . PRO A 1 258 ? 11.861 9.912 -9.314 1.00 78.94 258 PRO A O 1
ATOM 2047 N N . ALA A 1 259 ? 11.242 7.792 -9.024 1.00 79.88 259 ALA A N 1
ATOM 2048 C CA . ALA A 1 259 ? 10.294 7.805 -10.135 1.00 79.88 259 ALA A CA 1
ATOM 2049 C C . ALA A 1 259 ? 9.100 8.738 -9.863 1.00 79.88 259 ALA A C 1
ATOM 2051 O O . ALA A 1 259 ? 8.762 9.051 -8.724 1.00 79.88 259 ALA A O 1
ATOM 2052 N N . PHE A 1 260 ? 8.387 9.141 -10.912 1.00 80.56 260 PHE A N 1
ATOM 2053 C CA . PHE A 1 260 ? 7.052 9.723 -10.747 1.00 80.56 260 PHE A CA 1
ATOM 2054 C C . PHE A 1 260 ? 6.017 8.642 -10.412 1.00 80.56 260 PHE A C 1
ATOM 2056 O O . PHE A 1 260 ? 6.247 7.454 -10.636 1.00 80.56 260 PHE A O 1
ATOM 2063 N N . THR A 1 261 ? 4.859 9.064 -9.895 1.00 77.75 261 THR A N 1
ATOM 2064 C CA . THR A 1 261 ? 3.727 8.170 -9.606 1.00 77.75 261 THR A CA 1
ATOM 2065 C C . THR A 1 261 ? 3.334 7.333 -10.832 1.00 77.75 261 THR A C 1
ATOM 2067 O O . THR A 1 261 ? 3.030 7.900 -11.884 1.00 77.75 261 THR A O 1
ATOM 2070 N N . LEU A 1 262 ? 3.287 6.004 -10.673 1.00 76.38 262 LEU A N 1
ATOM 2071 C CA . LEU A 1 262 ? 2.731 5.085 -11.675 1.00 76.38 262 LEU A CA 1
ATOM 2072 C C . LEU A 1 262 ? 1.230 5.365 -11.899 1.00 76.38 262 LEU A C 1
ATOM 2074 O O . LEU A 1 262 ? 0.462 5.566 -10.954 1.00 76.38 262 LEU A O 1
ATOM 2078 N N . ARG A 1 263 ? 0.821 5.396 -13.165 1.00 70.88 263 ARG A N 1
ATOM 2079 C CA . ARG A 1 263 ? -0.543 5.549 -13.663 1.00 70.88 263 ARG A CA 1
ATOM 2080 C C . ARG A 1 263 ? -1.244 4.192 -13.761 1.00 70.88 263 ARG A C 1
ATOM 2082 O O . ARG A 1 263 ? -0.698 3.186 -14.180 1.00 70.88 263 ARG A O 1
ATOM 2089 N N . ILE A 1 264 ? -2.547 4.211 -13.505 1.00 60.41 264 ILE A N 1
ATOM 2090 C CA . ILE A 1 264 ? -3.419 3.022 -13.482 1.00 60.41 264 ILE A CA 1
ATOM 2091 C C . ILE A 1 264 ? -3.523 2.324 -14.856 1.00 60.41 264 ILE A C 1
ATOM 2093 O O . ILE A 1 264 ? -3.919 1.169 -14.947 1.00 60.41 264 ILE A O 1
ATOM 2097 N N . ARG A 1 265 ? -3.161 3.009 -15.947 1.00 59.91 265 ARG A N 1
ATOM 2098 C CA . ARG A 1 265 ? -3.170 2.430 -17.298 1.00 59.91 265 ARG A CA 1
ATOM 2099 C C . ARG A 1 265 ? -2.002 1.463 -17.549 1.00 59.91 265 ARG A C 1
ATOM 2101 O O . ARG A 1 265 ? -2.013 0.818 -18.591 1.00 59.91 265 ARG A O 1
ATOM 2108 N N . GLY A 1 266 ? -1.009 1.376 -16.653 1.00 55.22 266 GLY A N 1
ATOM 2109 C CA . GLY A 1 266 ? 0.174 0.523 -16.845 1.00 55.22 266 GLY A CA 1
ATOM 2110 C C . GLY A 1 266 ? 0.944 0.844 -18.134 1.00 55.22 266 GLY A C 1
ATOM 2111 O O . GLY A 1 266 ? 1.540 -0.040 -18.751 1.00 55.22 266 GLY A O 1
ATOM 2112 N N . ASP A 1 267 ? 0.822 2.086 -18.612 1.00 54.78 267 ASP A N 1
ATOM 2113 C CA . ASP A 1 267 ? 1.363 2.589 -19.873 1.00 54.78 267 ASP A CA 1
ATOM 2114 C C . ASP A 1 267 ? 2.561 3.522 -19.653 1.00 54.78 267 ASP A C 1
ATOM 2116 O O . ASP A 1 267 ? 2.869 4.363 -20.493 1.00 54.78 267 ASP A O 1
ATOM 2120 N N . GLU A 1 268 ? 3.256 3.398 -18.524 1.00 65.81 268 GLU A N 1
ATOM 2121 C CA . GLU A 1 268 ? 4.466 4.163 -18.257 1.00 65.81 268 GLU A CA 1
ATOM 2122 C C . GLU A 1 268 ? 5.613 3.714 -19.149 1.00 65.81 268 GLU A C 1
ATOM 2124 O O . GLU A 1 268 ? 5.756 2.538 -19.481 1.00 65.81 268 GLU A O 1
ATOM 2129 N N . PHE A 1 269 ? 6.467 4.666 -19.517 1.00 61.81 269 PHE A N 1
ATOM 2130 C CA . PHE A 1 269 ? 7.501 4.460 -20.519 1.00 61.81 269 PHE A CA 1
ATOM 2131 C C . PHE A 1 269 ? 8.908 4.607 -19.922 1.00 61.81 269 PHE A C 1
ATOM 2133 O O . PHE A 1 269 ? 9.160 5.478 -19.087 1.00 61.81 269 PHE A O 1
ATOM 2140 N N . ALA A 1 270 ? 9.850 3.789 -20.396 1.00 59.41 270 ALA A N 1
ATOM 2141 C CA . ALA A 1 270 ? 11.283 3.934 -20.134 1.00 59.41 270 ALA A CA 1
ATOM 2142 C C . ALA A 1 270 ? 11.973 4.776 -21.231 1.00 59.41 270 ALA A C 1
ATOM 2144 O O . ALA A 1 270 ? 11.711 4.562 -22.412 1.00 59.41 270 ALA A O 1
ATOM 2145 N N . LEU A 1 271 ? 12.866 5.707 -20.848 1.00 51.47 271 LEU A N 1
ATOM 2146 C CA . LEU A 1 271 ? 13.669 6.538 -21.772 1.00 51.47 271 LEU A CA 1
ATOM 2147 C C . LEU A 1 271 ? 14.853 5.790 -22.410 1.00 51.47 271 LEU A C 1
ATOM 2149 O O . LEU A 1 271 ? 15.489 4.983 -21.731 1.00 51.47 271 LEU A O 1
ATOM 2153 N N . CYS A 1 272 ? 15.228 6.209 -23.630 1.00 47.72 272 CYS A N 1
ATOM 2154 C CA . CYS A 1 272 ? 16.559 6.020 -24.227 1.00 47.72 272 CYS A CA 1
ATOM 2155 C C . CYS A 1 272 ? 17.305 7.352 -24.430 1.00 47.72 272 CYS A C 1
ATOM 2157 O O . CYS A 1 272 ? 16.728 8.435 -24.356 1.00 47.72 272 CYS A O 1
ATOM 2159 N N . GLN A 1 273 ? 18.621 7.261 -24.643 1.00 40.69 273 GLN A N 1
ATOM 2160 C CA . GLN A 1 273 ? 19.587 8.358 -24.485 1.00 40.69 273 GLN A CA 1
ATOM 2161 C C . GLN A 1 273 ? 19.637 9.413 -25.607 1.00 40.69 273 GLN A C 1
ATOM 2163 O O . GLN A 1 273 ? 20.382 10.377 -25.453 1.00 40.69 273 GLN A O 1
ATOM 2168 N N . PHE A 1 274 ? 18.861 9.307 -26.694 1.00 37.53 274 PHE A N 1
ATOM 2169 C CA . PHE A 1 274 ? 19.043 10.186 -27.861 1.00 37.53 274 PHE A CA 1
ATOM 2170 C C . PHE A 1 274 ? 17.785 10.949 -28.313 1.00 37.53 274 PHE A C 1
ATOM 2172 O O . PHE A 1 274 ? 16.659 10.446 -28.212 1.00 37.53 274 PHE A O 1
ATOM 2179 N N . PRO A 1 275 ? 17.944 12.189 -28.823 1.00 36.50 275 PRO A N 1
ATOM 2180 C CA . PRO A 1 275 ? 16.859 12.957 -29.405 1.00 36.50 275 PRO A CA 1
ATOM 2181 C C . PRO A 1 275 ? 16.453 12.485 -30.805 1.00 36.50 275 PRO A C 1
ATOM 2183 O O . PRO A 1 275 ? 17.309 12.228 -31.634 1.00 36.50 275 PRO A O 1
ATOM 2186 N N . ALA A 1 276 ? 15.150 12.439 -31.095 1.00 39.25 276 ALA A N 1
ATOM 2187 C CA . ALA A 1 276 ? 14.617 12.091 -32.420 1.00 39.25 276 ALA A CA 1
ATOM 2188 C C . ALA A 1 276 ? 13.632 13.128 -33.007 1.00 39.25 276 ALA A C 1
ATOM 2190 O O . ALA A 1 276 ? 13.130 14.009 -32.305 1.00 39.25 276 ALA A O 1
ATOM 2191 N N . GLN A 1 277 ? 13.394 13.024 -34.317 1.00 36.81 277 GLN A N 1
ATOM 2192 C CA . GLN A 1 277 ? 12.815 14.059 -35.189 1.00 36.81 277 GLN A CA 1
ATOM 2193 C C . GLN A 1 277 ? 11.449 13.670 -35.825 1.00 36.81 277 GLN A C 1
ATOM 2195 O O . GLN A 1 277 ? 11.082 14.235 -36.847 1.00 36.81 277 GLN A O 1
ATOM 2200 N N . GLY A 1 278 ? 10.677 12.728 -35.258 1.00 41.22 278 GLY A N 1
ATOM 2201 C CA . GLY A 1 278 ? 9.426 12.200 -35.861 1.00 41.22 278 GLY A CA 1
ATOM 2202 C C . GLY A 1 278 ? 8.264 11.985 -34.875 1.00 41.22 278 GLY A C 1
ATOM 2203 O O . GLY A 1 278 ? 8.341 12.489 -33.760 1.00 41.22 278 GLY A O 1
ATOM 2204 N N . ALA A 1 279 ? 7.197 11.278 -35.294 1.00 39.62 279 ALA A N 1
ATOM 2205 C CA . ALA A 1 279 ? 5.975 10.963 -34.520 1.00 39.62 279 ALA A CA 1
ATOM 2206 C C . ALA A 1 279 ? 6.012 9.581 -33.807 1.00 39.62 279 ALA A C 1
ATOM 2208 O O . ALA A 1 279 ? 6.813 8.719 -34.156 1.00 39.62 279 ALA A O 1
ATOM 2209 N N . PHE A 1 280 ? 5.135 9.378 -32.804 1.00 56.03 280 PHE A N 1
ATOM 2210 C CA . PHE A 1 280 ? 5.250 8.374 -31.724 1.00 56.03 280 PHE A CA 1
ATOM 2211 C C . PHE A 1 280 ? 4.352 7.126 -31.875 1.00 56.03 280 PHE A C 1
ATOM 2213 O O . PHE A 1 280 ? 3.132 7.259 -31.960 1.00 56.03 280 PHE A O 1
ATOM 2220 N N . ILE A 1 281 ? 4.929 5.920 -31.757 1.00 50.94 281 ILE A N 1
ATOM 2221 C CA . ILE A 1 281 ? 4.205 4.653 -31.522 1.00 50.94 281 ILE A CA 1
ATOM 2222 C C . ILE A 1 281 ? 4.936 3.887 -30.402 1.00 50.94 281 ILE A C 1
ATOM 2224 O O . ILE A 1 281 ? 6.110 3.554 -30.569 1.00 50.94 281 ILE A O 1
ATOM 2228 N N . PRO A 1 282 ? 4.304 3.631 -29.239 1.00 54.16 282 PRO A N 1
ATOM 2229 C CA . PRO A 1 282 ? 4.945 2.881 -28.170 1.00 54.16 282 PRO A CA 1
ATOM 2230 C C . PRO A 1 282 ? 5.058 1.410 -28.562 1.00 54.16 282 PRO A C 1
ATOM 2232 O O . PRO A 1 282 ? 4.102 0.830 -29.074 1.00 54.16 282 PRO A O 1
ATOM 2235 N N . GLY A 1 283 ? 6.203 0.803 -28.254 1.00 57.34 283 GLY A N 1
ATOM 2236 C CA . GLY A 1 283 ? 6.388 -0.624 -28.468 1.00 57.34 283 GLY A CA 1
ATOM 2237 C C . GLY A 1 283 ? 5.482 -1.510 -27.632 1.00 57.34 283 GLY A C 1
ATOM 2238 O O . GLY A 1 283 ? 4.880 -1.068 -26.644 1.00 57.34 283 GLY A O 1
ATOM 2239 N N . ALA A 1 284 ? 5.421 -2.781 -28.032 1.00 61.94 284 ALA A N 1
ATOM 2240 C CA . ALA A 1 284 ? 4.795 -3.829 -27.244 1.00 61.94 284 ALA A CA 1
ATOM 2241 C C . ALA A 1 284 ? 5.397 -3.881 -25.827 1.00 61.94 284 ALA A C 1
ATOM 2243 O O . ALA A 1 284 ? 6.520 -3.428 -25.578 1.00 61.94 284 ALA A O 1
ATOM 2244 N N . LEU A 1 285 ? 4.623 -4.412 -24.878 1.00 64.56 285 LEU A N 1
ATOM 2245 C CA . LEU A 1 285 ? 5.175 -4.759 -23.571 1.00 64.56 285 LEU A CA 1
ATOM 2246 C C . LEU A 1 285 ? 6.258 -5.821 -23.789 1.00 64.56 285 LEU A C 1
ATOM 2248 O O . LEU A 1 285 ? 6.024 -6.737 -24.575 1.00 64.56 285 LEU A O 1
ATOM 2252 N N . PRO A 1 286 ? 7.433 -5.675 -23.160 1.00 64.56 286 PRO A N 1
ATOM 2253 C CA . PRO A 1 286 ? 8.484 -6.666 -23.310 1.00 64.56 286 PRO A CA 1
ATOM 2254 C C . PRO A 1 286 ? 8.036 -8.003 -22.707 1.00 64.56 286 PRO A C 1
ATOM 2256 O O . PRO A 1 286 ? 7.259 -8.020 -21.744 1.00 64.56 286 PRO A O 1
ATOM 2259 N N . ASP A 1 287 ? 8.560 -9.098 -23.251 1.00 62.81 287 ASP A N 1
ATOM 2260 C CA . ASP A 1 287 ? 8.368 -10.432 -22.694 1.00 62.81 287 ASP A CA 1
ATOM 2261 C C . ASP A 1 287 ? 9.068 -10.492 -21.325 1.00 62.81 287 ASP A C 1
ATOM 2263 O O . ASP A 1 287 ? 10.184 -9.996 -21.142 1.00 62.81 287 ASP A O 1
ATOM 2267 N N . VAL A 1 288 ? 8.363 -11.005 -20.317 1.00 65.06 288 VAL A N 1
ATOM 2268 C CA . VAL A 1 288 ? 8.611 -10.708 -18.890 1.00 65.06 288 VAL A CA 1
ATOM 2269 C C . VAL A 1 288 ? 9.727 -11.521 -18.220 1.00 65.06 288 VAL A C 1
ATOM 2271 O O . VAL A 1 288 ? 9.759 -11.618 -16.992 1.00 65.06 288 VAL A O 1
ATOM 2274 N N . ASP A 1 289 ? 10.695 -12.030 -18.974 1.00 61.66 289 ASP A N 1
ATOM 2275 C CA . ASP A 1 289 ? 11.811 -12.777 -18.391 1.00 61.66 289 ASP A CA 1
ATOM 2276 C C . ASP A 1 289 ? 12.895 -11.825 -17.862 1.00 61.66 289 ASP A C 1
ATOM 2278 O O . ASP A 1 289 ? 13.567 -11.114 -18.614 1.00 61.66 289 ASP A O 1
ATOM 2282 N N . PHE A 1 290 ? 13.076 -11.811 -16.539 1.00 66.00 290 PHE A N 1
ATOM 2283 C CA . PHE A 1 290 ? 14.139 -11.065 -15.864 1.00 66.00 290 PHE A CA 1
ATOM 2284 C C . PHE A 1 290 ? 15.169 -12.016 -15.257 1.00 66.00 290 PHE A C 1
ATOM 2286 O O . PHE A 1 290 ? 14.831 -12.880 -14.453 1.00 66.00 290 PHE A O 1
ATOM 2293 N N . VAL A 1 291 ? 16.445 -11.794 -15.582 1.00 68.00 291 VAL A N 1
ATOM 2294 C CA . VAL A 1 291 ? 17.584 -12.450 -14.923 1.00 68.00 291 VAL A CA 1
ATOM 2295 C C . VAL A 1 291 ? 18.303 -11.438 -14.047 1.00 68.00 291 VAL A C 1
ATOM 2297 O O . VAL A 1 291 ? 19.015 -10.579 -14.548 1.00 68.00 291 VAL A O 1
ATOM 2300 N N . TYR A 1 292 ? 18.148 -11.522 -12.735 1.00 74.44 292 TYR A N 1
ATOM 2301 C CA . TYR A 1 292 ? 18.762 -10.560 -11.826 1.00 74.44 292 TYR A CA 1
ATOM 2302 C C . TYR A 1 292 ? 20.297 -10.585 -11.883 1.00 74.44 292 TYR A C 1
ATOM 2304 O O . TYR A 1 292 ? 20.918 -11.648 -11.835 1.00 74.44 292 TYR A O 1
ATOM 2312 N N . ARG A 1 293 ? 20.925 -9.404 -11.917 1.00 74.12 293 ARG A N 1
ATOM 2313 C CA . ARG A 1 293 ? 22.360 -9.269 -11.618 1.00 74.12 293 ARG A CA 1
ATOM 2314 C C . ARG A 1 293 ? 22.603 -9.477 -10.122 1.00 74.12 293 ARG A C 1
ATOM 2316 O O . ARG A 1 293 ? 21.663 -9.571 -9.328 1.00 74.12 293 ARG A O 1
ATOM 2323 N N . TYR A 1 294 ? 23.866 -9.516 -9.712 1.00 76.75 294 TYR A N 1
ATOM 2324 C CA . TYR A 1 294 ? 24.211 -9.419 -8.293 1.00 76.75 294 TYR A CA 1
ATOM 2325 C C . TYR A 1 294 ? 23.539 -8.194 -7.660 1.00 76.75 294 TYR A C 1
ATOM 2327 O O . TYR A 1 294 ? 23.361 -7.172 -8.324 1.00 76.75 294 TYR A O 1
ATOM 2335 N N . THR A 1 295 ? 23.118 -8.319 -6.402 1.00 74.31 295 THR A N 1
ATOM 2336 C CA . THR A 1 295 ? 22.582 -7.185 -5.644 1.00 74.31 295 THR A CA 1
ATOM 2337 C C . THR A 1 295 ? 23.645 -6.097 -5.572 1.00 74.31 295 THR A C 1
ATOM 2339 O O . THR A 1 295 ? 24.765 -6.361 -5.137 1.00 74.31 295 THR A O 1
ATOM 2342 N N . THR A 1 296 ? 23.308 -4.885 -5.996 1.00 76.75 296 THR A N 1
ATOM 2343 C CA . THR A 1 296 ? 24.229 -3.745 -6.007 1.00 76.75 296 THR A CA 1
ATOM 2344 C C . THR A 1 296 ? 24.039 -2.825 -4.804 1.00 76.75 296 THR A C 1
ATOM 2346 O O . THR A 1 296 ? 24.912 -2.006 -4.541 1.00 76.75 296 THR A O 1
ATOM 2349 N N . ASN A 1 297 ? 22.918 -2.927 -4.076 1.00 86.25 297 ASN A N 1
ATOM 2350 C CA . ASN A 1 297 ? 22.657 -2.157 -2.855 1.00 86.25 297 ASN A CA 1
ATOM 2351 C C . ASN A 1 297 ? 21.682 -2.879 -1.896 1.00 86.25 297 ASN A C 1
ATOM 2353 O O . ASN A 1 297 ? 21.099 -3.916 -2.227 1.00 86.25 297 ASN A O 1
ATOM 2357 N N . SER A 1 298 ? 21.492 -2.295 -0.709 1.00 86.81 298 SER A N 1
ATOM 2358 C CA . SER A 1 298 ? 20.602 -2.813 0.339 1.00 86.81 298 SER A CA 1
ATOM 2359 C C . SER A 1 298 ? 19.122 -2.805 -0.054 1.00 86.81 298 SER A C 1
ATOM 2361 O O . SER A 1 298 ? 18.385 -3.701 0.347 1.00 86.81 298 SER A O 1
ATOM 2363 N N . PHE A 1 299 ? 18.674 -1.845 -0.871 1.00 87.50 299 PHE A N 1
ATOM 2364 C CA . PHE A 1 299 ? 17.289 -1.800 -1.348 1.00 87.50 299 PHE A CA 1
ATOM 2365 C C . PHE A 1 299 ? 16.965 -3.018 -2.217 1.00 87.50 299 PHE A C 1
ATOM 2367 O O . PHE A 1 299 ? 15.968 -3.694 -1.998 1.00 87.50 299 PHE A O 1
ATOM 2374 N N . GLN A 1 300 ? 17.825 -3.350 -3.178 1.00 87.81 300 GLN A N 1
ATOM 2375 C CA . GLN A 1 300 ? 17.644 -4.518 -4.043 1.00 87.81 300 GLN A CA 1
ATOM 2376 C C . GLN A 1 300 ? 17.726 -5.825 -3.262 1.00 87.81 300 GLN A C 1
ATOM 2378 O O . GLN A 1 300 ? 17.019 -6.774 -3.592 1.00 87.81 300 GLN A O 1
ATOM 2383 N N . GLN A 1 301 ? 18.568 -5.875 -2.228 1.00 85.44 301 GLN A N 1
ATOM 2384 C CA . GLN A 1 301 ? 18.607 -7.008 -1.311 1.00 85.44 301 GLN A CA 1
ATOM 2385 C C . GLN A 1 301 ? 17.271 -7.160 -0.576 1.00 85.44 301 GLN A C 1
ATOM 2387 O O . GLN A 1 301 ? 16.707 -8.248 -0.601 1.00 85.44 301 GLN A O 1
ATOM 2392 N N . MET A 1 302 ? 16.725 -6.069 -0.030 1.00 87.56 302 MET A N 1
ATOM 2393 C CA . MET A 1 302 ? 15.402 -6.048 0.603 1.00 87.56 302 MET A CA 1
ATOM 2394 C C . MET A 1 302 ? 14.305 -6.544 -0.353 1.00 87.56 302 MET A C 1
ATOM 2396 O O . MET A 1 302 ? 13.460 -7.344 0.034 1.00 87.56 302 MET A O 1
ATOM 2400 N N . MET A 1 303 ? 14.329 -6.136 -1.628 1.00 87.00 303 MET A N 1
ATOM 2401 C CA . MET A 1 303 ? 13.349 -6.602 -2.623 1.00 87.00 303 MET A CA 1
ATOM 2402 C C . MET A 1 303 ? 13.398 -8.117 -2.864 1.00 87.00 303 MET A C 1
ATOM 2404 O O . MET A 1 303 ? 12.391 -8.696 -3.271 1.00 87.00 303 MET A O 1
ATOM 2408 N N . ARG A 1 304 ? 14.552 -8.748 -2.632 1.00 83.69 304 ARG A N 1
ATOM 2409 C CA . ARG A 1 304 ? 14.793 -10.182 -2.838 1.00 83.69 304 ARG A CA 1
ATOM 2410 C C . ARG A 1 304 ? 14.779 -10.997 -1.547 1.00 83.69 304 ARG A C 1
ATOM 2412 O O . ARG A 1 304 ? 15.043 -12.195 -1.619 1.00 83.69 304 ARG A O 1
ATOM 2419 N N . GLU A 1 305 ? 14.516 -10.371 -0.397 1.00 80.31 305 GLU A N 1
ATOM 2420 C CA . GLU A 1 305 ? 14.380 -11.080 0.878 1.00 80.31 305 GLU A CA 1
ATOM 2421 C C . GLU A 1 305 ? 13.426 -12.266 0.731 1.00 80.31 305 GLU A C 1
ATOM 2423 O O . GLU A 1 305 ? 12.465 -12.208 -0.044 1.00 80.31 305 GLU A O 1
ATOM 2428 N N . GLU A 1 306 ? 13.727 -13.351 1.448 1.00 72.56 306 GLU A N 1
ATOM 2429 C CA . GLU A 1 306 ? 13.074 -14.639 1.236 1.00 72.56 306 GLU A CA 1
ATOM 2430 C C . GLU A 1 306 ? 11.545 -14.516 1.281 1.00 72.56 306 GLU A C 1
ATOM 2432 O O . GLU A 1 306 ? 10.995 -13.865 2.181 1.00 72.56 306 GLU A O 1
ATOM 2437 N N . PRO A 1 307 ? 10.837 -15.137 0.318 1.00 78.75 307 PRO A N 1
ATOM 2438 C CA . PRO A 1 307 ? 9.393 -15.184 0.374 1.00 78.75 307 PRO A CA 1
ATOM 2439 C C . PRO A 1 307 ? 8.945 -15.867 1.669 1.00 78.75 307 PRO A C 1
ATOM 2441 O O . PRO A 1 307 ? 9.583 -16.818 2.135 1.00 78.75 307 PRO A O 1
ATOM 2444 N N . PRO A 1 308 ? 7.814 -15.439 2.243 1.00 75.25 308 PRO A N 1
ATOM 2445 C CA . PRO A 1 308 ? 7.209 -16.185 3.322 1.00 75.25 308 PRO A CA 1
ATOM 2446 C C . PRO A 1 308 ? 6.914 -17.638 2.919 1.00 75.25 308 PRO A C 1
ATOM 2448 O O . PRO A 1 308 ? 6.579 -17.918 1.771 1.00 75.25 308 PRO A O 1
ATOM 2451 N N . ALA A 1 309 ? 6.990 -18.562 3.879 1.00 73.75 309 ALA A N 1
ATOM 2452 C CA . ALA A 1 309 ? 6.991 -20.008 3.619 1.00 73.75 309 ALA A CA 1
ATOM 2453 C C . ALA A 1 309 ? 5.756 -20.560 2.872 1.00 73.75 309 ALA A C 1
ATOM 2455 O O . ALA A 1 309 ? 5.816 -21.665 2.342 1.00 73.75 309 ALA A O 1
ATOM 2456 N N . TRP A 1 310 ? 4.637 -19.827 2.845 1.00 75.94 310 TRP A N 1
ATOM 2457 C CA . TRP A 1 310 ? 3.422 -20.221 2.117 1.00 75.94 310 TRP A CA 1
ATOM 2458 C C . TRP A 1 310 ? 3.430 -19.825 0.637 1.00 75.94 310 TRP A C 1
ATOM 2460 O O . TRP A 1 310 ? 2.524 -20.207 -0.100 1.00 75.94 310 TRP A O 1
ATOM 2470 N N . ILE A 1 311 ? 4.415 -19.045 0.198 1.00 74.62 311 ILE A N 1
ATOM 2471 C CA . ILE A 1 311 ? 4.607 -18.726 -1.210 1.00 74.62 311 ILE A CA 1
ATOM 2472 C C . ILE A 1 311 ? 5.509 -19.807 -1.795 1.00 74.62 311 ILE A C 1
ATOM 2474 O O . ILE A 1 311 ? 6.710 -19.858 -1.530 1.00 74.62 311 ILE A O 1
ATOM 2478 N N . GLU A 1 312 ? 4.911 -20.693 -2.586 1.00 60.50 312 GLU A N 1
ATOM 2479 C CA . GLU A 1 312 ? 5.663 -21.684 -3.345 1.00 60.50 312 GLU A CA 1
ATOM 2480 C C . GLU A 1 312 ? 6.549 -21.008 -4.398 1.00 60.50 312 GLU A C 1
ATOM 2482 O O . GLU A 1 312 ? 6.078 -20.191 -5.183 1.00 60.50 312 GLU A O 1
ATOM 2487 N N . GLY A 1 313 ? 7.817 -21.425 -4.453 1.00 53.00 313 GLY A N 1
ATOM 2488 C CA . GLY A 1 313 ? 8.638 -21.391 -5.660 1.00 53.00 313 GLY A CA 1
ATOM 2489 C C . GLY A 1 313 ? 8.956 -20.016 -6.256 1.00 53.00 313 GLY A C 1
ATOM 2490 O O . GLY A 1 313 ? 8.238 -19.517 -7.111 1.00 53.00 313 GLY A O 1
ATOM 2491 N N . TYR A 1 314 ? 10.165 -19.521 -5.988 1.00 46.12 314 TYR A N 1
ATOM 2492 C CA . TYR A 1 314 ? 11.082 -19.198 -7.087 1.00 46.12 314 TYR A CA 1
ATOM 2493 C C . TYR A 1 314 ? 12.521 -19.237 -6.574 1.00 46.12 314 TYR A C 1
ATOM 2495 O O . TYR A 1 314 ? 13.000 -18.306 -5.933 1.00 46.12 314 TYR A O 1
ATOM 2503 N N . VAL A 1 315 ? 13.222 -20.332 -6.856 1.00 43.88 315 VAL A N 1
ATOM 2504 C CA . VAL A 1 315 ? 14.679 -20.385 -6.732 1.00 43.88 315 VAL A CA 1
ATOM 2505 C C . VAL A 1 315 ? 15.224 -20.539 -8.138 1.00 43.88 315 VAL A C 1
ATOM 2507 O O . VAL A 1 315 ? 14.984 -21.571 -8.754 1.00 43.88 315 VAL A O 1
ATOM 2510 N N . GLN A 1 316 ? 15.905 -19.497 -8.626 1.00 41.84 316 GLN A N 1
ATOM 2511 C CA . GLN A 1 316 ? 17.271 -19.550 -9.173 1.00 41.84 316 GLN A CA 1
ATOM 2512 C C . GLN A 1 316 ? 17.791 -18.120 -9.445 1.00 41.84 316 GLN A C 1
ATOM 2514 O O . GLN A 1 316 ? 17.183 -17.375 -10.212 1.00 41.84 316 GLN A O 1
ATOM 2519 N N . PRO A 1 317 ? 18.958 -17.742 -8.902 1.00 42.09 317 PRO A N 1
ATOM 2520 C CA . PRO A 1 317 ? 19.978 -17.004 -9.651 1.00 42.09 317 PRO A CA 1
ATOM 2521 C C . PRO A 1 317 ? 21.219 -17.911 -9.847 1.00 42.09 317 PRO A C 1
ATOM 2523 O O . PRO A 1 317 ? 21.377 -18.840 -9.054 1.00 42.09 317 PRO A O 1
ATOM 2526 N N . PRO A 1 318 ? 22.165 -17.668 -10.785 1.00 45.81 318 PRO A N 1
ATOM 2527 C CA . PRO A 1 318 ? 22.249 -16.648 -11.843 1.00 45.81 318 PRO A CA 1
ATOM 2528 C C . PRO A 1 318 ? 22.587 -17.223 -13.253 1.00 45.81 318 PRO A C 1
ATOM 2530 O O . PRO A 1 318 ? 23.070 -18.341 -13.375 1.00 45.81 318 PRO A O 1
ATOM 2533 N N . VAL A 1 319 ? 22.503 -16.402 -14.314 1.00 38.19 319 VAL A N 1
ATOM 2534 C CA . VAL A 1 319 ? 23.577 -16.333 -15.336 1.00 38.19 319 VAL A CA 1
ATOM 2535 C C . VAL A 1 319 ? 23.772 -14.869 -15.728 1.00 38.19 319 VAL A C 1
ATOM 2537 O O . VAL A 1 319 ? 22.984 -14.283 -16.467 1.00 38.19 319 VAL A O 1
ATOM 2540 N N . CYS A 1 320 ? 24.856 -14.270 -15.237 1.00 50.69 320 CYS A N 1
ATOM 2541 C CA . CYS A 1 320 ? 25.442 -13.106 -15.882 1.00 50.69 320 CYS A CA 1
ATOM 2542 C C . CYS A 1 320 ? 26.327 -13.624 -17.010 1.00 50.69 320 CYS A C 1
ATOM 2544 O O . CYS A 1 320 ? 27.347 -14.243 -16.730 1.00 50.69 320 CYS A O 1
ATOM 2546 N N . ASN A 1 321 ? 25.906 -13.405 -18.255 1.00 42.03 321 ASN A N 1
ATOM 2547 C CA . ASN A 1 321 ? 26.778 -13.073 -19.384 1.00 42.03 321 ASN A CA 1
ATOM 2548 C C . ASN A 1 321 ? 25.934 -12.973 -20.653 1.00 42.03 321 ASN A C 1
ATOM 2550 O O . ASN A 1 321 ? 25.879 -13.890 -21.466 1.00 42.03 321 ASN A O 1
ATOM 2554 N N . ARG A 1 322 ? 25.309 -11.817 -20.859 1.00 44.34 322 ARG A N 1
ATOM 2555 C CA . ARG A 1 322 ? 25.144 -11.310 -22.219 1.00 44.34 322 ARG A CA 1
ATOM 2556 C C . ARG A 1 322 ? 25.520 -9.845 -22.219 1.00 44.34 322 ARG A C 1
ATOM 2558 O O . ARG A 1 322 ? 25.074 -9.086 -21.355 1.00 44.34 322 ARG A O 1
ATOM 2565 N N . ALA A 1 323 ? 26.390 -9.491 -23.161 1.00 46.38 323 ALA A N 1
ATOM 2566 C CA . ALA A 1 323 ? 26.663 -8.109 -23.492 1.00 46.38 323 ALA A CA 1
ATOM 2567 C C . ALA A 1 323 ? 25.316 -7.407 -23.687 1.00 46.38 323 ALA A C 1
ATOM 2569 O O . ALA A 1 323 ? 24.420 -7.937 -24.346 1.00 46.38 323 ALA A O 1
ATOM 2570 N N . ILE A 1 324 ? 25.155 -6.259 -23.033 1.00 49.12 324 ILE A N 1
ATOM 2571 C CA . ILE A 1 324 ? 24.018 -5.381 -23.270 1.00 49.12 324 ILE A CA 1
ATOM 2572 C C . ILE A 1 324 ? 24.199 -4.907 -24.711 1.00 49.12 324 ILE A C 1
ATOM 2574 O O . ILE A 1 324 ? 25.019 -4.026 -24.950 1.00 49.12 324 ILE A O 1
ATOM 2578 N N . GLU A 1 325 ? 23.509 -5.520 -25.672 1.00 48.81 325 GLU A N 1
ATOM 2579 C CA . GLU A 1 325 ? 23.373 -4.894 -26.984 1.00 48.81 325 GLU A CA 1
ATOM 2580 C C . GLU A 1 325 ? 22.769 -3.508 -26.749 1.00 48.81 325 GLU A C 1
ATOM 2582 O O . GLU A 1 325 ? 21.847 -3.352 -25.941 1.00 48.81 325 GLU A O 1
ATOM 2587 N N . GLU A 1 326 ? 23.358 -2.480 -27.357 1.00 48.28 326 GLU A N 1
ATOM 2588 C CA . GLU A 1 326 ? 22.924 -1.099 -27.185 1.00 48.28 326 GLU A CA 1
ATOM 2589 C C . GLU A 1 326 ? 21.474 -0.957 -27.656 1.00 48.28 326 GLU A C 1
ATOM 2591 O O . GLU A 1 326 ? 21.172 -0.856 -28.842 1.00 48.28 326 GLU A O 1
ATOM 2596 N N . LEU A 1 327 ? 20.546 -0.979 -26.702 1.00 49.88 327 LEU A N 1
ATOM 2597 C CA . LEU A 1 327 ? 19.131 -0.805 -26.982 1.00 49.88 327 LEU A CA 1
ATOM 2598 C C . LEU A 1 327 ? 18.862 0.674 -27.259 1.00 49.88 327 LEU A C 1
ATOM 2600 O O . LEU A 1 327 ? 18.941 1.509 -26.359 1.00 49.88 327 LEU A O 1
ATOM 2604 N N . ILE A 1 328 ? 18.509 0.991 -28.503 1.00 52.41 328 ILE A N 1
ATOM 2605 C CA . ILE A 1 328 ? 18.088 2.327 -28.935 1.00 52.41 328 ILE A CA 1
ATOM 2606 C C . ILE A 1 328 ? 16.555 2.319 -29.094 1.00 52.41 328 ILE A C 1
ATOM 2608 O O . ILE A 1 328 ? 16.038 1.836 -30.096 1.00 52.41 328 ILE A O 1
ATOM 2612 N N . GLY A 1 329 ? 15.791 2.847 -28.123 1.00 55.47 329 GLY A N 1
ATOM 2613 C CA . GLY A 1 329 ? 14.326 2.980 -28.256 1.00 55.47 329 GLY A CA 1
ATOM 2614 C C . GLY A 1 329 ? 13.506 3.220 -26.975 1.00 55.47 329 GLY A C 1
ATOM 2615 O O . GLY A 1 329 ? 14.011 3.152 -25.860 1.00 55.47 329 GLY A O 1
ATOM 2616 N N . THR A 1 330 ? 12.210 3.524 -27.117 1.00 61.06 330 THR A N 1
ATOM 2617 C CA . THR A 1 330 ? 11.251 3.611 -25.989 1.00 61.06 330 THR A CA 1
ATOM 2618 C C . THR A 1 330 ? 10.478 2.304 -25.880 1.00 61.06 330 THR A C 1
ATOM 2620 O O . THR A 1 330 ? 10.020 1.766 -26.887 1.00 61.06 330 THR A O 1
ATOM 2623 N N . ARG A 1 331 ? 10.233 1.845 -24.651 1.00 71.19 331 ARG A N 1
ATOM 2624 C CA . ARG A 1 331 ? 9.265 0.775 -24.373 1.00 71.19 331 ARG A CA 1
ATOM 2625 C C . ARG A 1 331 ? 8.415 1.084 -23.149 1.00 71.19 331 ARG A C 1
ATOM 2627 O O . ARG A 1 331 ? 8.777 1.943 -22.341 1.00 71.19 331 ARG A O 1
ATOM 2634 N N . ARG A 1 332 ? 7.313 0.351 -22.995 1.00 73.69 332 ARG A N 1
ATOM 2635 C CA . ARG A 1 332 ? 6.543 0.337 -21.746 1.00 73.69 332 ARG A CA 1
ATOM 2636 C C . ARG A 1 332 ? 7.356 -0.311 -20.623 1.00 73.69 332 ARG A C 1
ATOM 2638 O O . ARG A 1 332 ? 8.188 -1.185 -20.891 1.00 73.69 332 ARG A O 1
ATOM 2645 N N . LEU A 1 333 ? 7.148 0.131 -19.384 1.00 77.25 333 LEU A N 1
ATOM 2646 C CA . LEU A 1 333 ? 7.723 -0.520 -18.210 1.00 77.25 333 LEU A CA 1
ATOM 2647 C C . LEU A 1 333 ? 7.201 -1.949 -18.124 1.00 77.25 333 LEU A C 1
ATOM 2649 O O . LEU A 1 333 ? 6.001 -2.191 -18.258 1.00 77.25 333 LEU A O 1
ATOM 2653 N N . ALA A 1 334 ? 8.104 -2.887 -17.875 1.00 80.12 334 ALA A N 1
ATOM 2654 C CA . ALA A 1 334 ? 7.706 -4.250 -17.595 1.00 80.12 334 ALA A CA 1
ATOM 2655 C C . ALA A 1 334 ? 7.033 -4.321 -16.222 1.00 80.12 334 ALA A C 1
ATOM 2657 O O . ALA A 1 334 ? 7.270 -3.492 -15.341 1.00 80.12 334 ALA A O 1
ATOM 2658 N N . VAL A 1 335 ? 6.246 -5.367 -16.018 1.00 84.56 335 VAL A N 1
ATOM 2659 C CA . VAL A 1 335 ? 5.472 -5.582 -14.789 1.00 84.56 335 VAL A CA 1
ATOM 2660 C C . VAL A 1 335 ? 6.381 -5.627 -13.556 1.00 84.56 335 VAL A C 1
ATOM 2662 O O . VAL A 1 335 ? 6.089 -4.970 -12.562 1.00 84.56 335 VAL A O 1
ATOM 2665 N N . ARG A 1 336 ? 7.540 -6.298 -13.638 1.00 87.44 336 ARG A N 1
ATOM 2666 C CA . ARG A 1 336 ? 8.534 -6.340 -12.547 1.00 87.44 336 ARG A CA 1
ATOM 2667 C C . ARG A 1 336 ? 9.110 -4.962 -12.208 1.00 87.44 336 ARG A C 1
ATOM 2669 O O . ARG A 1 336 ? 9.308 -4.653 -11.038 1.00 87.44 336 ARG A O 1
ATOM 2676 N N . GLU A 1 337 ? 9.348 -4.113 -13.205 1.00 86.94 337 GLU A N 1
ATOM 2677 C CA . GLU A 1 337 ? 9.864 -2.756 -12.974 1.00 86.94 337 GLU A CA 1
ATOM 2678 C C . GLU A 1 337 ? 8.824 -1.888 -12.271 1.00 86.94 337 GLU A C 1
ATOM 2680 O O . GLU A 1 337 ? 9.144 -1.191 -11.310 1.00 86.94 337 GLU A O 1
ATOM 2685 N N . GLN A 1 338 ? 7.568 -1.968 -12.720 1.00 87.44 338 GLN A N 1
ATOM 2686 C CA . GLN A 1 338 ? 6.448 -1.296 -12.066 1.00 87.44 338 GLN A CA 1
ATOM 2687 C C . GLN A 1 338 ? 6.312 -1.776 -10.612 1.00 87.44 338 GLN A C 1
ATOM 2689 O O . GLN A 1 338 ? 6.212 -0.957 -9.698 1.00 87.44 338 GLN A O 1
ATOM 2694 N N . ALA A 1 339 ? 6.370 -3.093 -10.391 1.00 91.19 339 ALA A N 1
ATOM 2695 C CA . ALA A 1 339 ? 6.264 -3.714 -9.074 1.00 91.19 339 ALA A CA 1
ATOM 2696 C C . ALA A 1 339 ? 7.351 -3.203 -8.115 1.00 91.19 339 ALA A C 1
ATOM 2698 O O . ALA A 1 339 ? 7.030 -2.770 -7.009 1.00 91.19 339 ALA A O 1
ATOM 2699 N N . ARG A 1 340 ? 8.615 -3.146 -8.557 1.00 90.25 340 ARG A N 1
ATOM 2700 C CA . ARG A 1 340 ? 9.717 -2.619 -7.738 1.00 90.25 340 ARG A CA 1
ATOM 2701 C C . ARG A 1 340 ? 9.601 -1.138 -7.427 1.00 90.25 340 ARG A C 1
ATOM 2703 O O . ARG A 1 340 ? 9.867 -0.735 -6.298 1.00 90.25 340 ARG A O 1
ATOM 2710 N N . LEU A 1 341 ? 9.168 -0.328 -8.394 1.00 91.06 341 LEU A N 1
ATOM 2711 C CA . LEU A 1 341 ? 8.915 1.093 -8.144 1.00 91.06 341 LEU A CA 1
ATOM 2712 C C . LEU A 1 341 ? 7.807 1.312 -7.103 1.00 91.06 341 LEU A C 1
ATOM 2714 O O . LEU A 1 341 ? 7.813 2.320 -6.402 1.00 91.06 341 LEU A O 1
ATOM 2718 N N . GLN A 1 342 ? 6.885 0.355 -6.988 1.00 92.69 342 GLN A N 1
ATOM 2719 C CA . GLN A 1 342 ? 5.867 0.286 -5.943 1.00 92.69 342 GLN A CA 1
ATOM 2720 C C . GLN A 1 342 ? 6.275 -0.559 -4.737 1.00 92.69 342 GLN A C 1
ATOM 2722 O O . GLN A 1 342 ? 5.441 -0.800 -3.876 1.00 92.69 342 GLN A O 1
ATOM 2727 N N . THR A 1 343 ? 7.535 -0.977 -4.614 1.00 95.62 343 THR A N 1
ATOM 2728 C CA . THR A 1 343 ? 8.062 -1.765 -3.482 1.00 95.62 343 THR A CA 1
ATOM 2729 C C . THR A 1 343 ? 7.366 -3.110 -3.242 1.00 95.62 343 THR A C 1
ATOM 2731 O O . THR A 1 343 ? 7.354 -3.614 -2.123 1.00 95.62 343 THR A O 1
ATOM 2734 N N . PHE A 1 344 ? 6.811 -3.727 -4.287 1.00 94.69 344 PHE A N 1
ATOM 2735 C CA . PHE A 1 344 ? 6.436 -5.140 -4.242 1.00 94.69 344 PHE A CA 1
ATOM 2736 C C . PHE A 1 344 ? 7.683 -6.021 -4.378 1.00 94.69 344 PHE A C 1
ATOM 2738 O O . PHE A 1 344 ? 8.398 -5.862 -5.374 1.00 94.69 344 PHE A O 1
ATOM 2745 N N . PRO A 1 345 ? 7.937 -6.948 -3.436 1.00 92.38 345 PRO A N 1
ATOM 2746 C CA . PRO A 1 345 ? 9.070 -7.867 -3.495 1.00 92.38 345 PRO A CA 1
ATOM 2747 C C . PRO A 1 345 ? 9.142 -8.674 -4.797 1.00 92.38 345 PRO A C 1
ATOM 2749 O O . PRO A 1 345 ? 8.141 -8.902 -5.483 1.00 92.38 345 PRO A O 1
ATOM 2752 N N . ASP A 1 346 ? 10.336 -9.155 -5.127 1.00 89.25 346 ASP A N 1
ATOM 2753 C CA . ASP A 1 346 ? 10.617 -9.864 -6.377 1.00 89.25 346 ASP A CA 1
ATOM 2754 C C . ASP A 1 346 ? 9.915 -11.225 -6.475 1.00 89.25 346 ASP A C 1
ATOM 2756 O O . ASP A 1 346 ? 9.638 -11.698 -7.576 1.00 89.25 346 ASP A O 1
ATOM 2760 N N . TRP A 1 347 ? 9.553 -11.821 -5.342 1.00 88.31 347 TRP A N 1
ATOM 2761 C CA . TRP A 1 347 ? 8.731 -13.031 -5.276 1.00 88.31 347 TRP A CA 1
ATOM 2762 C C . TRP A 1 347 ? 7.226 -12.759 -5.411 1.00 88.31 347 TRP A C 1
ATOM 2764 O O . TRP A 1 347 ? 6.444 -13.692 -5.576 1.00 88.31 347 TRP A O 1
ATOM 2774 N N . TYR A 1 348 ? 6.785 -11.497 -5.350 1.00 91.81 348 TYR A N 1
ATOM 2775 C CA . TYR A 1 348 ? 5.377 -11.152 -5.534 1.00 91.81 348 TYR A CA 1
ATOM 2776 C C . TYR A 1 348 ? 4.995 -11.335 -7.004 1.00 91.81 348 TYR A C 1
ATOM 2778 O O . TYR A 1 348 ? 5.696 -10.848 -7.904 1.00 91.81 348 TYR A O 1
ATOM 2786 N N . THR A 1 349 ? 3.885 -12.029 -7.253 1.00 90.44 349 THR A N 1
ATOM 2787 C CA . THR A 1 349 ? 3.386 -12.318 -8.604 1.00 90.44 349 THR A CA 1
ATOM 2788 C C . THR A 1 349 ? 1.998 -11.722 -8.803 1.00 90.44 349 THR A C 1
ATOM 2790 O O . THR A 1 349 ? 1.264 -11.496 -7.846 1.00 90.44 349 THR A O 1
ATOM 2793 N N . PHE A 1 350 ? 1.655 -11.419 -10.055 1.00 91.69 350 PHE A N 1
ATOM 2794 C CA . PHE A 1 350 ? 0.390 -10.785 -10.422 1.00 91.69 350 PHE A CA 1
ATOM 2795 C C . PHE A 1 350 ? -0.295 -11.608 -11.508 1.00 91.69 350 PHE A C 1
ATOM 2797 O O . PHE A 1 350 ? 0.343 -12.035 -12.470 1.00 91.69 350 PHE A O 1
ATOM 2804 N N . THR A 1 351 ? -1.602 -11.799 -11.391 1.00 92.94 351 THR A N 1
ATOM 2805 C CA . THR A 1 351 ? -2.402 -12.523 -12.384 1.00 92.94 351 THR A CA 1
ATOM 2806 C C . THR A 1 351 ? -2.939 -11.590 -13.475 1.00 92.94 351 THR A C 1
ATOM 2808 O O . THR A 1 351 ? -2.960 -10.363 -13.326 1.00 92.94 351 THR A O 1
ATOM 2811 N N . GLY A 1 352 ? -3.395 -12.178 -14.585 1.00 91.62 352 GLY A N 1
ATOM 2812 C CA . GLY A 1 352 ? -3.962 -11.460 -15.727 1.00 91.62 352 GLY A CA 1
ATOM 2813 C C . GLY A 1 352 ? -2.929 -11.051 -16.776 1.00 91.62 352 GLY A C 1
ATOM 2814 O O . GLY A 1 352 ? -1.748 -11.366 -16.677 1.00 91.62 352 GLY A O 1
ATOM 2815 N N . ASN A 1 353 ? -3.392 -10.361 -17.820 1.00 88.19 353 ASN A N 1
ATOM 2816 C CA . ASN A 1 353 ? -2.498 -9.847 -18.856 1.00 88.19 353 ASN A CA 1
ATOM 2817 C C . ASN A 1 353 ? -1.635 -8.679 -18.318 1.00 88.19 353 ASN A C 1
ATOM 2819 O O . ASN A 1 353 ? -2.010 -8.049 -17.325 1.00 88.19 353 ASN A O 1
ATOM 2823 N N . PRO A 1 354 ? -0.522 -8.328 -18.985 1.00 82.94 354 PRO A N 1
ATOM 2824 C CA . PRO A 1 354 ? 0.376 -7.263 -18.531 1.00 82.94 354 PRO A CA 1
ATOM 2825 C C . PRO A 1 354 ? -0.290 -5.905 -18.245 1.00 82.94 354 PRO A C 1
ATOM 2827 O O . PRO A 1 354 ? 0.130 -5.185 -17.342 1.00 82.94 354 PRO A O 1
ATOM 2830 N N . TYR A 1 355 ? -1.363 -5.556 -18.964 1.00 83.19 355 TYR A N 1
ATOM 2831 C CA . TYR A 1 355 ? -2.133 -4.338 -18.691 1.00 83.19 355 TYR A CA 1
ATOM 2832 C C . TYR A 1 355 ? -2.893 -4.431 -17.359 1.00 83.19 355 TYR A C 1
ATOM 2834 O O . TYR A 1 355 ? -2.844 -3.512 -16.543 1.00 83.19 355 TYR A O 1
ATOM 2842 N N . ALA A 1 356 ? -3.565 -5.557 -17.109 1.00 88.81 356 ALA A N 1
ATOM 2843 C CA . ALA A 1 356 ? -4.256 -5.811 -15.850 1.00 88.81 356 ALA A CA 1
ATOM 2844 C C . ALA A 1 356 ? -3.279 -5.881 -14.664 1.00 88.81 356 ALA A C 1
ATOM 2846 O O . ALA A 1 356 ? -3.601 -5.403 -13.576 1.00 88.81 356 ALA A O 1
ATOM 2847 N N . GLN A 1 357 ? -2.079 -6.428 -14.867 1.00 91.31 357 GLN A N 1
ATOM 2848 C CA . GLN A 1 357 ? -1.006 -6.428 -13.868 1.00 91.31 357 GLN A CA 1
ATOM 2849 C C . GLN A 1 357 ? -0.517 -4.998 -13.572 1.00 91.31 357 GLN A C 1
ATOM 2851 O O . GLN A 1 357 ? -0.414 -4.611 -12.410 1.00 91.31 357 GLN A O 1
ATOM 2856 N N . GLY A 1 358 ? -0.305 -4.168 -14.599 1.00 87.50 358 GLY A N 1
ATOM 2857 C CA . GLY A 1 358 ? 0.050 -2.756 -14.408 1.00 87.50 358 GLY A CA 1
ATOM 2858 C C . GLY A 1 358 ? -1.028 -1.959 -13.661 1.00 87.50 358 GLY A C 1
ATOM 2859 O O . GLY A 1 358 ? -0.717 -1.199 -12.744 1.00 87.50 358 GLY A O 1
ATOM 2860 N N . LYS A 1 359 ? -2.313 -2.200 -13.962 1.00 89.56 359 LYS A N 1
ATOM 2861 C CA . LYS A 1 359 ? -3.452 -1.611 -13.230 1.00 89.56 359 LYS A CA 1
ATOM 2862 C C . LYS A 1 359 ? -3.418 -1.960 -11.740 1.00 89.56 359 LYS A C 1
ATOM 2864 O O . LYS A 1 359 ? -3.575 -1.072 -10.902 1.00 89.56 359 LYS A O 1
ATOM 2869 N N . GLN A 1 360 ? -3.194 -3.234 -11.416 1.00 94.25 360 GLN A N 1
ATOM 2870 C CA . GLN A 1 360 ? -3.061 -3.719 -10.040 1.00 94.25 360 GLN A CA 1
ATOM 2871 C C . GLN A 1 360 ? -1.942 -2.984 -9.286 1.00 94.25 360 GLN A C 1
ATOM 2873 O O . GLN A 1 360 ? -2.168 -2.452 -8.199 1.00 94.25 360 GLN A O 1
ATOM 2878 N N . ILE A 1 361 ? -0.759 -2.883 -9.897 1.00 93.56 361 ILE A N 1
ATOM 2879 C CA . ILE A 1 361 ? 0.418 -2.234 -9.304 1.00 93.56 361 ILE A CA 1
ATOM 2880 C C . ILE A 1 361 ? 0.213 -0.719 -9.140 1.00 93.56 361 ILE A C 1
ATOM 2882 O O . ILE A 1 361 ? 0.541 -0.145 -8.097 1.00 93.56 361 ILE A O 1
ATOM 2886 N N . GLY A 1 362 ? -0.349 -0.051 -10.150 1.00 88.69 362 GLY A N 1
ATOM 2887 C CA . GLY A 1 362 ? -0.601 1.392 -10.125 1.00 88.69 362 GLY A CA 1
ATOM 2888 C C . GLY A 1 362 ? -1.620 1.810 -9.058 1.00 88.69 362 GLY A C 1
ATOM 2889 O O . GLY A 1 362 ? -1.452 2.860 -8.421 1.00 88.69 362 GLY A O 1
ATOM 2890 N N . ASN A 1 363 ? -2.642 0.976 -8.828 1.00 91.12 363 ASN A N 1
ATOM 2891 C CA . ASN A 1 363 ? -3.666 1.185 -7.800 1.00 91.12 363 ASN A CA 1
ATOM 2892 C C . ASN A 1 363 ? -3.152 0.943 -6.378 1.00 91.12 363 ASN A C 1
ATOM 2894 O O . ASN A 1 363 ? -3.590 1.625 -5.459 1.00 91.12 363 ASN A O 1
ATOM 2898 N N . ALA A 1 364 ? -2.213 0.018 -6.195 1.00 94.00 364 ALA A N 1
ATOM 2899 C CA . ALA A 1 364 ? -1.754 -0.387 -4.875 1.00 94.00 364 ALA A CA 1
ATOM 2900 C C . ALA A 1 364 ? -1.131 0.752 -4.041 1.00 94.00 364 ALA A C 1
ATOM 2902 O O . ALA A 1 364 ? -0.544 1.714 -4.554 1.00 94.00 364 ALA A O 1
ATOM 2903 N N . VAL A 1 365 ? -1.200 0.600 -2.720 1.00 95.88 365 VAL A N 1
ATOM 2904 C CA . VAL A 1 365 ? -0.332 1.320 -1.782 1.00 95.88 365 VAL A CA 1
ATOM 2905 C C . VAL A 1 365 ? 1.018 0.593 -1.733 1.00 95.88 365 VAL A C 1
ATOM 2907 O O . VAL A 1 365 ? 1.009 -0.635 -1.631 1.00 95.88 365 VAL A O 1
ATOM 2910 N N . PRO A 1 366 ? 2.162 1.299 -1.824 1.00 97.19 366 PRO A N 1
ATOM 2911 C CA . PRO A 1 366 ? 3.464 0.644 -1.775 1.00 97.19 366 PRO A CA 1
ATOM 2912 C C . PRO A 1 366 ? 3.677 -0.117 -0.447 1.00 97.19 366 PRO A C 1
ATOM 2914 O O . PRO A 1 366 ? 3.586 0.510 0.617 1.00 97.19 366 PRO A O 1
ATOM 2917 N N . PRO A 1 367 ? 3.986 -1.433 -0.481 1.00 97.31 367 PRO A N 1
ATOM 2918 C CA . PRO A 1 367 ? 4.128 -2.262 0.716 1.00 97.31 367 PRO A CA 1
ATOM 2919 C C . PRO A 1 367 ? 5.161 -1.752 1.723 1.00 97.31 367 PRO A C 1
ATOM 2921 O O . PRO A 1 367 ? 4.912 -1.819 2.922 1.00 97.31 367 PRO A O 1
ATOM 2924 N N . LEU A 1 368 ? 6.275 -1.163 1.264 1.00 95.88 368 LEU A N 1
ATOM 2925 C CA . LEU A 1 368 ? 7.316 -0.635 2.156 1.00 95.88 368 LEU A CA 1
ATOM 2926 C C . LEU A 1 368 ? 6.797 0.479 3.077 1.00 95.88 368 LEU A C 1
ATOM 2928 O O . LEU A 1 368 ? 7.136 0.517 4.261 1.00 95.88 368 LEU A O 1
ATOM 2932 N N . PHE A 1 369 ? 5.980 1.391 2.544 1.00 97.56 369 PHE A N 1
ATOM 2933 C CA . PHE A 1 369 ? 5.353 2.429 3.361 1.00 97.56 369 PHE A CA 1
ATOM 2934 C C . PHE A 1 369 ? 4.275 1.831 4.269 1.00 97.56 369 PHE A C 1
ATOM 2936 O O . PHE A 1 369 ? 4.227 2.140 5.458 1.00 97.56 369 PHE A O 1
ATOM 2943 N N . ALA A 1 370 ? 3.434 0.950 3.720 1.00 97.94 370 ALA A N 1
ATOM 2944 C CA . ALA A 1 370 ? 2.381 0.290 4.482 1.00 97.94 370 ALA A CA 1
ATOM 2945 C C . ALA A 1 370 ? 2.951 -0.470 5.695 1.00 97.94 370 ALA A C 1
ATOM 2947 O O . ALA A 1 370 ? 2.423 -0.332 6.794 1.00 97.94 370 ALA A O 1
ATOM 2948 N N . LYS A 1 371 ? 4.075 -1.181 5.537 1.00 96.50 371 LYS A N 1
ATOM 2949 C CA . LYS A 1 371 ? 4.798 -1.842 6.633 1.00 96.50 371 LYS A CA 1
ATOM 2950 C C . LYS A 1 371 ? 5.154 -0.865 7.756 1.00 96.50 371 LYS A C 1
ATOM 2952 O O . LYS A 1 371 ? 4.776 -1.098 8.898 1.00 96.50 371 LYS A O 1
ATOM 2957 N N . GLN A 1 372 ? 5.811 0.251 7.433 1.00 97.00 372 GLN A N 1
ATOM 2958 C CA . GLN A 1 372 ? 6.201 1.273 8.418 1.00 97.00 372 GLN A CA 1
ATOM 2959 C C . GLN A 1 372 ? 4.985 1.879 9.140 1.00 97.00 372 GLN A C 1
ATOM 2961 O O . GLN A 1 372 ? 5.027 2.123 10.347 1.00 97.00 372 GLN A O 1
ATOM 2966 N N . LEU A 1 373 ? 3.881 2.090 8.415 1.00 98.00 373 LEU A N 1
ATOM 2967 C CA . LEU A 1 373 ? 2.622 2.560 8.992 1.00 98.00 373 LEU A CA 1
ATOM 2968 C C . LEU A 1 373 ? 2.044 1.548 9.992 1.00 98.00 373 LEU A C 1
ATOM 2970 O O . LEU A 1 373 ? 1.676 1.923 11.105 1.00 98.00 373 LEU A O 1
ATOM 2974 N N . PHE A 1 374 ? 1.984 0.268 9.623 1.00 97.50 374 PHE A N 1
ATOM 2975 C CA . PHE A 1 374 ? 1.421 -0.765 10.490 1.00 97.50 374 PHE A CA 1
ATOM 2976 C C . PHE A 1 374 ? 2.324 -1.118 11.669 1.00 97.50 374 PHE A C 1
ATOM 2978 O O . PHE A 1 374 ? 1.805 -1.358 12.753 1.00 97.50 374 PHE A O 1
ATOM 2985 N N . GLU A 1 375 ? 3.648 -1.040 11.537 1.00 94.94 375 GLU A N 1
ATOM 2986 C CA . GLU A 1 375 ? 4.562 -1.135 12.682 1.00 94.94 375 GLU A CA 1
ATOM 2987 C C . GLU A 1 375 ? 4.279 -0.041 13.727 1.00 94.94 375 GLU A C 1
ATOM 2989 O O . GLU A 1 375 ? 4.292 -0.310 14.931 1.00 94.94 375 GLU A O 1
ATOM 2994 N N . ALA A 1 376 ? 3.978 1.188 13.291 1.00 95.75 376 ALA A N 1
ATOM 2995 C CA . ALA A 1 376 ? 3.592 2.276 14.191 1.00 95.75 376 ALA A CA 1
ATOM 2996 C C . ALA A 1 376 ? 2.239 2.009 14.879 1.00 95.75 376 ALA A C 1
ATOM 2998 O O . ALA A 1 376 ? 2.104 2.250 16.083 1.00 95.75 376 ALA A O 1
ATOM 2999 N N . ILE A 1 377 ? 1.265 1.457 14.146 1.00 95.06 377 ILE A N 1
ATOM 3000 C CA . ILE A 1 377 ? -0.037 1.045 14.694 1.00 95.06 377 ILE A CA 1
ATOM 3001 C C . ILE A 1 377 ? 0.133 -0.102 15.696 1.00 95.06 377 ILE A C 1
ATOM 3003 O O . ILE A 1 377 ? -0.419 -0.045 16.791 1.00 95.06 377 ILE A O 1
ATOM 3007 N N . PHE A 1 378 ? 0.929 -1.123 15.378 1.00 93.06 378 PHE A N 1
ATOM 3008 C CA . PHE A 1 378 ? 1.107 -2.306 16.225 1.00 93.06 378 PHE A CA 1
ATOM 3009 C C . PHE A 1 378 ? 1.807 -1.973 17.540 1.00 93.06 378 PHE A C 1
ATOM 3011 O O . PHE A 1 378 ? 1.415 -2.498 18.582 1.00 93.06 378 PHE A O 1
ATOM 3018 N N . LYS A 1 379 ? 2.776 -1.048 17.526 1.00 90.69 379 LYS A N 1
ATOM 3019 C CA . LYS A 1 379 ? 3.387 -0.512 18.754 1.00 90.69 379 LYS A CA 1
ATOM 3020 C C . LYS A 1 379 ? 2.335 0.099 19.684 1.00 90.69 379 LYS A C 1
ATOM 3022 O O . LYS A 1 379 ? 2.358 -0.151 20.887 1.00 90.69 379 LYS A O 1
ATOM 3027 N N . GLN A 1 380 ? 1.389 0.859 19.136 1.00 88.69 380 GLN A N 1
ATOM 3028 C CA . GLN A 1 380 ? 0.324 1.489 19.921 1.00 88.69 380 GLN A CA 1
ATOM 3029 C C . GLN A 1 380 ? -0.745 0.477 20.356 1.00 88.69 380 GLN A C 1
ATOM 3031 O O . GLN A 1 380 ? -1.149 0.482 21.516 1.00 88.69 380 GLN A O 1
ATOM 3036 N N . LEU A 1 381 ? -1.124 -0.458 19.482 1.00 84.25 381 LEU A N 1
ATOM 3037 C CA . LEU A 1 381 ? -2.054 -1.543 19.801 1.00 84.25 381 LEU A CA 1
ATOM 3038 C C . LEU A 1 381 ? -1.526 -2.435 20.940 1.00 84.25 381 LEU A C 1
ATOM 3040 O O . LEU A 1 381 ? -2.276 -2.789 21.850 1.00 84.25 381 LEU A O 1
ATOM 3044 N N . GLY A 1 382 ? -0.233 -2.778 20.916 1.00 79.69 382 GLY A N 1
ATOM 3045 C CA . GLY A 1 382 ? 0.421 -3.559 21.967 1.00 79.69 382 GLY A CA 1
ATOM 3046 C C . GLY A 1 382 ? 0.409 -2.849 23.323 1.00 79.69 382 GLY A C 1
ATOM 3047 O O . GLY A 1 382 ? 0.100 -3.473 24.340 1.00 79.69 382 GLY A O 1
ATOM 3048 N N . ASN A 1 383 ? 0.661 -1.536 23.337 1.00 68.56 383 ASN A N 1
ATOM 3049 C CA . ASN A 1 383 ? 0.565 -0.723 24.551 1.00 68.56 383 ASN A CA 1
ATOM 3050 C C . ASN A 1 383 ? -0.863 -0.718 25.116 1.00 68.56 383 ASN A C 1
ATOM 3052 O O . ASN A 1 383 ? -1.046 -0.933 26.313 1.00 68.56 383 ASN A O 1
ATOM 3056 N N . SER A 1 384 ? -1.881 -0.567 24.265 1.00 63.91 384 SER A N 1
ATOM 3057 C CA . SER A 1 384 ? -3.285 -0.599 24.688 1.00 63.91 384 SER A CA 1
ATOM 3058 C C . SER A 1 384 ? -3.705 -1.956 25.260 1.00 63.91 384 SER A C 1
ATOM 3060 O O . SER A 1 384 ? -4.307 -2.005 26.333 1.00 63.91 384 SER A O 1
ATOM 3062 N N . LYS A 1 385 ? -3.333 -3.068 24.600 1.00 66.44 385 LYS A N 1
ATOM 3063 C CA . LYS A 1 385 ? -3.605 -4.429 25.102 1.00 66.44 385 LYS A CA 1
ATOM 3064 C C . LYS A 1 385 ? -2.894 -4.685 26.443 1.00 66.44 385 LYS A C 1
ATOM 3066 O O . LYS A 1 385 ? -3.447 -5.359 27.310 1.00 66.44 385 LYS A O 1
ATOM 3071 N N . ARG A 1 386 ? -1.693 -4.125 26.654 1.00 58.00 386 ARG A N 1
ATOM 3072 C CA . ARG A 1 386 ? -0.956 -4.225 27.929 1.00 58.00 386 ARG A CA 1
ATOM 3073 C C . ARG A 1 386 ? -1.634 -3.446 29.061 1.00 58.00 386 ARG A C 1
ATOM 3075 O O . ARG A 1 386 ? -1.760 -3.992 30.153 1.00 58.00 386 ARG A O 1
ATOM 3082 N N . ILE A 1 387 ? -2.103 -2.224 28.797 1.00 55.34 387 ILE A N 1
ATOM 3083 C CA . ILE A 1 387 ? -2.818 -1.395 29.783 1.00 55.34 387 ILE A CA 1
ATOM 3084 C C . ILE A 1 387 ? -4.138 -2.063 30.196 1.00 55.34 387 ILE A C 1
ATOM 3086 O O . ILE A 1 387 ? -4.405 -2.192 31.387 1.00 55.34 387 ILE A O 1
ATOM 3090 N N . GLN A 1 388 ? -4.927 -2.573 29.243 1.00 56.84 388 GLN A N 1
ATOM 3091 C CA . GLN A 1 388 ? -6.171 -3.292 29.557 1.00 56.84 388 GLN A CA 1
ATOM 3092 C C . GLN A 1 388 ? -5.934 -4.532 30.428 1.00 56.84 388 GLN A C 1
ATOM 3094 O O . GLN A 1 388 ? -6.675 -4.755 31.381 1.00 56.84 388 GLN A O 1
ATOM 3099 N N . ARG A 1 389 ? -4.878 -5.314 30.154 1.00 58.16 389 ARG A N 1
ATOM 3100 C CA . ARG A 1 389 ? -4.514 -6.470 30.992 1.00 58.16 389 ARG A CA 1
ATOM 3101 C C . ARG A 1 389 ? -4.089 -6.064 32.404 1.00 58.16 389 ARG A C 1
ATOM 3103 O O . ARG A 1 389 ? -4.441 -6.759 33.348 1.00 58.16 389 ARG A O 1
ATOM 3110 N N . GLN A 1 390 ? -3.365 -4.953 32.561 1.00 46.81 390 GLN A N 1
ATOM 3111 C CA . GLN A 1 390 ? -2.975 -4.450 33.884 1.00 46.81 390 GLN A CA 1
ATOM 3112 C C . GLN A 1 390 ? -4.184 -3.985 34.704 1.00 46.81 390 GLN A C 1
ATOM 3114 O O . GLN A 1 390 ? -4.255 -4.310 35.885 1.00 46.81 390 GLN A O 1
ATOM 3119 N N . ILE A 1 391 ? -5.141 -3.293 34.078 1.00 55.16 391 ILE A N 1
ATOM 3120 C CA . ILE A 1 391 ? -6.382 -2.843 34.729 1.00 55.16 391 ILE A CA 1
ATOM 3121 C C . ILE A 1 391 ? -7.267 -4.042 35.103 1.00 55.16 391 ILE A C 1
ATOM 3123 O O . ILE A 1 391 ? -7.717 -4.133 36.239 1.00 55.16 391 ILE A O 1
ATOM 3127 N N . CYS A 1 392 ? -7.458 -5.002 34.190 1.00 51.97 392 CYS A N 1
ATOM 3128 C CA . CYS A 1 392 ? -8.255 -6.205 34.454 1.00 51.97 392 CYS A CA 1
ATOM 3129 C C . CYS A 1 392 ? -7.648 -7.059 35.582 1.00 51.97 392 CYS A C 1
ATOM 3131 O O . CYS A 1 392 ? -8.361 -7.499 36.482 1.00 51.97 392 CYS A O 1
ATOM 3133 N N . GLY A 1 393 ? -6.320 -7.224 35.585 1.00 49.75 393 GLY A N 1
ATOM 3134 C CA . GLY A 1 393 ? -5.610 -7.953 36.638 1.00 49.75 393 GLY A CA 1
ATOM 3135 C C . GLY A 1 393 ? -5.658 -7.267 38.008 1.00 49.75 393 GLY A C 1
ATOM 3136 O O . GLY A 1 393 ? -5.677 -7.952 39.025 1.00 49.75 393 GLY A O 1
ATOM 3137 N N . THR A 1 394 ? -5.731 -5.931 38.059 1.00 53.09 394 THR A N 1
ATOM 3138 C CA . THR A 1 394 ? -5.931 -5.202 39.327 1.00 53.09 394 THR A CA 1
ATOM 3139 C C . THR A 1 394 ? -7.376 -5.275 39.802 1.00 53.09 394 THR A C 1
ATOM 3141 O O . THR A 1 394 ? -7.610 -5.430 40.993 1.00 53.09 394 THR A O 1
ATOM 3144 N N . THR A 1 395 ? -8.363 -5.235 38.904 1.00 53.22 395 THR A N 1
ATOM 3145 C CA . THR A 1 395 ? -9.769 -5.427 39.295 1.00 53.22 395 THR A CA 1
ATOM 3146 C C . THR A 1 395 ? -10.055 -6.845 39.787 1.00 53.22 395 THR A C 1
ATOM 3148 O O . THR A 1 395 ? -10.808 -7.003 40.741 1.00 53.22 395 THR A O 1
ATOM 3151 N N . GLU A 1 396 ? -9.428 -7.871 39.203 1.00 51.94 396 GLU A N 1
ATOM 3152 C CA . GLU A 1 396 ? -9.547 -9.253 39.688 1.00 51.94 396 GLU A CA 1
ATOM 3153 C C . GLU A 1 396 ? -8.870 -9.446 41.052 1.00 51.94 396 GLU A C 1
ATOM 3155 O O . GLU A 1 396 ? -9.442 -10.121 41.907 1.00 51.94 396 GLU A O 1
ATOM 3160 N N . SER A 1 397 ? -7.716 -8.810 41.305 1.00 48.47 397 SER A N 1
ATOM 3161 C CA . SER A 1 397 ? -7.074 -8.880 42.627 1.00 48.47 397 SER A CA 1
ATOM 3162 C C . SER A 1 397 ? -7.887 -8.147 43.698 1.00 48.47 397 SER A C 1
ATOM 3164 O O . SER A 1 397 ? -8.049 -8.666 44.796 1.00 48.47 397 SER A O 1
ATOM 3166 N N . ILE A 1 398 ? -8.466 -6.985 43.369 1.00 51.81 398 ILE A N 1
ATOM 3167 C CA . ILE A 1 398 ? -9.335 -6.226 44.281 1.00 51.81 398 ILE A CA 1
ATOM 3168 C C . ILE A 1 398 ? -10.623 -7.010 44.578 1.00 51.81 398 ILE A C 1
ATOM 3170 O O . ILE A 1 398 ? -11.060 -7.060 45.724 1.00 51.81 398 ILE A O 1
ATOM 3174 N N . LEU A 1 399 ? -11.223 -7.669 43.581 1.00 47.31 399 LEU A N 1
ATOM 3175 C CA . LEU A 1 399 ? -12.406 -8.509 43.792 1.00 47.31 399 LEU A CA 1
ATOM 3176 C C . LEU A 1 399 ? -12.092 -9.760 44.626 1.00 47.31 399 LEU A C 1
ATOM 3178 O O . LEU A 1 399 ? -12.917 -10.156 45.445 1.00 47.31 399 LEU A O 1
ATOM 3182 N N . GLN A 1 400 ? -10.906 -10.358 44.475 1.00 48.34 400 GLN A N 1
ATOM 3183 C CA . GLN A 1 400 ? -10.468 -11.469 45.327 1.00 48.34 400 GLN A CA 1
ATOM 3184 C C . GLN A 1 400 ? -10.174 -11.026 46.768 1.00 48.34 400 GLN A C 1
ATOM 3186 O O . GLN A 1 400 ? -10.561 -11.729 47.696 1.00 48.34 400 GLN A O 1
ATOM 3191 N N . GLU A 1 401 ? -9.565 -9.859 46.985 1.00 49.31 401 GLU A N 1
ATOM 3192 C CA . GLU A 1 401 ? -9.336 -9.320 48.335 1.00 49.31 401 GLU A CA 1
ATOM 3193 C C . GLU A 1 401 ? -10.647 -8.951 49.048 1.00 49.31 401 GLU A C 1
ATOM 3195 O O . GLU A 1 401 ? -10.792 -9.202 50.246 1.00 49.31 401 GLU A O 1
ATOM 3200 N N . VAL A 1 402 ? -11.638 -8.428 48.317 1.00 48.62 402 VAL A N 1
ATOM 3201 C CA . VAL A 1 402 ? -12.972 -8.119 48.862 1.00 48.62 402 VAL A CA 1
ATOM 3202 C C . VAL A 1 402 ? -13.769 -9.390 49.184 1.00 48.62 402 VAL A C 1
ATOM 3204 O O . VAL A 1 402 ? -14.468 -9.420 50.189 1.00 48.62 402 VAL A O 1
ATOM 3207 N N . LEU A 1 403 ? -13.634 -10.464 48.397 1.00 44.81 403 LEU A N 1
ATOM 3208 C CA . LEU A 1 403 ? -14.325 -11.740 48.649 1.00 44.81 403 LEU A CA 1
ATOM 3209 C C . LEU A 1 403 ? -13.699 -12.585 49.772 1.00 44.81 403 LEU A C 1
ATOM 3211 O O . LEU A 1 403 ? -14.363 -13.468 50.302 1.00 44.81 403 LEU A O 1
ATOM 3215 N N . VAL A 1 404 ? -12.437 -12.339 50.135 1.00 50.88 404 VAL A N 1
ATOM 3216 C CA . VAL A 1 404 ? -11.761 -13.006 51.268 1.00 50.88 404 VAL A CA 1
ATOM 3217 C C . VAL A 1 404 ? -11.979 -12.249 52.592 1.00 50.88 404 VAL A C 1
ATOM 3219 O O . VAL A 1 404 ? -11.699 -12.784 53.663 1.00 50.88 404 VAL A O 1
ATOM 3222 N N . SER A 1 405 ? -12.500 -11.018 52.542 1.00 45.81 405 SER A N 1
ATOM 3223 C CA . SER A 1 405 ? -12.743 -10.152 53.708 1.00 45.81 405 SER A CA 1
ATOM 3224 C C . SER A 1 405 ? -14.225 -10.009 54.111 1.00 45.81 405 SER A C 1
ATOM 3226 O O . SER A 1 405 ? -14.540 -9.234 55.017 1.00 45.81 405 SER A O 1
ATOM 3228 N N . THR A 1 406 ? -15.112 -10.801 53.500 1.00 40.38 406 THR A N 1
ATOM 3229 C CA . THR A 1 406 ? -16.526 -11.023 53.873 1.00 40.38 406 THR A CA 1
ATOM 3230 C C . THR A 1 406 ? -16.759 -12.486 54.184 1.00 40.38 406 THR A C 1
ATOM 3232 O O . THR A 1 406 ? -17.469 -12.768 55.175 1.00 40.38 406 THR A O 1
#